Protein AF-A0A315ZN36-F1 (afdb_monomer_lite)

Sequence (457 aa):
MVDRVHSVFVSSTFTDLRAERLAVTDVLLRSKCLPAGMELFASGSRAPWQTITRSLDLADYMVLILAGRYGSLRKGTDLGYTHSEYRYALERGIPVLPFLIKDIDDLPGHKVELQTRFKKKLADFRQEVLDGDQTCLFWSTEAQLREQVAFSIAAAKDDFPRPGWVRGDAPASGGHLSEDPADSLPIRVEIDDRIPLAPLTDCVEDFRRFVEAQQQGLLDAIPEPKPPTPAPPAGAVLSVGAFAGLAEQLRQSGSTFGLKPEDRSQEQYRAEVSAYGTTLAKALPTIREQMAARVLAPLIVNVTNPERKNLAGVELVLHIEGDVRAVPVEDIEDGWDPKDDMPTAPRKWGPRSTWASTDFLASISGADFPLGSLARQVQIEHDGSVTLRYPPFDLRPKGGQELSSVVLLVPDGAARTRRATWIVTATNRDGLAEGELTLDFSAAPRNVWRDWWRRQA

pLDDT: mean 76.23, std 20.03, range [25.92, 98.0]

Foldseek 3Di:
DFDFAFEEEEFDADPLCVVLVVLLCVLSVVLRYHYDYLVLDFDDPDQSLVSLLVSLLRGQAYEQEEAQWLADCRPPDPHHSSLVSVVSNVVNVHHYAAEYEPDNPPDDPVNHDDDPSGNVVSVVSVVVVVPDPDDYHYDHDSVVSSVSSNVVVVVCCVVPPGPGDGDPDDDPDDDDDDPDPPQAQPKDKDWPPVDAWAAAAADLVVQVVVLVVLLVVLLVLDDDPDPDDPDDDPDDDDDPDPCPVVVVVVVVVPDDQAWAWFPDDSVRSNVLSVVLSVQQSVQVVVLVLLLCLVPTDFTKMKMWAQAQDKFFQKKKKKKWAAQKDKDWNDCDDDPDDSVVSRDDRDDRDTIDGPDDDPDPPDPDPPDDDDDDDPDAAFDWDDDRIIMTIHGTDMAHHRGMDMDTTIRMHHHPPDDQKIKMKMWIDTPPGGHIHIDIDIRGNPDYHDHSPVVSVVVVD

Secondary structure (DSSP, 8-state):
---EEEEEEEES-SSS-HHHHHHHHHHHHHTTEEEE-GGGPPP-SS-HHHHHHHHHHT-SEEEEEE-S---PBPTTSSSBHHHHHHHHHHHTT--EEEEEES-GGGS-GGGS---HHHHHHHHHHHHHHHTSSS--EEESSHHHHHHHHHHHHHHHHHHS----EE---S--S-------S--B---EEEE--SS----B---HHHHHHHHHHHHHHHHTTSPP-PPPPPPPPS-----SSSSHHHHHHHHHT-----EE---S-HHHHHHHHHHHHHHHHHHHHHHHHHHHHHHSPPEEEEEE--SSS-EEEEEEEEEE-SS-EEEE-----TT--TTTTSPPPPPPSSPEE---------S-----------SSSPEEEESSSEEEEPPPEEE-TT-EEEEEEEEEE-BTT--SEEEEEEEEEETTEEEEEEEEEEEE--SPPB-HHHHHHHHH-

Organism: NCBI:txid317664

Structure (mmCIF, N/CA/C/O backbone):
data_AF-A0A315ZN36-F1
#
_entry.id   AF-A0A315ZN36-F1
#
loop_
_atom_site.group_PDB
_atom_site.id
_atom_site.type_symbol
_atom_site.label_atom_id
_atom_site.label_alt_id
_atom_site.label_comp_id
_atom_site.label_asym_id
_atom_site.label_entity_id
_atom_site.label_seq_id
_atom_site.pdbx_PDB_ins_code
_atom_site.Cartn_x
_atom_site.Cartn_y
_atom_site.Cartn_z
_atom_site.occupancy
_atom_site.B_iso_or_equiv
_atom_site.auth_seq_id
_atom_site.auth_comp_id
_atom_site.auth_asym_id
_atom_site.auth_atom_id
_atom_site.pdbx_PDB_model_num
ATOM 1 N N . MET A 1 1 ? 11.267 -27.583 -20.479 1.00 53.94 1 MET A N 1
ATOM 2 C CA . MET A 1 1 ? 10.127 -26.656 -20.324 1.00 53.94 1 MET A CA 1
ATOM 3 C C . MET A 1 1 ? 10.562 -25.624 -19.297 1.00 53.94 1 MET A C 1
ATOM 5 O O . MET A 1 1 ? 11.087 -26.033 -18.271 1.00 53.94 1 MET A O 1
ATOM 9 N N . VAL A 1 2 ? 10.505 -24.332 -19.620 1.00 70.06 2 VAL A N 1
ATOM 10 C CA . VAL A 1 2 ? 10.966 -23.263 -18.714 1.00 70.06 2 VAL A CA 1
ATOM 11 C C . VAL A 1 2 ? 9.954 -23.120 -17.575 1.00 70.06 2 VAL A C 1
ATOM 13 O O . VAL A 1 2 ? 8.758 -23.054 -17.858 1.00 70.06 2 VAL A O 1
ATOM 16 N N . ASP A 1 3 ? 10.410 -23.106 -16.320 1.00 79.00 3 ASP A N 1
ATOM 17 C CA . ASP A 1 3 ? 9.526 -22.952 -15.156 1.00 79.00 3 ASP A CA 1
ATOM 18 C C . ASP A 1 3 ? 8.992 -21.510 -15.108 1.00 79.00 3 ASP A C 1
ATOM 20 O O . ASP A 1 3 ? 9.771 -20.554 -15.122 1.00 79.00 3 ASP A O 1
ATOM 24 N N . ARG A 1 4 ? 7.662 -21.354 -15.113 1.00 88.25 4 ARG A N 1
ATOM 25 C CA . ARG A 1 4 ? 6.973 -20.053 -15.153 1.00 88.25 4 ARG A CA 1
ATOM 26 C C . ARG A 1 4 ? 6.147 -19.845 -13.893 1.00 88.25 4 ARG A C 1
ATOM 28 O O . ARG A 1 4 ? 5.351 -20.703 -13.508 1.00 88.25 4 ARG A O 1
ATOM 35 N N . VAL A 1 5 ? 6.278 -18.665 -13.306 1.00 92.12 5 VAL A N 1
ATOM 36 C CA . VAL A 1 5 ? 5.466 -18.199 -12.183 1.00 92.12 5 VAL A CA 1
ATOM 37 C C . VAL A 1 5 ? 4.442 -17.202 -12.711 1.00 92.12 5 VAL A C 1
ATOM 39 O O . VAL A 1 5 ? 4.819 -16.233 -13.348 1.00 92.12 5 VAL A O 1
ATOM 42 N N . HIS A 1 6 ? 3.153 -17.407 -12.467 1.00 94.88 6 HIS A N 1
ATOM 43 C CA . HIS A 1 6 ? 2.113 -16.548 -13.054 1.00 94.88 6 HIS A CA 1
ATOM 44 C C . HIS A 1 6 ? 1.592 -15.522 -12.049 1.00 94.88 6 HIS A C 1
ATOM 46 O O . HIS A 1 6 ? 1.356 -15.876 -10.897 1.00 94.88 6 HIS A O 1
ATOM 52 N N . SER A 1 7 ? 1.380 -14.273 -12.449 1.00 95.12 7 SER A N 1
ATOM 53 C CA . SER A 1 7 ? 0.719 -13.274 -11.603 1.00 95.12 7 SER A CA 1
ATOM 54 C C . SER A 1 7 ? -0.800 -13.468 -11.634 1.00 95.12 7 SER A C 1
ATOM 56 O O . SER A 1 7 ? -1.405 -13.638 -12.691 1.00 95.12 7 SER A O 1
ATOM 58 N N . VAL A 1 8 ? -1.442 -13.455 -10.467 1.00 96.69 8 VAL A N 1
ATOM 59 C CA . VAL A 1 8 ? -2.889 -13.682 -10.352 1.00 96.69 8 VAL A CA 1
ATOM 60 C C . VAL A 1 8 ? -3.523 -12.577 -9.527 1.00 96.69 8 VAL A C 1
ATOM 62 O O . VAL A 1 8 ? -3.230 -12.444 -8.343 1.00 96.69 8 VAL A O 1
ATOM 65 N N . PHE A 1 9 ? -4.412 -11.795 -10.133 1.00 96.00 9 PHE A N 1
ATOM 66 C CA . PHE A 1 9 ? -5.137 -10.740 -9.433 1.00 96.00 9 PHE A CA 1
ATOM 67 C C . PHE A 1 9 ? -6.339 -11.315 -8.675 1.00 96.00 9 PHE A C 1
ATOM 69 O O . PHE A 1 9 ? -7.216 -11.918 -9.285 1.00 96.00 9 PHE A O 1
ATOM 76 N N . VAL A 1 10 ? -6.417 -11.112 -7.360 1.00 96.31 10 VAL A N 1
ATOM 77 C CA . VAL A 1 10 ? -7.528 -11.568 -6.513 1.00 96.31 10 VAL A CA 1
ATOM 78 C C . VAL A 1 10 ? -8.509 -10.415 -6.293 1.00 96.31 10 VAL A C 1
ATOM 80 O O . VAL A 1 10 ? -8.274 -9.520 -5.476 1.00 96.31 10 VAL A O 1
ATOM 83 N N . SER A 1 11 ? -9.638 -10.446 -6.998 1.00 95.12 11 SER A N 1
ATOM 84 C CA . SER A 1 11 ? -10.714 -9.453 -6.921 1.00 95.12 11 SER A CA 1
ATOM 85 C C . SER A 1 11 ? -11.843 -9.942 -6.009 1.00 95.12 11 SER A C 1
ATOM 87 O O . SER A 1 11 ? -12.417 -11.007 -6.231 1.00 95.12 11 SER A O 1
ATOM 89 N N . SER A 1 12 ? -12.155 -9.185 -4.953 1.00 93.44 12 SER A N 1
ATOM 90 C CA . SER A 1 12 ? -13.294 -9.444 -4.058 1.00 93.44 12 SER A CA 1
ATOM 91 C C . SER A 1 12 ? -13.608 -8.214 -3.203 1.00 93.44 12 SER A C 1
ATOM 93 O O . SER A 1 12 ? -12.827 -7.261 -3.157 1.00 93.44 12 SER A O 1
ATOM 95 N N . THR A 1 13 ? -14.705 -8.251 -2.446 1.00 90.19 13 THR A N 1
ATOM 96 C CA . THR A 1 13 ? -14.857 -7.369 -1.281 1.00 90.19 13 THR A CA 1
ATOM 97 C C . THR A 1 13 ? -13.833 -7.732 -0.200 1.00 90.19 13 THR A C 1
ATOM 99 O O . THR A 1 13 ? -13.362 -8.868 -0.133 1.00 90.19 13 THR A O 1
ATOM 102 N N . PHE A 1 14 ? -13.421 -6.757 0.620 1.00 83.44 14 PHE A N 1
ATOM 103 C CA . PHE A 1 14 ? -12.298 -6.954 1.546 1.00 83.44 14 PHE A CA 1
ATOM 104 C C . PHE A 1 14 ? -12.722 -7.268 2.983 1.00 83.44 14 PHE A C 1
ATOM 106 O O . PHE A 1 14 ? -12.267 -8.248 3.563 1.00 83.44 14 PHE A O 1
ATOM 113 N N . THR A 1 15 ? -13.564 -6.428 3.593 1.00 82.31 15 THR A N 1
ATOM 114 C CA . THR A 1 15 ? -13.826 -6.483 5.046 1.00 82.31 15 THR A CA 1
ATOM 115 C C . THR A 1 15 ? -14.514 -7.773 5.494 1.00 82.31 15 THR A C 1
ATOM 117 O O . THR A 1 15 ? -14.243 -8.251 6.590 1.00 82.31 15 THR A O 1
ATOM 120 N N . ASP A 1 16 ? -15.356 -8.350 4.644 1.00 86.38 16 ASP A N 1
ATOM 121 C CA . ASP A 1 16 ? -16.139 -9.564 4.878 1.00 86.38 16 ASP A CA 1
ATOM 122 C C . ASP A 1 16 ? -15.435 -10.865 4.459 1.00 86.38 16 ASP A C 1
ATOM 124 O O . ASP A 1 16 ? -15.785 -11.928 4.975 1.00 86.38 16 ASP A O 1
ATOM 128 N N . LEU A 1 17 ? -14.431 -10.791 3.576 1.00 90.25 17 LEU A N 1
ATOM 129 C CA . LEU A 1 17 ? -13.782 -11.961 2.962 1.00 90.25 17 LEU A CA 1
ATOM 130 C C . LEU A 1 17 ? -12.296 -12.112 3.306 1.00 90.25 17 LEU A C 1
ATOM 132 O O . LEU A 1 17 ? -11.542 -12.733 2.562 1.00 90.25 17 LEU A O 1
ATOM 136 N N . ARG A 1 18 ? -11.828 -11.539 4.422 1.00 89.44 18 ARG A N 1
ATOM 137 C CA . ARG A 1 18 ? -10.400 -11.594 4.794 1.00 89.44 18 ARG A CA 1
ATOM 138 C C . ARG A 1 18 ? -9.862 -13.025 4.916 1.00 89.44 18 ARG A C 1
ATOM 140 O O . ARG A 1 18 ? -8.756 -13.286 4.453 1.00 89.44 18 ARG A O 1
ATOM 147 N N . ALA A 1 19 ? -10.630 -13.929 5.526 1.00 90.44 19 ALA A N 1
ATOM 148 C CA . ALA A 1 19 ? -10.226 -15.324 5.713 1.00 90.44 19 ALA A CA 1
ATOM 149 C C . ALA A 1 19 ? -10.172 -16.067 4.369 1.00 90.44 19 ALA A C 1
ATOM 151 O O . ALA A 1 19 ? -9.171 -16.698 4.035 1.00 90.44 19 ALA A O 1
ATOM 152 N N . GLU A 1 20 ? -11.201 -15.882 3.546 1.00 93.44 20 GLU A N 1
ATOM 153 C CA . GLU A 1 20 ? -11.319 -16.464 2.215 1.00 93.44 20 GLU A CA 1
ATOM 154 C C . GLU A 1 20 ? -10.209 -15.965 1.277 1.00 93.44 20 GLU A C 1
ATOM 156 O O . GLU A 1 20 ? -9.571 -16.763 0.591 1.00 93.44 20 GLU A O 1
ATOM 161 N N . ARG A 1 21 ? -9.897 -14.661 1.297 1.00 93.38 21 ARG A N 1
ATOM 162 C CA . ARG A 1 21 ? -8.771 -14.088 0.543 1.00 93.38 21 ARG A CA 1
ATOM 163 C C . ARG A 1 21 ? -7.430 -14.658 0.993 1.00 93.38 21 ARG A C 1
ATOM 165 O O . ARG A 1 21 ? -6.608 -14.993 0.148 1.00 93.38 21 ARG A O 1
ATOM 172 N N . LEU A 1 22 ? -7.203 -14.793 2.302 1.00 91.94 22 LEU A N 1
ATOM 173 C CA . LEU A 1 22 ? -5.968 -15.377 2.830 1.00 91.94 22 LEU A CA 1
ATOM 174 C C . LEU A 1 22 ? -5.807 -16.837 2.382 1.00 91.94 22 LEU A C 1
ATOM 176 O O . LEU A 1 22 ? -4.727 -17.235 1.946 1.00 91.94 22 LEU A O 1
ATOM 180 N N . ALA A 1 23 ? -6.893 -17.611 2.427 1.00 93.00 23 ALA A N 1
ATOM 181 C CA . ALA A 1 23 ? -6.926 -18.991 1.959 1.00 93.00 23 ALA A CA 1
ATOM 182 C C . ALA A 1 23 ? -6.609 -19.113 0.463 1.00 93.00 23 ALA A C 1
ATOM 184 O O . ALA A 1 23 ? -5.852 -20.000 0.072 1.00 93.00 23 ALA A O 1
ATOM 185 N N . VAL A 1 24 ? -7.168 -18.228 -0.364 1.00 94.94 24 VAL A N 1
ATOM 186 C CA . VAL A 1 24 ? -6.896 -18.179 -1.806 1.00 94.94 24 VAL A CA 1
ATOM 187 C C . VAL A 1 24 ? -5.446 -17.779 -2.083 1.00 94.94 24 VAL A C 1
ATOM 189 O O . VAL A 1 24 ? -4.784 -18.414 -2.900 1.00 94.94 24 VAL A O 1
ATOM 192 N N . THR A 1 25 ? -4.916 -16.792 -1.364 1.00 93.25 25 THR A N 1
ATOM 193 C CA . THR A 1 25 ? -3.516 -16.357 -1.471 1.00 93.25 25 THR A CA 1
ATOM 194 C C . THR A 1 25 ? -2.533 -17.492 -1.159 1.00 93.25 25 THR A C 1
ATOM 196 O O . THR A 1 25 ? -1.613 -17.720 -1.944 1.00 93.25 25 THR A O 1
ATOM 199 N N . ASP A 1 26 ? -2.742 -18.254 -0.076 1.00 93.56 26 ASP A N 1
ATOM 200 C CA . ASP A 1 26 ? -1.902 -19.419 0.266 1.00 93.56 26 ASP A CA 1
ATOM 201 C C . ASP A 1 26 ? -1.918 -20.482 -0.849 1.00 93.56 26 ASP A C 1
ATOM 203 O O . ASP A 1 26 ? -0.870 -20.991 -1.252 1.00 93.56 26 ASP A O 1
ATOM 207 N N . VAL A 1 27 ? -3.091 -20.763 -1.421 1.00 95.12 27 VAL A N 1
ATOM 208 C CA . VAL A 1 27 ? -3.241 -21.715 -2.534 1.00 95.12 27 VAL A CA 1
ATOM 209 C C . VAL A 1 27 ? -2.517 -21.254 -3.791 1.00 95.12 27 VAL A C 1
ATOM 211 O O . VAL A 1 27 ? -1.841 -22.056 -4.441 1.00 95.12 27 VAL A O 1
ATOM 214 N N . LEU A 1 28 ? -2.646 -19.975 -4.144 1.00 95.38 28 LEU A N 1
ATOM 215 C CA . LEU A 1 28 ? -1.986 -19.407 -5.316 1.00 95.38 28 LEU A CA 1
ATOM 216 C C . LEU A 1 28 ? -0.464 -19.505 -5.182 1.00 95.38 28 LEU A C 1
ATOM 218 O O . LEU A 1 28 ? 0.194 -19.972 -6.112 1.00 95.38 28 LEU A O 1
ATOM 222 N N . LEU A 1 29 ? 0.082 -19.185 -4.006 1.00 93.25 29 LEU A N 1
ATOM 223 C CA . LEU A 1 29 ? 1.514 -19.326 -3.726 1.00 93.25 29 LEU A CA 1
ATOM 224 C C . LEU A 1 29 ? 1.984 -20.781 -3.870 1.00 93.25 29 LEU A C 1
ATOM 226 O O . LEU A 1 29 ? 2.976 -21.047 -4.552 1.00 93.25 29 LEU A O 1
ATOM 230 N N . ARG A 1 30 ? 1.237 -21.744 -3.310 1.00 91.88 30 ARG A N 1
ATOM 231 C CA . ARG A 1 30 ? 1.526 -23.186 -3.463 1.00 91.88 30 ARG A CA 1
ATOM 232 C C . ARG A 1 30 ? 1.439 -23.661 -4.914 1.00 91.88 30 ARG A C 1
ATOM 234 O O . ARG A 1 30 ? 2.133 -24.601 -5.292 1.00 91.88 30 ARG A O 1
ATOM 241 N N . SER A 1 31 ? 0.635 -22.988 -5.731 1.00 90.75 31 SER A N 1
ATOM 242 C CA . SER A 1 31 ? 0.418 -23.298 -7.148 1.00 90.75 31 SER A CA 1
ATOM 243 C C . SER A 1 31 ? 1.401 -22.583 -8.087 1.00 90.75 31 SER A C 1
ATOM 245 O O . SER A 1 31 ? 1.147 -22.511 -9.292 1.00 90.75 31 SER A O 1
ATOM 247 N N . LYS A 1 32 ? 2.519 -22.042 -7.571 1.00 89.75 32 LYS A N 1
ATOM 248 C CA . LYS A 1 32 ? 3.492 -21.221 -8.321 1.00 89.75 32 LYS A CA 1
ATOM 249 C C . LYS A 1 32 ? 2.845 -20.011 -9.007 1.00 89.75 32 LYS A C 1
ATOM 251 O O . LYS A 1 32 ? 3.107 -19.720 -10.178 1.00 89.75 32 LYS A O 1
ATOM 256 N N . CYS A 1 33 ? 1.962 -19.329 -8.291 1.00 93.94 33 CYS A N 1
ATOM 257 C CA . CYS A 1 33 ? 1.397 -18.056 -8.707 1.00 93.94 33 CYS A CA 1
ATOM 258 C C . CYS A 1 33 ? 1.780 -16.956 -7.713 1.00 93.94 33 CYS A C 1
ATOM 260 O O . CYS A 1 33 ? 1.866 -17.199 -6.512 1.00 93.94 33 CYS A O 1
ATOM 262 N N . LEU A 1 34 ? 1.985 -15.742 -8.216 1.00 92.88 34 LEU A N 1
ATOM 263 C CA . LEU A 1 34 ? 2.183 -14.532 -7.426 1.00 92.88 34 LEU A CA 1
ATOM 264 C C . LEU A 1 34 ? 0.830 -13.825 -7.284 1.00 92.88 34 LEU A C 1
ATOM 266 O O . LEU A 1 34 ? 0.360 -13.233 -8.258 1.00 92.88 34 LEU A O 1
ATOM 270 N N . PRO A 1 35 ? 0.172 -13.903 -6.117 1.00 92.69 35 PRO A N 1
ATOM 271 C CA . PRO A 1 35 ? -1.081 -13.202 -5.899 1.00 92.69 35 PRO A CA 1
ATOM 272 C C . PRO A 1 35 ? -0.849 -11.686 -5.871 1.00 92.69 35 PRO A C 1
ATOM 274 O O . PRO A 1 35 ? 0.093 -11.196 -5.252 1.00 92.69 35 PRO A O 1
ATOM 277 N N . ALA A 1 36 ? -1.736 -10.947 -6.528 1.00 86.06 36 ALA A N 1
ATOM 278 C CA . ALA A 1 36 ? -1.827 -9.496 -6.494 1.00 86.06 36 ALA A CA 1
ATOM 279 C C . ALA A 1 36 ? -3.227 -9.104 -6.013 1.00 86.06 36 ALA A C 1
ATOM 281 O O . ALA A 1 36 ? -4.218 -9.725 -6.386 1.00 86.06 36 ALA A O 1
ATOM 282 N N . GLY A 1 37 ? -3.332 -8.073 -5.186 1.00 75.69 37 GLY A N 1
ATOM 283 C CA . GLY A 1 37 ? -4.609 -7.632 -4.640 1.00 75.69 37 GLY A CA 1
ATOM 284 C C . GLY A 1 37 ? -4.476 -6.282 -3.954 1.00 75.69 37 GLY A C 1
ATOM 285 O O . GLY A 1 37 ? -3.366 -5.826 -3.679 1.00 75.69 37 GLY A O 1
ATOM 286 N N . MET A 1 38 ? -5.611 -5.635 -3.690 1.00 66.25 38 MET A N 1
ATOM 287 C CA . MET A 1 38 ? -5.652 -4.287 -3.113 1.00 66.25 38 MET A CA 1
ATOM 288 C C . MET A 1 38 ? -4.975 -4.164 -1.742 1.00 66.25 38 MET A C 1
ATOM 290 O O . MET A 1 38 ? -4.537 -3.082 -1.374 1.00 66.25 38 MET A O 1
ATOM 294 N N . GLU A 1 39 ? -4.860 -5.262 -1.004 1.00 64.06 39 GLU A N 1
ATOM 295 C CA . GLU A 1 39 ? -4.156 -5.380 0.273 1.00 64.06 39 GLU A CA 1
ATOM 296 C C . GLU A 1 39 ? -2.629 -5.318 0.144 1.00 64.06 39 GLU A C 1
ATOM 298 O O . GLU A 1 39 ? -1.945 -5.044 1.125 1.00 64.06 39 GLU A O 1
ATOM 303 N N . LEU A 1 40 ? -2.104 -5.558 -1.061 1.00 59.06 40 LEU A N 1
ATOM 304 C CA . LEU A 1 40 ? -0.682 -5.457 -1.395 1.00 59.06 40 LEU A CA 1
ATOM 305 C C . LEU A 1 40 ? -0.355 -4.134 -2.104 1.00 59.06 40 LEU A C 1
ATOM 307 O O . LEU A 1 40 ? 0.797 -3.899 -2.473 1.00 59.06 40 LEU A O 1
ATOM 311 N N . PHE A 1 41 ? -1.349 -3.269 -2.342 1.00 64.69 41 PHE A N 1
ATOM 312 C CA . PHE A 1 41 ? -1.108 -1.973 -2.967 1.00 64.69 41 PHE A CA 1
ATOM 313 C C . PHE A 1 41 ? -0.530 -1.003 -1.945 1.00 64.69 41 PHE A C 1
ATOM 315 O O . PHE A 1 41 ? -1.130 -0.736 -0.908 1.00 64.69 41 PHE A O 1
ATOM 322 N N . ALA A 1 42 ? 0.641 -0.457 -2.267 1.00 53.31 42 ALA A N 1
ATOM 323 C CA . ALA A 1 42 ? 1.265 0.587 -1.473 1.00 53.31 42 ALA A CA 1
ATOM 324 C C . ALA A 1 42 ? 0.366 1.834 -1.404 1.00 53.31 42 ALA A C 1
ATOM 326 O O . ALA A 1 42 ? -0.284 2.194 -2.392 1.00 53.31 42 ALA A O 1
ATOM 327 N N . SER A 1 43 ? 0.379 2.513 -0.254 1.00 41.47 43 SER A N 1
ATOM 328 C CA . SER A 1 43 ? -0.182 3.861 -0.137 1.00 41.47 43 SER A CA 1
ATOM 329 C C . SER A 1 43 ? 0.512 4.797 -1.134 1.00 41.47 43 SER A C 1
ATOM 331 O O . SER A 1 43 ? 1.720 4.695 -1.356 1.00 41.47 43 SER A O 1
ATOM 333 N N . GLY A 1 44 ? -0.239 5.687 -1.778 1.00 56.03 44 GLY A N 1
ATOM 334 C CA . GLY A 1 44 ? 0.321 6.656 -2.715 1.00 56.03 44 GLY A CA 1
ATOM 335 C C . GLY A 1 44 ? -0.728 7.613 -3.268 1.00 56.03 44 GLY A C 1
ATOM 336 O O . GLY A 1 44 ? -1.916 7.301 -3.290 1.00 56.03 44 GLY A O 1
ATOM 337 N N . SER A 1 45 ? -0.284 8.758 -3.788 1.00 39.66 45 SER A N 1
ATOM 338 C CA . SER A 1 45 ? -1.116 9.878 -4.274 1.00 39.66 45 SER A CA 1
ATOM 339 C C . SER A 1 45 ? -1.928 9.556 -5.547 1.00 39.66 45 SER A C 1
ATOM 341 O O . SER A 1 45 ? -2.653 10.389 -6.093 1.00 39.66 45 SER A O 1
ATOM 343 N N . ARG A 1 46 ? -1.822 8.321 -6.049 1.00 65.06 46 ARG A N 1
ATOM 344 C CA . ARG A 1 46 ? -2.550 7.826 -7.214 1.00 65.06 46 ARG A CA 1
ATOM 345 C C . ARG A 1 46 ? -3.957 7.394 -6.817 1.00 65.06 46 ARG A C 1
ATOM 347 O O . ARG A 1 46 ? -4.144 6.663 -5.850 1.00 65.06 46 ARG A O 1
ATOM 354 N N . ALA A 1 47 ? -4.946 7.761 -7.631 1.00 76.94 47 ALA A N 1
ATOM 355 C CA . ALA A 1 47 ? -6.317 7.308 -7.422 1.00 76.94 47 ALA A CA 1
ATOM 356 C C . ALA A 1 47 ? -6.376 5.764 -7.345 1.00 76.94 47 ALA A C 1
ATOM 358 O O . ALA A 1 47 ? -5.821 5.115 -8.238 1.00 76.94 47 ALA A O 1
ATOM 359 N N . PRO A 1 48 ? -7.086 5.165 -6.365 1.00 79.62 48 PRO A N 1
ATOM 360 C CA . PRO A 1 48 ? -7.108 3.712 -6.154 1.00 79.62 48 PRO A CA 1
ATOM 361 C C . PRO A 1 48 ? -7.386 2.909 -7.430 1.00 79.62 48 PRO A C 1
ATOM 363 O O . PRO A 1 48 ? -6.727 1.910 -7.711 1.00 79.62 48 PRO A O 1
ATOM 366 N N . TRP A 1 49 ? -8.296 3.414 -8.269 1.00 87.56 49 TRP A N 1
ATOM 367 C CA . TRP A 1 49 ? -8.632 2.815 -9.559 1.00 87.56 49 TRP A CA 1
ATOM 368 C C . TRP A 1 49 ? -7.440 2.704 -10.523 1.00 87.56 49 TRP A C 1
ATOM 370 O O . TRP A 1 49 ? -7.267 1.674 -11.162 1.00 87.56 49 TRP A O 1
ATOM 380 N N . GLN A 1 50 ? -6.581 3.722 -10.604 1.00 85.62 50 GLN A N 1
ATOM 381 C CA . GLN A 1 50 ? -5.416 3.703 -11.499 1.00 85.62 50 GLN A CA 1
ATOM 382 C C . GLN A 1 50 ? -4.314 2.743 -11.023 1.00 85.62 50 GLN A C 1
ATOM 3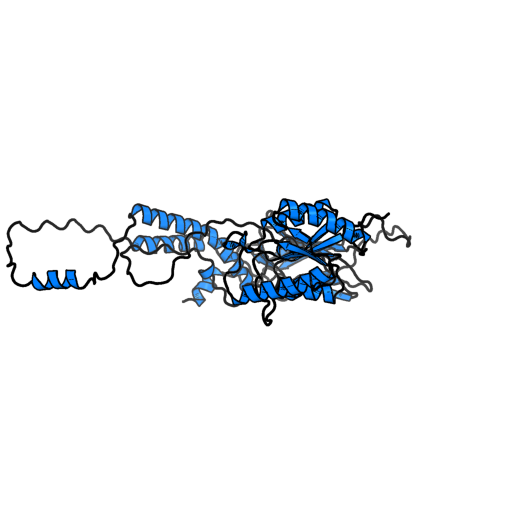84 O O . GLN A 1 50 ? -3.461 2.336 -11.817 1.00 85.62 50 GLN A O 1
ATOM 389 N N . THR A 1 51 ? -4.271 2.431 -9.726 1.00 84.75 51 THR A N 1
ATOM 390 C CA . THR A 1 51 ? -3.366 1.415 -9.170 1.00 84.75 51 THR A CA 1
ATOM 391 C C . THR A 1 51 ? -3.897 0.017 -9.475 1.00 84.75 51 THR A C 1
ATOM 393 O O . THR A 1 51 ? -3.150 -0.817 -9.984 1.00 84.75 51 THR A O 1
ATOM 396 N N . ILE A 1 52 ? -5.203 -0.192 -9.268 1.00 88.31 52 ILE A N 1
ATOM 397 C CA . ILE A 1 52 ? -5.917 -1.427 -9.612 1.00 88.31 52 ILE A CA 1
ATOM 398 C C . ILE A 1 52 ? -5.702 -1.797 -11.085 1.00 88.31 52 ILE A C 1
ATOM 400 O O . ILE A 1 52 ? -5.245 -2.901 -11.371 1.00 88.31 52 ILE A O 1
ATOM 404 N N . THR A 1 53 ? -5.962 -0.876 -12.021 1.00 91.25 53 THR A N 1
ATOM 405 C CA . THR A 1 53 ? -5.864 -1.178 -13.461 1.00 91.25 53 THR A CA 1
ATOM 406 C C . THR A 1 53 ? -4.447 -1.533 -13.891 1.00 91.25 53 THR A C 1
ATOM 408 O O . THR A 1 53 ? -4.270 -2.454 -14.679 1.00 91.25 53 THR A O 1
ATOM 411 N N . ARG A 1 54 ? -3.423 -0.877 -13.328 1.00 89.44 54 ARG A N 1
ATOM 412 C CA . ARG A 1 54 ? -2.022 -1.247 -13.584 1.00 89.44 54 ARG A CA 1
ATOM 413 C C . ARG A 1 54 ? -1.681 -2.639 -13.069 1.00 89.44 54 ARG A C 1
ATOM 415 O O . ARG A 1 54 ? -0.935 -3.356 -13.723 1.00 89.44 54 ARG A O 1
ATOM 422 N N . SER A 1 55 ? -2.183 -3.001 -11.893 1.00 90.06 55 SER A N 1
ATOM 423 C CA . SER A 1 55 ? -1.956 -4.338 -11.354 1.00 90.06 55 SER A CA 1
ATOM 424 C C . SER A 1 55 ? -2.694 -5.404 -12.167 1.00 90.06 55 SER A C 1
ATOM 426 O O . SER A 1 55 ? -2.153 -6.492 -12.328 1.00 90.06 55 SER A O 1
ATOM 428 N N . LEU A 1 56 ? -3.882 -5.096 -12.700 1.00 92.50 56 LEU A N 1
ATOM 429 C CA . LEU A 1 56 ? -4.598 -5.961 -13.642 1.00 92.50 56 LEU A CA 1
ATOM 430 C C . LEU A 1 56 ? -3.843 -6.092 -14.969 1.00 92.50 56 LEU A C 1
ATOM 432 O O . LEU A 1 56 ? -3.691 -7.200 -15.461 1.00 92.50 56 LEU A O 1
ATOM 436 N N . ASP A 1 57 ? -3.294 -5.005 -15.516 1.00 92.94 57 ASP A N 1
ATOM 437 C CA . ASP A 1 57 ? -2.514 -5.043 -16.765 1.00 92.94 57 ASP A CA 1
ATOM 438 C C . ASP A 1 57 ? -1.280 -5.964 -16.681 1.00 92.94 57 ASP A C 1
ATOM 440 O O . ASP A 1 57 ? -0.810 -6.463 -17.702 1.00 92.94 57 ASP A O 1
ATOM 444 N N . LEU A 1 58 ? -0.749 -6.179 -15.473 1.00 90.62 58 LEU A N 1
ATOM 445 C CA . LEU A 1 58 ? 0.376 -7.078 -15.198 1.00 90.62 58 LEU A CA 1
ATOM 446 C C . LEU A 1 58 ? -0.062 -8.491 -14.789 1.00 90.62 58 LEU A C 1
ATOM 448 O O . LEU A 1 58 ? 0.802 -9.331 -14.533 1.00 90.62 58 LEU A O 1
ATOM 452 N N . ALA A 1 59 ? -1.365 -8.747 -14.668 1.00 94.44 59 ALA A N 1
ATOM 453 C CA . ALA A 1 59 ? -1.907 -10.030 -14.249 1.00 94.44 59 ALA A CA 1
ATOM 454 C C . ALA A 1 59 ? -1.989 -11.010 -15.429 1.00 94.44 59 ALA A C 1
ATOM 456 O O . ALA A 1 59 ? -2.488 -10.687 -16.512 1.00 94.44 59 ALA A O 1
ATOM 457 N N . ASP A 1 60 ? -1.538 -12.242 -15.208 1.00 96.44 60 ASP A N 1
ATOM 458 C CA . ASP A 1 60 ? -1.764 -13.334 -16.146 1.00 96.44 60 ASP A CA 1
ATOM 459 C C . ASP A 1 60 ? -3.219 -13.809 -16.068 1.00 96.44 60 ASP A C 1
ATOM 461 O O . ASP A 1 60 ? -3.847 -13.984 -17.107 1.00 96.44 60 ASP A O 1
ATOM 465 N N . TYR A 1 61 ? -3.764 -13.943 -14.855 1.00 97.00 61 TYR A N 1
ATOM 466 C CA . TYR A 1 61 ? -5.144 -14.371 -14.595 1.00 97.00 61 TYR A CA 1
ATOM 467 C C . TYR A 1 61 ? -5.801 -13.491 -13.528 1.00 97.00 61 TYR A C 1
ATOM 469 O O . TYR A 1 61 ? -5.119 -12.887 -12.698 1.00 97.00 61 TYR A O 1
ATOM 477 N N . MET A 1 62 ? -7.131 -13.471 -13.491 1.00 97.50 62 MET A N 1
ATOM 478 C CA . MET A 1 62 ? -7.901 -12.877 -12.399 1.00 97.50 62 MET A CA 1
ATOM 479 C C . MET A 1 62 ? -8.746 -13.946 -11.705 1.00 97.50 62 MET A C 1
ATOM 481 O O . MET A 1 62 ? -9.509 -14.650 -12.352 1.00 97.50 62 MET A O 1
ATOM 485 N N . VAL A 1 63 ? -8.662 -14.032 -10.382 1.00 98.00 63 VAL A N 1
ATOM 486 C CA . VAL A 1 63 ? -9.607 -14.776 -9.544 1.00 98.00 63 VAL A CA 1
ATOM 487 C C . VAL A 1 63 ? -10.637 -13.785 -9.017 1.00 98.00 63 VAL A C 1
ATOM 489 O O . VAL A 1 63 ? -10.278 -12.838 -8.318 1.00 98.00 63 VAL A O 1
ATOM 492 N N . LEU A 1 64 ? -11.910 -13.992 -9.349 1.00 97.88 64 LEU A N 1
ATOM 493 C CA . LEU A 1 64 ? -13.024 -13.187 -8.848 1.00 97.88 64 LEU A CA 1
ATOM 494 C C . LEU A 1 64 ? -13.772 -13.969 -7.770 1.00 97.88 64 LEU A C 1
ATOM 496 O O . LEU A 1 64 ? -14.259 -15.061 -8.040 1.00 97.88 64 LEU A O 1
ATOM 500 N N . ILE A 1 65 ? -13.917 -13.400 -6.576 1.00 97.50 65 ILE A N 1
ATOM 501 C CA . ILE A 1 65 ? -14.673 -14.004 -5.473 1.00 97.50 65 ILE A CA 1
ATOM 502 C C . ILE A 1 65 ? -15.857 -13.100 -5.140 1.00 97.50 65 ILE A C 1
ATOM 504 O O . ILE A 1 65 ? -15.673 -11.961 -4.704 1.00 97.50 65 ILE A O 1
ATOM 508 N N . LEU A 1 66 ? -17.076 -13.616 -5.312 1.00 96.38 66 LEU A N 1
ATOM 509 C CA . LEU A 1 66 ? -18.311 -12.907 -4.967 1.00 96.38 66 LEU A CA 1
ATOM 510 C C . LEU A 1 66 ? -19.022 -13.578 -3.796 1.00 96.38 66 LEU A C 1
ATOM 512 O O . LEU A 1 66 ? -19.316 -14.772 -3.843 1.00 96.38 66 LEU A O 1
ATOM 516 N N . ALA A 1 67 ? -19.364 -12.786 -2.780 1.00 94.56 67 ALA A N 1
ATOM 517 C CA . ALA A 1 67 ? -20.116 -13.233 -1.612 1.00 94.56 67 ALA A CA 1
ATOM 518 C C . ALA A 1 67 ? -21.367 -12.367 -1.374 1.00 94.56 67 ALA A C 1
ATOM 520 O O . ALA A 1 67 ? -22.066 -12.017 -2.324 1.00 94.56 67 ALA A O 1
ATOM 521 N N . GLY A 1 68 ? -21.672 -12.046 -0.113 1.00 92.38 68 GLY A N 1
ATOM 522 C CA . GLY A 1 68 ? -22.893 -11.350 0.293 1.00 92.38 68 GLY A CA 1
ATOM 523 C C . GLY A 1 68 ? -22.854 -9.822 0.203 1.00 92.38 68 GLY A C 1
ATOM 524 O O . GLY A 1 68 ? -23.865 -9.188 0.506 1.00 92.38 68 GLY A O 1
ATOM 525 N N . ARG A 1 69 ? -21.732 -9.206 -0.202 1.00 92.81 69 ARG A N 1
ATOM 526 C CA . ARG A 1 69 ? -21.579 -7.740 -0.292 1.00 92.81 69 ARG A CA 1
ATOM 527 C C . ARG A 1 69 ? -21.197 -7.275 -1.691 1.00 92.81 69 ARG A C 1
ATOM 529 O O . ARG A 1 69 ? -20.398 -7.910 -2.367 1.00 92.81 69 ARG A O 1
ATOM 536 N N . TYR A 1 70 ? -21.733 -6.119 -2.095 1.00 92.00 70 TYR A N 1
ATOM 537 C CA . TYR A 1 70 ? -21.350 -5.460 -3.353 1.00 92.00 70 TYR A CA 1
ATOM 538 C C . TYR A 1 70 ? -20.026 -4.688 -3.238 1.00 92.00 70 TYR A C 1
ATOM 540 O O . TYR A 1 70 ? -19.291 -4.545 -4.212 1.00 92.00 70 TYR A O 1
ATOM 548 N N . GLY A 1 71 ? -19.723 -4.184 -2.038 1.00 88.50 71 GLY A N 1
ATOM 549 C CA . GLY A 1 71 ? -18.537 -3.374 -1.771 1.00 88.50 71 GLY A CA 1
ATOM 550 C C . GLY A 1 71 ? -18.737 -1.877 -2.024 1.00 88.50 71 GLY A C 1
ATOM 551 O O . GLY A 1 71 ? -19.846 -1.391 -2.247 1.00 88.50 71 GLY A O 1
ATOM 552 N N . SER A 1 72 ? -17.636 -1.131 -1.939 1.00 87.12 72 SER A N 1
ATOM 553 C CA . SER A 1 72 ? -17.637 0.328 -2.073 1.00 87.12 72 SER A CA 1
ATOM 554 C C . SER A 1 72 ? -17.713 0.764 -3.536 1.00 87.12 72 SER A C 1
ATOM 556 O O . SER A 1 72 ? -17.064 0.181 -4.408 1.00 87.12 72 SER A O 1
ATOM 558 N N . LEU A 1 73 ? -18.468 1.834 -3.797 1.00 88.88 73 LEU A N 1
ATOM 559 C CA . LEU A 1 73 ? -18.511 2.476 -5.111 1.00 88.88 73 LEU A CA 1
ATOM 560 C C . LEU A 1 73 ? -17.195 3.184 -5.421 1.00 88.88 73 LEU A C 1
ATOM 562 O O . LEU A 1 73 ? -16.576 3.801 -4.549 1.00 88.88 73 LEU A O 1
ATOM 566 N N . ARG A 1 74 ? -16.799 3.146 -6.690 1.00 86.75 74 ARG A N 1
ATOM 567 C CA . ARG A 1 74 ? -15.676 3.937 -7.183 1.00 86.75 74 ARG A CA 1
ATOM 568 C C . ARG A 1 74 ? -16.102 5.399 -7.327 1.00 86.75 74 ARG A C 1
ATOM 570 O O . ARG A 1 74 ? -17.155 5.697 -7.892 1.00 86.75 74 ARG A O 1
ATOM 577 N N . LYS A 1 75 ? -15.255 6.315 -6.844 1.00 79.88 75 LYS A N 1
ATOM 578 C CA . LYS A 1 75 ? -15.501 7.767 -6.873 1.00 79.88 75 LYS A CA 1
ATOM 579 C C . LYS A 1 75 ? -15.856 8.222 -8.295 1.00 79.88 75 LYS A C 1
ATOM 581 O O . LYS A 1 75 ? -15.121 7.939 -9.236 1.00 79.88 75 LYS A O 1
ATOM 586 N N . GLY A 1 76 ? -16.984 8.917 -8.436 1.00 80.56 76 GLY A N 1
ATOM 587 C CA . GLY A 1 76 ? -17.461 9.443 -9.719 1.00 80.56 76 GLY A CA 1
ATOM 588 C C . GLY A 1 76 ? -18.181 8.435 -10.624 1.00 80.56 76 GLY A C 1
ATOM 589 O O . GLY A 1 76 ? -18.510 8.794 -11.749 1.00 80.56 76 GLY A O 1
ATOM 590 N N . THR A 1 77 ? -18.444 7.200 -10.173 1.00 85.94 77 THR A N 1
ATOM 591 C CA . THR A 1 77 ? -19.168 6.190 -10.969 1.00 85.94 77 THR A CA 1
ATOM 592 C C . THR A 1 77 ? -20.194 5.424 -10.136 1.00 85.94 77 THR A C 1
ATOM 594 O O . THR A 1 77 ? -20.057 5.322 -8.921 1.00 85.94 77 THR A O 1
ATOM 597 N N . ASP A 1 78 ? -21.193 4.830 -10.791 1.00 89.19 78 ASP A N 1
ATOM 598 C CA . ASP A 1 78 ? -22.223 4.007 -10.134 1.00 89.19 78 ASP A CA 1
ATOM 599 C C . ASP A 1 78 ? -21.827 2.511 -10.015 1.00 89.19 78 ASP A C 1
ATOM 601 O O . ASP A 1 78 ? -22.628 1.648 -9.645 1.00 89.19 78 ASP A O 1
ATOM 605 N N . LEU A 1 79 ? -20.566 2.183 -10.321 1.00 90.06 79 LEU A N 1
ATOM 606 C CA . LEU A 1 79 ? -20.012 0.831 -10.235 1.00 90.06 79 LEU A CA 1
ATOM 607 C C . LEU A 1 79 ? -19.128 0.665 -8.993 1.00 90.06 79 LEU A C 1
ATOM 609 O O . LEU A 1 79 ? -18.411 1.582 -8.583 1.00 90.06 79 LEU A O 1
ATOM 613 N N . GLY A 1 80 ? -19.188 -0.528 -8.395 1.00 90.69 80 GLY A N 1
ATOM 614 C CA . GLY A 1 80 ? -18.282 -0.937 -7.322 1.00 90.69 80 GLY A CA 1
ATOM 615 C C . GLY A 1 80 ? -16.861 -1.144 -7.842 1.00 90.69 80 GLY A C 1
ATOM 616 O O . GLY A 1 80 ? -16.671 -1.326 -9.047 1.00 90.69 80 GLY A O 1
ATOM 617 N N . TYR A 1 81 ? -15.868 -1.144 -6.952 1.00 90.88 81 TYR A N 1
ATOM 618 C CA . TYR A 1 81 ? -14.483 -1.460 -7.331 1.00 90.88 81 TYR A CA 1
ATOM 619 C C . TYR A 1 81 ? -14.364 -2.862 -7.943 1.00 90.88 81 TYR A C 1
ATOM 621 O O . TYR A 1 81 ? -13.968 -2.969 -9.096 1.00 90.88 81 TYR A O 1
ATOM 629 N N . THR A 1 82 ? -14.838 -3.900 -7.249 1.00 94.12 82 THR A N 1
ATOM 630 C CA . THR A 1 82 ? -14.825 -5.300 -7.720 1.00 94.12 82 THR A CA 1
ATOM 631 C C . THR A 1 82 ? -15.578 -5.487 -9.042 1.00 94.12 82 THR A C 1
ATOM 633 O O . THR A 1 82 ? -15.105 -6.158 -9.953 1.00 94.12 82 THR A O 1
ATOM 636 N N . HIS A 1 83 ? -16.736 -4.838 -9.195 1.00 96.38 83 HIS A N 1
ATOM 637 C CA . HIS A 1 83 ? -17.491 -4.882 -10.451 1.00 96.38 83 HIS A CA 1
ATOM 638 C C . HIS A 1 83 ? -16.723 -4.189 -11.590 1.00 96.38 83 HIS A C 1
ATOM 640 O O . HIS A 1 83 ? -16.661 -4.676 -12.716 1.00 96.38 83 HIS A O 1
ATOM 646 N N . SER A 1 84 ? -16.071 -3.065 -11.292 1.00 95.38 84 SER A N 1
ATOM 647 C CA . SER A 1 84 ? -15.235 -2.375 -12.271 1.00 95.38 84 SER A CA 1
ATOM 648 C C . SER A 1 84 ? -14.002 -3.196 -12.660 1.00 95.38 84 SER A C 1
ATOM 650 O O . SER A 1 84 ? -13.653 -3.220 -13.835 1.00 95.38 84 SER A O 1
ATOM 652 N N . GLU A 1 85 ? -13.353 -3.858 -11.697 1.00 95.38 85 GLU A N 1
ATOM 653 C CA . GLU A 1 85 ? -12.221 -4.774 -11.908 1.00 95.38 85 GLU A CA 1
ATOM 654 C C . GLU A 1 85 ? -12.594 -5.903 -12.862 1.00 95.38 85 GLU A C 1
ATOM 656 O O . GLU A 1 85 ? -11.876 -6.138 -13.830 1.00 95.38 85 GLU A O 1
ATOM 661 N N . TYR A 1 86 ? -13.750 -6.535 -12.632 1.00 97.06 86 TYR A N 1
ATOM 662 C CA . TYR A 1 86 ? -14.280 -7.582 -13.498 1.00 97.06 86 TYR A CA 1
ATOM 663 C C . TYR A 1 86 ? -14.412 -7.119 -14.949 1.00 97.06 86 TYR A C 1
ATOM 665 O O . TYR A 1 86 ? -13.814 -7.717 -15.840 1.00 97.06 86 TYR A O 1
ATOM 673 N N . ARG A 1 87 ? -15.129 -6.015 -15.189 1.00 96.56 87 ARG A N 1
ATOM 674 C CA . ARG A 1 87 ? -15.315 -5.489 -16.550 1.00 96.56 87 ARG A CA 1
ATOM 675 C C . ARG A 1 87 ? -13.992 -5.102 -17.204 1.00 96.56 87 ARG A C 1
ATOM 677 O O . ARG A 1 87 ? -13.767 -5.438 -18.360 1.00 96.56 87 ARG A O 1
ATOM 684 N N . TYR A 1 88 ? -13.094 -4.463 -16.453 1.00 96.44 88 TYR A N 1
ATOM 685 C CA . TYR A 1 88 ? -11.772 -4.095 -16.957 1.00 96.44 88 TYR A CA 1
ATOM 686 C C . TYR A 1 88 ? -10.948 -5.328 -17.355 1.00 96.44 88 TYR A C 1
ATOM 688 O O . TYR A 1 88 ? -10.297 -5.319 -18.395 1.00 96.44 88 TYR A O 1
ATOM 696 N N . ALA A 1 89 ? -10.991 -6.407 -16.567 1.00 96.19 89 ALA A N 1
ATOM 697 C CA . ALA A 1 89 ? -10.291 -7.645 -16.899 1.00 96.19 89 ALA A CA 1
ATOM 698 C C . ALA A 1 89 ? -10.782 -8.245 -18.225 1.00 96.19 89 ALA A C 1
ATOM 700 O O . ALA A 1 89 ? -9.961 -8.628 -19.061 1.00 96.19 89 ALA A O 1
ATOM 701 N N . LEU A 1 90 ? -12.099 -8.236 -18.459 1.00 96.12 90 LEU A N 1
ATOM 702 C CA . LEU A 1 90 ? -12.686 -8.680 -19.726 1.00 96.12 90 LEU A CA 1
ATOM 703 C C . LEU A 1 90 ? -12.281 -7.790 -20.898 1.00 96.12 90 LEU A C 1
ATOM 705 O O . LEU A 1 90 ? -11.830 -8.299 -21.922 1.00 96.12 90 LEU A O 1
ATOM 709 N N . GLU A 1 91 ? -12.359 -6.467 -20.732 1.00 96.69 91 GLU A N 1
ATOM 710 C CA . GLU A 1 91 ? -11.944 -5.497 -21.754 1.00 96.69 91 GLU A CA 1
ATOM 711 C C . GLU A 1 91 ? -10.472 -5.671 -22.168 1.00 96.69 91 GLU A C 1
ATOM 713 O O . GLU A 1 91 ? -10.106 -5.397 -23.312 1.00 96.69 91 GLU A O 1
ATOM 718 N N . ARG A 1 92 ? -9.614 -6.139 -21.253 1.00 95.06 92 ARG A N 1
ATOM 719 C CA . ARG A 1 92 ? -8.176 -6.356 -21.487 1.00 95.06 92 ARG A CA 1
ATOM 720 C C . ARG A 1 92 ? -7.827 -7.788 -21.897 1.00 95.06 92 ARG A C 1
ATOM 722 O O . ARG A 1 92 ? -6.649 -8.074 -22.112 1.00 95.06 92 ARG A O 1
ATOM 729 N N . GLY A 1 93 ? -8.813 -8.678 -22.017 1.00 94.75 93 GLY A N 1
ATOM 730 C CA . GLY A 1 93 ? -8.592 -10.085 -22.359 1.00 94.75 93 GLY A CA 1
ATOM 731 C C . GLY A 1 93 ? -7.768 -10.836 -21.308 1.00 94.75 93 GLY A C 1
ATOM 732 O O . GLY A 1 93 ? -6.952 -11.695 -21.650 1.00 94.75 93 GLY A O 1
ATOM 733 N N . ILE A 1 94 ? -7.923 -10.470 -20.034 1.00 96.38 94 ILE A N 1
ATOM 734 C CA . ILE A 1 94 ? -7.339 -11.196 -18.903 1.00 96.38 94 ILE A CA 1
ATOM 735 C C . ILE A 1 94 ? -8.311 -12.330 -18.554 1.00 96.38 94 ILE A C 1
ATOM 737 O O . ILE A 1 94 ? -9.465 -12.038 -18.237 1.00 96.38 94 ILE A O 1
ATOM 741 N N . PRO A 1 95 ? -7.895 -13.610 -18.599 1.00 96.88 95 PRO A N 1
ATOM 742 C CA . PRO A 1 95 ? -8.771 -14.715 -18.229 1.00 96.88 95 PRO A CA 1
ATOM 743 C C . PRO A 1 95 ? -9.256 -14.580 -16.780 1.00 96.88 95 PRO A C 1
ATOM 745 O O . PRO A 1 95 ? -8.456 -14.410 -15.855 1.00 96.88 95 PRO A O 1
ATOM 748 N N . VAL A 1 96 ? -10.574 -14.656 -16.592 1.00 97.81 96 VAL A N 1
ATOM 749 C CA . VAL A 1 96 ? -11.237 -14.516 -15.291 1.00 97.81 96 VAL A CA 1
ATOM 750 C C . VAL A 1 96 ? -11.739 -15.874 -14.815 1.00 97.81 96 VAL A C 1
ATOM 752 O O . VAL A 1 96 ? -12.423 -16.572 -15.556 1.00 97.81 96 VAL A O 1
ATOM 755 N N . LEU A 1 97 ? -11.445 -16.210 -13.559 1.00 97.75 97 LEU A N 1
ATOM 756 C CA . LEU A 1 97 ? -11.898 -17.404 -12.849 1.00 97.75 97 LEU A CA 1
ATOM 757 C C . LEU A 1 97 ? -12.906 -16.983 -11.760 1.00 97.75 97 LEU A C 1
ATOM 759 O O . LEU A 1 97 ? -12.482 -16.530 -10.690 1.00 97.75 97 LEU A O 1
ATOM 763 N N . PRO A 1 98 ? -14.223 -17.042 -12.033 1.00 97.75 98 PRO A N 1
ATOM 764 C CA . PRO A 1 98 ? -15.252 -16.597 -11.098 1.00 97.75 98 PRO A CA 1
ATOM 765 C C . PRO A 1 98 ? -15.696 -17.682 -10.101 1.00 97.75 98 PRO A C 1
ATOM 767 O O . PRO A 1 98 ? -16.112 -18.779 -10.477 1.00 97.75 98 PRO A O 1
ATOM 770 N N . PHE A 1 99 ? -15.677 -17.325 -8.813 1.00 97.94 99 PHE A N 1
ATOM 771 C CA . PHE A 1 99 ? -16.114 -18.139 -7.677 1.00 97.94 99 PHE A CA 1
ATOM 772 C C . PHE A 1 99 ? -17.214 -17.418 -6.893 1.00 97.94 99 PHE A C 1
ATOM 774 O O . PHE A 1 99 ? -16.976 -16.410 -6.220 1.00 97.94 99 PHE A O 1
ATOM 781 N N . LEU A 1 100 ? -18.438 -17.933 -6.955 1.00 96.75 100 LEU A N 1
ATOM 782 C CA . LEU A 1 100 ? -19.612 -17.304 -6.352 1.00 96.75 100 LEU A CA 1
ATOM 783 C C . LEU A 1 100 ? -20.056 -18.085 -5.112 1.00 96.75 100 LEU A C 1
ATOM 785 O O . LEU A 1 100 ? -20.206 -19.303 -5.168 1.00 96.75 100 LEU A O 1
ATOM 789 N N . ILE A 1 101 ? -20.334 -17.398 -3.998 1.00 95.19 101 ILE A N 1
ATOM 790 C CA . ILE A 1 101 ? -20.997 -18.050 -2.860 1.00 95.19 101 ILE A CA 1
ATOM 791 C C . ILE A 1 101 ? -22.336 -18.608 -3.347 1.00 95.19 101 ILE A C 1
ATOM 793 O O . ILE A 1 101 ? -23.067 -17.912 -4.066 1.00 95.19 101 ILE A O 1
ATOM 797 N N . LYS A 1 102 ? -22.636 -19.855 -2.993 1.00 90.69 102 LYS A N 1
ATOM 798 C CA . LYS A 1 102 ? -23.858 -20.538 -3.414 1.00 90.69 102 LYS A CA 1
ATOM 799 C C . LYS A 1 102 ? -25.098 -19.883 -2.802 1.00 90.69 102 LYS A C 1
ATOM 801 O O . LYS A 1 102 ? -25.942 -19.377 -3.536 1.00 90.69 102 LYS A O 1
ATOM 806 N N . ASP A 1 103 ? -25.133 -19.813 -1.474 1.00 88.50 103 ASP A N 1
ATOM 807 C CA . ASP A 1 103 ? -26.287 -19.368 -0.698 1.00 88.50 103 ASP A CA 1
ATOM 808 C C . ASP A 1 103 ? -25.898 -18.125 0.122 1.00 88.50 103 ASP A C 1
ATOM 810 O O . ASP A 1 103 ? -25.202 -18.213 1.132 1.00 88.50 103 ASP A O 1
ATOM 814 N N . ILE A 1 104 ? -26.293 -16.932 -0.347 1.00 87.88 104 ILE A N 1
ATOM 815 C CA . ILE A 1 104 ? -25.984 -15.660 0.342 1.00 87.88 104 ILE A CA 1
ATOM 816 C C . ILE A 1 104 ? -26.704 -15.579 1.693 1.00 87.88 104 ILE A C 1
ATOM 818 O O . ILE A 1 104 ? -26.167 -14.996 2.633 1.00 87.88 104 ILE A O 1
ATO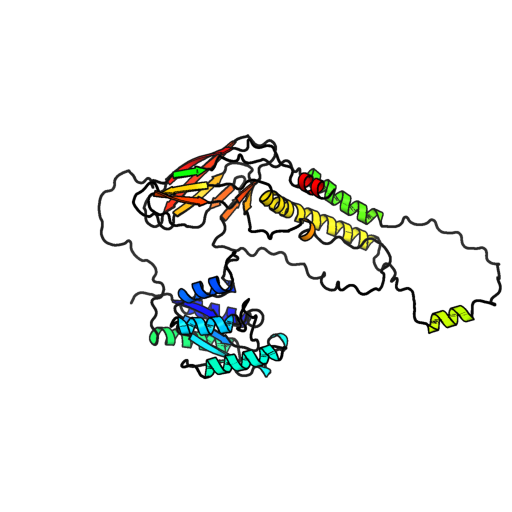M 822 N N . ASP A 1 105 ? -27.897 -16.165 1.789 1.00 82.62 105 ASP A N 1
ATOM 823 C CA . ASP A 1 105 ? -28.740 -16.107 2.987 1.00 82.62 105 ASP A CA 1
ATOM 824 C C . ASP A 1 105 ? -28.157 -16.901 4.170 1.00 82.62 105 ASP A C 1
ATOM 826 O O . ASP A 1 105 ? -28.468 -16.594 5.320 1.00 82.62 105 ASP A O 1
ATOM 830 N N . ASP A 1 106 ? -27.253 -17.851 3.903 1.00 84.94 106 ASP A N 1
ATOM 831 C CA . ASP A 1 106 ? -26.551 -18.635 4.928 1.00 84.94 106 ASP A CA 1
ATOM 832 C C . ASP A 1 106 ? -25.346 -17.887 5.534 1.00 84.94 106 ASP A C 1
ATOM 834 O O . ASP A 1 106 ? -24.737 -18.341 6.509 1.00 84.94 106 ASP A O 1
ATOM 838 N N . LEU A 1 107 ? -24.973 -16.727 4.979 1.00 85.81 107 LEU A N 1
ATOM 839 C CA . LEU A 1 107 ? -23.855 -15.940 5.488 1.00 85.81 107 LEU A CA 1
ATOM 840 C C . LEU A 1 107 ? -24.228 -15.199 6.787 1.00 85.81 107 LEU A C 1
ATOM 842 O O . LEU A 1 107 ? -25.332 -14.667 6.920 1.00 85.81 107 LEU A O 1
ATOM 846 N N . PRO A 1 108 ? -23.284 -15.051 7.740 1.00 82.81 108 PRO A N 1
ATOM 847 C CA . PRO A 1 108 ? -23.488 -14.213 8.918 1.00 82.81 108 PRO A CA 1
ATOM 848 C C . PRO A 1 108 ? -23.894 -12.787 8.531 1.00 82.81 108 PRO A C 1
ATOM 850 O O . PRO A 1 108 ? -23.318 -12.212 7.611 1.00 82.81 108 PRO A O 1
ATOM 853 N N . GLY A 1 109 ? -24.804 -12.161 9.284 1.00 81.12 109 GLY A N 1
ATOM 854 C CA . GLY A 1 109 ? -25.372 -10.853 8.917 1.00 81.12 109 GLY A CA 1
ATOM 855 C C . GLY A 1 109 ? -24.353 -9.725 8.671 1.00 81.12 109 GLY A C 1
ATOM 856 O O . GLY A 1 109 ? -24.620 -8.828 7.881 1.00 81.12 109 GLY A O 1
ATOM 857 N N . HIS A 1 110 ? -23.158 -9.777 9.274 1.00 82.19 110 HIS A N 1
ATOM 858 C CA . HIS A 1 110 ? -22.082 -8.803 9.022 1.00 82.19 110 HIS A CA 1
ATOM 859 C C . HIS A 1 110 ? -21.356 -8.999 7.670 1.00 82.19 110 HIS A C 1
ATOM 861 O O . HIS A 1 110 ? -20.655 -8.093 7.208 1.00 82.19 110 HIS A O 1
ATOM 867 N N . LYS A 1 111 ? -21.522 -10.165 7.031 1.00 83.06 111 LYS A N 1
ATOM 868 C CA . LYS A 1 111 ? -21.034 -10.506 5.684 1.00 83.06 111 LYS A CA 1
ATOM 869 C C . LYS A 1 111 ? -22.098 -10.315 4.594 1.00 83.06 111 LYS A C 1
ATOM 871 O O . LYS A 1 111 ? -21.837 -10.618 3.433 1.00 83.06 111 LYS A O 1
ATOM 876 N N . VAL A 1 112 ? -23.281 -9.809 4.942 1.00 88.19 112 VAL A N 1
ATOM 877 C CA . VAL A 1 112 ? -24.384 -9.578 4.002 1.00 88.19 112 VAL A CA 1
ATOM 878 C C . VAL A 1 112 ? -24.642 -8.082 3.864 1.00 88.19 112 VAL A C 1
ATOM 880 O O . VAL A 1 112 ? -24.594 -7.323 4.831 1.00 88.19 112 VAL A O 1
ATOM 883 N N . GLU A 1 113 ? -24.904 -7.637 2.641 1.00 86.19 113 GLU A N 1
ATOM 884 C CA . GLU A 1 113 ? -25.273 -6.257 2.366 1.00 86.19 113 GLU A CA 1
ATOM 885 C C . GLU A 1 113 ? -26.624 -5.914 3.000 1.00 86.19 113 GLU A C 1
ATOM 887 O O . GLU A 1 113 ? -27.611 -6.620 2.804 1.00 86.19 113 GLU A O 1
ATOM 892 N N . LEU A 1 114 ? -26.699 -4.804 3.732 1.00 84.25 114 LEU A N 1
ATOM 893 C CA . LEU A 1 114 ? -27.929 -4.389 4.411 1.00 84.25 114 LEU A CA 1
ATOM 894 C C . LEU A 1 114 ? -28.744 -3.414 3.560 1.00 84.25 114 LEU A C 1
ATOM 896 O O . LEU A 1 114 ? -29.971 -3.385 3.650 1.00 84.25 114 LEU A O 1
ATOM 900 N N . GLN A 1 115 ? -28.087 -2.624 2.708 1.00 83.38 115 GLN A N 1
ATOM 901 C CA . GLN A 1 115 ? -28.759 -1.582 1.939 1.00 83.38 115 GLN A CA 1
ATOM 902 C C . GLN A 1 115 ? -29.415 -2.156 0.678 1.00 83.38 115 GLN A C 1
ATOM 904 O O . GLN A 1 115 ? -28.737 -2.685 -0.203 1.00 83.38 115 GLN A O 1
ATOM 909 N N . THR A 1 116 ? -30.728 -1.954 0.523 1.00 87.00 116 THR A N 1
ATOM 910 C CA . THR A 1 116 ? -31.517 -2.442 -0.627 1.00 87.00 116 THR A CA 1
ATOM 911 C C . THR A 1 116 ? -30.908 -2.065 -1.981 1.00 87.00 116 THR A C 1
ATOM 913 O O . THR A 1 116 ? -30.875 -2.888 -2.894 1.00 87.00 116 THR A O 1
ATOM 916 N N . ARG A 1 117 ? -30.355 -0.847 -2.106 1.00 88.81 117 ARG A N 1
ATOM 917 C CA . ARG A 1 117 ? -29.682 -0.389 -3.336 1.00 88.81 117 ARG A CA 1
ATOM 918 C C . ARG A 1 117 ? -28.491 -1.269 -3.729 1.00 88.81 117 ARG A C 1
ATOM 920 O O . ARG A 1 117 ? -28.304 -1.554 -4.906 1.00 88.81 117 ARG A O 1
ATOM 927 N N . PHE A 1 118 ? -27.694 -1.698 -2.752 1.00 89.12 118 PHE A N 1
ATOM 928 C CA . PHE A 1 118 ? -26.484 -2.481 -2.983 1.00 89.12 118 PHE A CA 1
ATOM 929 C C . PHE A 1 118 ? -26.799 -3.971 -3.106 1.00 89.12 118 PHE A C 1
ATOM 931 O O . PHE A 1 118 ? -26.139 -4.644 -3.887 1.00 89.12 118 PHE A O 1
ATOM 938 N N . LYS A 1 119 ? -27.865 -4.463 -2.455 1.00 90.12 119 LYS A N 1
ATOM 939 C CA . LYS A 1 119 ? -28.412 -5.805 -2.720 1.00 90.12 119 LYS A CA 1
ATOM 940 C C . LYS A 1 119 ? -28.797 -5.978 -4.188 1.00 90.12 119 LYS A C 1
ATOM 942 O O . LYS A 1 119 ? -28.413 -6.966 -4.802 1.00 90.12 119 LYS A O 1
ATOM 947 N N . LYS A 1 120 ? -29.504 -4.994 -4.760 1.00 91.75 120 LYS A N 1
ATOM 948 C CA . LYS A 1 120 ? -29.864 -5.021 -6.183 1.00 91.75 120 LYS A CA 1
ATOM 949 C C . LYS A 1 120 ? -28.618 -5.018 -7.075 1.00 91.75 120 LYS A C 1
ATOM 951 O O . LYS A 1 120 ? -28.485 -5.891 -7.915 1.00 91.75 120 LYS A O 1
ATOM 956 N N . LYS A 1 121 ? -27.667 -4.110 -6.827 1.00 94.12 121 LYS A N 1
ATOM 957 C CA . LYS A 1 121 ? -26.402 -4.060 -7.583 1.00 94.12 121 LYS A CA 1
ATOM 958 C C . LYS A 1 121 ? -25.589 -5.355 -7.496 1.00 94.12 121 LYS A C 1
ATOM 960 O O . LYS A 1 121 ? -24.979 -5.746 -8.483 1.00 94.12 121 LYS A O 1
ATOM 965 N N . LEU A 1 122 ? -25.579 -6.016 -6.336 1.00 94.69 122 LEU A N 1
ATOM 966 C CA . LEU A 1 122 ? -24.951 -7.325 -6.165 1.00 94.69 122 LEU A CA 1
ATOM 967 C C . LEU A 1 122 ? -25.663 -8.404 -6.979 1.00 94.69 122 LEU A C 1
ATOM 969 O O . LEU A 1 122 ? -24.987 -9.199 -7.620 1.00 94.69 122 LEU A O 1
ATOM 973 N N . ALA A 1 123 ? -26.997 -8.430 -6.965 1.00 93.19 123 ALA A N 1
ATOM 974 C CA . ALA A 1 123 ? -27.773 -9.369 -7.768 1.00 93.19 123 ALA A CA 1
ATOM 975 C C . ALA A 1 123 ? -27.521 -9.163 -9.270 1.00 93.19 123 ALA A C 1
ATOM 977 O O . ALA A 1 123 ? -27.209 -10.127 -9.962 1.00 93.19 123 ALA A O 1
ATOM 978 N N . ASP A 1 124 ? -27.555 -7.912 -9.736 1.00 95.56 124 ASP A N 1
ATOM 979 C CA . ASP A 1 124 ? -27.281 -7.553 -11.131 1.00 95.56 124 ASP A CA 1
ATOM 980 C C . ASP A 1 124 ? -25.853 -7.970 -11.537 1.00 95.56 124 ASP A C 1
ATOM 982 O O . ASP A 1 124 ? -25.657 -8.581 -12.582 1.00 95.56 124 ASP A O 1
ATOM 986 N N . PHE A 1 125 ? -24.854 -7.710 -10.684 1.00 96.69 125 PHE A N 1
ATOM 987 C CA . PHE A 1 125 ? -23.466 -8.101 -10.950 1.00 96.69 125 PHE A CA 1
ATOM 988 C C . PHE A 1 125 ? -23.272 -9.622 -10.951 1.00 96.69 125 PHE A C 1
ATOM 990 O O . PHE A 1 125 ? -22.583 -10.157 -11.812 1.00 96.69 125 PHE A O 1
ATOM 997 N N . ARG A 1 126 ? -23.900 -10.343 -10.016 1.00 96.25 126 ARG A N 1
ATOM 998 C CA . ARG A 1 126 ? -23.870 -11.812 -10.018 1.00 96.25 126 ARG A CA 1
ATOM 999 C C . ARG A 1 126 ? -24.484 -12.372 -11.293 1.00 96.25 126 ARG A C 1
ATOM 1001 O O . ARG A 1 126 ? -23.916 -13.301 -11.851 1.00 96.25 126 ARG A O 1
ATOM 1008 N N . GLN A 1 127 ? -25.596 -11.802 -11.750 1.00 96.12 127 GLN A N 1
ATOM 1009 C CA . GLN A 1 127 ? -26.226 -12.216 -12.998 1.00 96.12 127 GLN A CA 1
ATOM 1010 C C . GLN A 1 127 ? -25.314 -11.943 -14.200 1.00 96.12 127 GLN A C 1
ATOM 1012 O O . GLN A 1 127 ? -25.112 -12.835 -15.009 1.00 96.12 127 GLN A O 1
ATOM 1017 N N . GLU A 1 128 ? -24.671 -10.774 -14.260 1.00 96.69 128 GLU A N 1
ATOM 1018 C CA . GLU A 1 128 ? -23.702 -10.442 -15.316 1.00 96.69 128 GLU A CA 1
ATOM 1019 C C . GLU A 1 128 ? -22.514 -11.416 -15.373 1.00 96.69 128 GLU A C 1
ATOM 1021 O O . GLU A 1 128 ? -22.038 -11.745 -16.456 1.00 96.69 128 GLU A O 1
ATOM 1026 N N . VAL A 1 129 ? -22.030 -11.892 -14.222 1.00 96.62 129 VAL A N 1
ATOM 1027 C CA . VAL A 1 129 ? -20.959 -12.902 -14.174 1.00 96.62 129 VAL A CA 1
ATOM 1028 C C . VAL A 1 129 ? -21.462 -14.278 -14.617 1.00 96.62 129 VAL A C 1
ATOM 1030 O O . VAL A 1 129 ? -20.735 -14.989 -15.299 1.00 96.62 129 VAL A O 1
ATOM 1033 N N . LEU A 1 130 ? -22.695 -14.647 -14.259 1.00 94.81 130 LEU A N 1
ATOM 1034 C CA . LEU A 1 130 ? -23.310 -15.923 -14.649 1.00 94.81 130 LEU A CA 1
ATOM 1035 C C . LEU A 1 130 ? -23.672 -15.993 -16.136 1.00 94.81 130 LEU A C 1
ATOM 1037 O O . LEU A 1 130 ? -23.617 -17.072 -16.716 1.00 94.81 130 LEU A O 1
ATOM 1041 N N . ASP A 1 131 ? -24.046 -14.860 -16.728 1.00 94.69 131 ASP A N 1
ATOM 1042 C CA . ASP A 1 131 ? -24.374 -14.740 -18.151 1.00 94.69 131 ASP A CA 1
ATOM 1043 C C . ASP A 1 131 ? -23.118 -14.614 -19.035 1.00 94.69 131 ASP A C 1
ATOM 1045 O O . ASP A 1 131 ? -23.225 -14.611 -20.261 1.00 94.69 131 ASP A O 1
ATOM 1049 N N . GLY A 1 132 ? -21.937 -14.469 -18.424 1.00 91.75 132 GLY A N 1
ATOM 1050 C CA . GLY A 1 132 ? -20.658 -14.394 -19.123 1.00 91.75 132 GLY A CA 1
ATOM 1051 C C . GLY A 1 132 ? -20.215 -15.733 -19.720 1.00 91.75 132 GLY A C 1
ATOM 1052 O O . GLY A 1 132 ? -20.709 -16.801 -19.364 1.00 91.75 132 GLY A O 1
ATOM 1053 N N . ASP A 1 133 ? -19.221 -15.684 -20.610 1.00 87.62 133 ASP A N 1
ATOM 1054 C CA . ASP A 1 133 ? -18.674 -16.872 -21.283 1.00 87.62 133 ASP A CA 1
ATOM 1055 C C . ASP A 1 133 ? -17.792 -17.747 -20.362 1.00 87.62 133 ASP A C 1
ATOM 1057 O O . ASP A 1 133 ? -17.314 -18.808 -20.769 1.00 87.62 133 ASP A O 1
ATOM 1061 N N . GLN A 1 134 ? -17.525 -17.308 -19.127 1.00 90.94 134 GLN A N 1
ATOM 1062 C CA . GLN A 1 134 ? -16.660 -18.017 -18.185 1.00 90.94 134 GLN A CA 1
ATOM 1063 C C . GLN A 1 134 ? -17.423 -19.061 -17.364 1.00 90.94 134 GLN A C 1
ATOM 1065 O O . GLN A 1 134 ? -18.495 -18.806 -16.815 1.00 90.94 134 GLN A O 1
ATOM 1070 N N . THR A 1 135 ? -16.799 -20.220 -17.154 1.00 90.19 135 THR A N 1
ATOM 1071 C CA . THR A 1 135 ? -17.316 -21.233 -16.228 1.00 90.19 135 THR A CA 1
ATOM 1072 C C . THR A 1 135 ? -17.280 -20.718 -14.787 1.00 90.19 135 THR A C 1
ATOM 1074 O O . THR A 1 135 ? -16.209 -20.513 -14.215 1.00 90.19 135 THR A O 1
ATOM 1077 N N . CYS A 1 136 ? -18.457 -20.557 -14.181 1.00 93.56 136 CYS A N 1
ATOM 1078 C CA . CYS A 1 136 ? -18.604 -20.180 -12.777 1.00 93.56 136 CYS A CA 1
ATOM 1079 C C . CYS A 1 136 ? -18.583 -21.403 -11.857 1.00 93.56 136 CYS A C 1
ATOM 1081 O O . CYS A 1 136 ? -19.334 -22.359 -12.064 1.00 93.56 136 CYS A O 1
ATOM 1083 N N . LEU A 1 137 ? -17.779 -21.344 -10.792 1.00 94.94 137 LEU A N 1
ATOM 1084 C CA . LEU A 1 137 ? -17.820 -22.323 -9.707 1.00 94.94 137 LEU A CA 1
ATOM 1085 C C . LEU A 1 137 ? -18.499 -21.736 -8.472 1.00 94.94 137 LEU A C 1
ATOM 1087 O O . LEU A 1 137 ? -18.352 -20.556 -8.153 1.00 94.94 137 LEU A O 1
ATOM 1091 N N . PHE A 1 138 ? -19.242 -22.585 -7.763 1.00 95.69 138 PHE A N 1
ATOM 1092 C CA . PHE A 1 138 ? -19.951 -22.198 -6.550 1.00 95.69 138 PHE A CA 1
ATOM 1093 C C . PHE A 1 138 ? -19.302 -22.805 -5.315 1.00 95.69 138 PHE A C 1
ATOM 1095 O O . PHE A 1 138 ? -18.981 -23.998 -5.300 1.00 95.69 138 PHE A O 1
ATOM 1102 N N . TRP A 1 139 ? -19.169 -22.000 -4.265 1.00 95.62 139 TRP A N 1
ATOM 1103 C CA . TRP A 1 139 ? -18.595 -22.419 -2.991 1.00 95.62 139 TRP A CA 1
ATOM 1104 C C . TRP A 1 139 ? -19.545 -22.129 -1.825 1.00 95.62 139 TRP A C 1
ATOM 1106 O O . TRP A 1 139 ? -20.363 -21.212 -1.877 1.00 95.62 139 TRP A O 1
ATOM 1116 N N . SER A 1 140 ? -19.430 -22.928 -0.769 1.00 90.75 140 SER A N 1
ATOM 1117 C CA . SER A 1 140 ? -20.162 -22.759 0.495 1.00 90.75 140 SER A CA 1
ATOM 1118 C C . SER A 1 140 ? -19.223 -22.690 1.703 1.00 90.75 140 SER A C 1
ATOM 1120 O O . SER A 1 140 ? -19.627 -22.256 2.775 1.00 90.75 140 SER A O 1
ATOM 1122 N N . THR A 1 141 ? -17.963 -23.117 1.551 1.00 91.25 141 THR A N 1
ATOM 1123 C CA . THR A 1 141 ? -16.954 -23.106 2.620 1.00 91.25 141 THR A CA 1
ATOM 1124 C C . THR A 1 141 ? -15.599 -22.629 2.100 1.00 91.25 141 THR A C 1
ATOM 1126 O O . THR A 1 141 ? -15.295 -22.777 0.915 1.00 91.25 141 THR A O 1
ATOM 1129 N N . GLU A 1 142 ? -14.757 -22.102 2.993 1.00 92.06 142 GLU A N 1
ATOM 1130 C CA . GLU A 1 142 ? -13.385 -21.683 2.666 1.00 92.06 142 GLU A CA 1
ATOM 1131 C C . GLU A 1 142 ? -12.548 -22.835 2.082 1.00 92.06 142 GLU A C 1
ATOM 1133 O O . GLU A 1 142 ? -11.814 -22.645 1.113 1.00 92.06 142 GLU A O 1
ATOM 1138 N N . ALA A 1 143 ? -12.676 -24.044 2.640 1.00 91.69 143 ALA A N 1
ATOM 1139 C CA . ALA A 1 143 ? -11.930 -25.217 2.184 1.00 91.69 143 ALA A CA 1
ATOM 1140 C C . ALA A 1 143 ? -12.278 -25.586 0.734 1.00 91.69 143 ALA A C 1
ATOM 1142 O O . ALA A 1 143 ? -11.380 -25.815 -0.076 1.00 91.69 143 ALA A O 1
ATOM 1143 N N . GLN A 1 144 ? -13.573 -25.567 0.402 1.00 94.19 144 GLN A N 1
ATOM 1144 C CA . GLN A 1 144 ? -14.053 -25.812 -0.954 1.00 94.19 144 GLN A CA 1
ATOM 1145 C C . GLN A 1 144 ? -13.549 -24.742 -1.929 1.00 94.19 144 GLN A C 1
ATOM 1147 O O . GLN A 1 144 ? -13.088 -25.081 -3.015 1.00 94.19 144 GLN A O 1
ATOM 1152 N N . LEU A 1 145 ? -13.588 -23.462 -1.536 1.00 96.31 145 LEU A N 1
ATOM 1153 C CA . LEU A 1 145 ? -13.055 -22.371 -2.354 1.00 96.31 145 LEU A CA 1
ATOM 1154 C C . LEU A 1 145 ? -11.564 -22.586 -2.656 1.00 96.31 145 LEU A C 1
ATOM 1156 O O . LEU A 1 145 ? -11.138 -22.454 -3.800 1.00 96.31 145 LEU A O 1
ATOM 1160 N N . ARG A 1 146 ? -10.773 -22.973 -1.649 1.00 95.56 146 ARG A N 1
ATOM 1161 C CA . ARG A 1 146 ? -9.339 -23.260 -1.804 1.00 95.56 146 ARG A CA 1
ATOM 1162 C C . ARG A 1 146 ? -9.077 -24.405 -2.789 1.00 95.56 146 ARG A C 1
ATOM 1164 O O . ARG A 1 146 ? -8.213 -24.266 -3.651 1.00 95.56 146 ARG A O 1
ATOM 1171 N N . GLU A 1 147 ? -9.821 -25.503 -2.693 1.00 94.12 147 GLU A N 1
ATOM 1172 C CA . GLU A 1 147 ? -9.704 -26.637 -3.620 1.00 94.12 147 GLU A CA 1
ATOM 1173 C C . GLU A 1 147 ? -10.075 -26.239 -5.055 1.00 94.12 147 GLU A C 1
ATOM 1175 O O . GLU A 1 147 ? -9.318 -26.489 -5.996 1.00 94.12 147 GLU A O 1
ATOM 1180 N N . GLN A 1 148 ? -11.209 -25.556 -5.217 1.00 96.81 148 GLN A N 1
ATOM 1181 C CA . GLN A 1 148 ? -11.694 -25.111 -6.520 1.00 96.81 148 GLN A CA 1
ATOM 1182 C C . GLN A 1 148 ? -10.723 -24.132 -7.186 1.00 96.81 148 GLN A C 1
ATOM 1184 O O . GLN A 1 148 ? -10.481 -24.246 -8.387 1.00 96.81 148 GLN A O 1
ATOM 1189 N N . VAL A 1 149 ? -10.126 -23.205 -6.429 1.00 97.56 149 VAL A N 1
ATOM 1190 C CA . VAL A 1 149 ? -9.106 -22.283 -6.951 1.00 97.56 149 VAL A CA 1
ATOM 1191 C C . VAL A 1 149 ? -7.857 -23.038 -7.399 1.00 97.56 149 VAL A C 1
ATOM 1193 O O . VAL A 1 149 ? -7.360 -22.766 -8.490 1.00 97.56 149 VAL A O 1
ATOM 1196 N N . ALA A 1 150 ? -7.369 -23.999 -6.605 1.00 95.12 150 ALA A N 1
ATOM 1197 C CA . ALA A 1 150 ? -6.191 -24.798 -6.951 1.00 95.12 150 ALA A CA 1
ATOM 1198 C C . ALA A 1 150 ? -6.387 -25.570 -8.265 1.00 95.12 150 ALA A C 1
ATOM 1200 O O . ALA A 1 150 ? -5.510 -25.574 -9.129 1.00 95.12 150 ALA A O 1
ATOM 1201 N N . PHE A 1 151 ? -7.557 -26.191 -8.435 1.00 94.69 151 PHE A N 1
ATOM 1202 C CA . PHE A 1 151 ? -7.899 -26.904 -9.662 1.00 94.69 151 PHE A CA 1
ATOM 1203 C C . PHE A 1 151 ? -8.060 -25.947 -10.851 1.00 94.69 151 PHE A C 1
ATOM 1205 O O . PHE A 1 151 ? -7.464 -26.156 -11.906 1.00 94.69 151 PHE A O 1
ATOM 1212 N N . SER A 1 152 ? -8.817 -24.863 -10.667 1.00 96.50 152 SER A N 1
ATOM 1213 C CA . SER A 1 152 ? -9.132 -23.922 -11.749 1.00 96.50 152 SER A CA 1
ATOM 1214 C C . SER A 1 152 ? -7.896 -23.194 -12.258 1.00 96.50 152 SER A C 1
ATOM 1216 O O . SER A 1 152 ? -7.786 -22.968 -13.456 1.00 96.50 152 SER A O 1
ATOM 1218 N N . ILE A 1 153 ? -6.946 -22.842 -11.383 1.00 95.81 153 ILE A N 1
ATOM 1219 C CA . ILE A 1 153 ? -5.715 -22.174 -11.820 1.00 95.81 153 ILE A CA 1
ATOM 1220 C C . ILE A 1 153 ? -4.780 -23.126 -12.570 1.00 95.81 153 ILE A C 1
ATOM 1222 O O . ILE A 1 153 ? -4.064 -22.687 -13.465 1.00 95.81 153 ILE A O 1
ATOM 1226 N N . ALA A 1 154 ? -4.779 -24.417 -12.222 1.00 93.38 154 ALA A N 1
ATOM 1227 C CA . ALA A 1 154 ? -4.027 -25.424 -12.962 1.00 93.38 154 ALA A CA 1
ATOM 1228 C C . ALA A 1 154 ? -4.611 -25.602 -14.371 1.00 93.38 154 ALA A C 1
ATOM 1230 O O . ALA A 1 154 ? -3.873 -25.463 -15.339 1.00 93.38 154 ALA A O 1
ATOM 1231 N N . ALA A 1 155 ? -5.932 -25.784 -14.481 1.00 92.88 155 ALA A N 1
ATOM 1232 C CA . ALA A 1 155 ? -6.620 -25.881 -15.769 1.00 92.88 155 ALA A CA 1
ATOM 1233 C C . ALA A 1 155 ? -6.452 -24.606 -16.615 1.00 92.88 155 ALA A C 1
ATOM 1235 O O . ALA A 1 155 ? -6.118 -24.678 -17.792 1.00 92.88 155 ALA A O 1
ATOM 1236 N N . ALA A 1 156 ? -6.580 -23.424 -16.004 1.00 93.62 156 ALA A N 1
ATOM 1237 C CA . ALA A 1 156 ? -6.437 -22.152 -16.708 1.00 93.62 156 ALA A CA 1
ATOM 1238 C C . ALA A 1 156 ? -5.048 -21.957 -17.332 1.00 93.62 156 ALA A C 1
ATOM 1240 O O . ALA A 1 156 ? -4.947 -21.333 -18.385 1.00 93.62 156 ALA A O 1
ATOM 1241 N N . LYS A 1 157 ? -3.989 -22.495 -16.712 1.00 92.94 157 LYS A N 1
ATOM 1242 C CA . LYS A 1 157 ? -2.628 -22.447 -17.270 1.00 92.94 157 LYS A CA 1
ATOM 1243 C C . LYS A 1 157 ? -2.476 -23.269 -18.546 1.00 92.94 157 LYS A C 1
ATOM 1245 O O . LYS A 1 157 ? -1.654 -22.902 -19.387 1.00 92.94 157 LYS A O 1
ATOM 1250 N N . ASP A 1 158 ? -3.261 -24.332 -18.680 1.00 91.06 158 ASP A N 1
ATOM 1251 C CA . ASP A 1 158 ? -3.261 -25.203 -19.851 1.00 91.06 158 ASP A CA 1
ATOM 1252 C C . ASP A 1 158 ? -4.198 -24.659 -20.943 1.00 91.06 158 ASP A C 1
ATOM 1254 O O . ASP A 1 158 ? -3.796 -24.553 -22.103 1.00 91.06 158 ASP A O 1
ATOM 1258 N N . ASP A 1 159 ? -5.413 -24.247 -20.565 1.00 90.50 159 ASP A N 1
ATOM 1259 C CA . ASP A 1 159 ? -6.458 -23.785 -21.490 1.00 90.50 159 ASP A CA 1
ATOM 1260 C C . ASP A 1 159 ? -6.206 -22.367 -22.021 1.00 90.50 159 ASP A C 1
ATOM 1262 O O . ASP A 1 159 ? -6.499 -22.057 -23.179 1.00 90.50 159 ASP A O 1
ATOM 1266 N N . PHE A 1 160 ? -5.630 -21.496 -21.187 1.00 92.31 160 PHE A N 1
ATOM 1267 C CA . PHE A 1 160 ? -5.347 -20.101 -21.517 1.00 92.31 160 PHE A CA 1
ATOM 1268 C C . PHE A 1 160 ? -3.885 -19.752 -21.221 1.00 92.31 160 PHE A C 1
ATOM 1270 O O . PHE A 1 160 ? -3.628 -18.978 -20.302 1.00 92.31 160 PHE A O 1
ATOM 1277 N N . PRO A 1 161 ? -2.904 -20.265 -21.987 1.00 91.44 161 PRO A N 1
ATOM 1278 C CA . PRO A 1 161 ? -1.494 -20.019 -21.707 1.00 91.44 161 PRO A CA 1
ATOM 1279 C C . PRO A 1 161 ? -1.158 -18.523 -21.687 1.00 91.44 161 PRO A C 1
ATOM 1281 O O . PRO A 1 161 ? -1.448 -17.784 -22.633 1.00 91.44 161 PRO A O 1
ATOM 1284 N N . ARG A 1 162 ? -0.500 -18.074 -20.615 1.00 93.19 162 ARG A N 1
ATOM 1285 C CA . ARG A 1 162 ? -0.072 -16.681 -20.422 1.00 93.19 162 ARG A CA 1
ATOM 1286 C C . ARG A 1 162 ? 1.452 -16.566 -20.349 1.00 93.19 162 ARG A C 1
ATOM 1288 O O . ARG A 1 162 ? 2.128 -17.566 -20.102 1.00 93.19 162 ARG A O 1
ATOM 1295 N N . PRO A 1 163 ? 2.022 -15.369 -20.589 1.00 89.06 163 PRO A N 1
ATOM 1296 C CA . PRO A 1 163 ? 3.467 -15.184 -20.585 1.00 89.06 163 PRO A CA 1
ATOM 1297 C C . PRO A 1 163 ? 4.120 -15.606 -19.267 1.00 89.06 163 PRO A C 1
ATOM 1299 O O . PRO A 1 163 ? 5.131 -16.307 -19.309 1.00 89.06 163 PRO A O 1
ATOM 1302 N N . GLY A 1 164 ? 3.556 -15.231 -18.115 1.00 88.25 164 GLY A N 1
ATOM 1303 C CA . GLY A 1 164 ? 4.167 -15.507 -16.819 1.00 88.25 164 GLY A CA 1
ATOM 1304 C C . GLY A 1 164 ? 5.568 -14.906 -16.641 1.00 88.25 164 GLY A C 1
ATOM 1305 O O . GLY A 1 164 ? 6.189 -14.344 -17.545 1.00 88.25 164 GLY A O 1
ATOM 1306 N N . TRP A 1 165 ? 6.095 -15.065 -15.437 1.00 87.50 165 TRP A N 1
ATOM 1307 C CA . TRP A 1 165 ? 7.433 -14.671 -15.026 1.00 87.50 165 TRP A CA 1
ATOM 1308 C C . TRP A 1 165 ? 8.373 -15.864 -15.122 1.00 87.50 165 TRP A C 1
ATOM 1310 O O . TRP A 1 165 ? 8.108 -16.931 -14.570 1.00 87.50 165 TRP A O 1
ATOM 1320 N N . VAL A 1 166 ? 9.494 -15.676 -15.803 1.00 84.94 166 VAL A N 1
ATOM 1321 C CA . VAL A 1 166 ? 10.587 -16.648 -15.847 1.00 84.94 166 VAL A CA 1
ATOM 1322 C C . VAL A 1 166 ? 11.716 -16.105 -14.988 1.00 84.94 166 VAL A C 1
ATOM 1324 O O . VAL A 1 166 ? 12.074 -14.933 -15.108 1.00 84.94 166 VAL A O 1
ATOM 1327 N N . ARG A 1 167 ? 12.281 -16.949 -14.120 1.00 75.75 167 ARG A N 1
ATOM 1328 C CA . ARG A 1 167 ? 13.495 -16.590 -13.385 1.00 75.75 167 ARG A CA 1
ATOM 1329 C C . ARG A 1 167 ? 14.628 -16.393 -14.393 1.00 75.75 167 ARG A C 1
ATOM 1331 O O . ARG A 1 167 ? 14.867 -17.261 -15.228 1.00 75.75 167 ARG A O 1
ATOM 1338 N N . GLY A 1 168 ? 15.287 -15.240 -14.354 1.00 78.88 168 GLY A N 1
ATOM 1339 C CA . GLY A 1 168 ? 16.417 -14.966 -15.237 1.00 78.88 168 GLY A CA 1
ATOM 1340 C C . GLY A 1 168 ? 17.618 -15.834 -14.867 1.00 78.88 168 GLY A C 1
ATOM 1341 O O . GLY A 1 168 ? 18.384 -15.455 -13.991 1.00 78.88 168 GLY A O 1
ATOM 1342 N N . ASP A 1 169 ? 17.785 -16.973 -15.538 1.00 60.56 169 ASP A N 1
ATOM 1343 C CA . ASP A 1 169 ? 18.904 -17.901 -15.337 1.00 60.56 169 ASP A CA 1
ATOM 1344 C C . ASP A 1 169 ? 19.881 -17.842 -16.538 1.00 60.56 169 ASP A C 1
ATOM 1346 O O . ASP A 1 169 ? 19.995 -18.815 -17.276 1.00 60.56 169 ASP A O 1
ATOM 1350 N N . ALA A 1 170 ? 20.512 -16.682 -16.795 1.00 44.28 170 ALA A N 1
ATOM 1351 C CA . ALA A 1 170 ? 21.790 -16.484 -17.526 1.00 44.28 170 ALA A CA 1
ATOM 1352 C C . ALA A 1 170 ? 21.962 -15.020 -17.998 1.00 44.28 170 ALA A C 1
ATOM 1354 O O . ALA A 1 170 ? 20.970 -14.374 -18.351 1.00 44.28 170 ALA A O 1
ATOM 1355 N N . PRO A 1 171 ? 23.210 -14.503 -18.075 1.00 41.31 171 PRO A N 1
ATOM 1356 C CA . PRO A 1 171 ? 23.494 -13.208 -18.684 1.00 41.31 171 PRO A CA 1
ATOM 1357 C C . PRO A 1 171 ? 23.168 -13.269 -20.178 1.00 41.31 171 PRO A C 1
ATOM 1359 O O . PRO A 1 171 ? 23.338 -14.307 -20.821 1.00 41.31 171 PRO A O 1
ATOM 1362 N N . ALA A 1 172 ? 22.703 -12.156 -20.741 1.00 35.72 172 ALA A N 1
ATOM 1363 C CA . ALA A 1 172 ? 22.464 -12.038 -22.171 1.00 35.72 172 ALA A CA 1
ATOM 1364 C C . ALA A 1 172 ? 23.709 -12.496 -22.954 1.00 35.72 172 ALA A C 1
ATOM 1366 O O . ALA A 1 172 ? 24.788 -11.914 -22.857 1.00 35.72 172 ALA A O 1
ATOM 1367 N N . SER A 1 173 ? 23.566 -13.575 -23.719 1.00 35.00 173 SER A N 1
ATOM 1368 C CA . SER A 1 173 ? 24.620 -14.104 -24.572 1.00 35.00 173 SER A CA 1
ATOM 1369 C C . SER A 1 173 ? 24.953 -13.111 -25.687 1.00 35.00 173 SER A C 1
ATOM 1371 O O . SER A 1 173 ? 24.112 -12.860 -26.551 1.00 35.00 173 SER A O 1
ATOM 1373 N N . GLY A 1 174 ? 26.202 -12.638 -25.713 1.00 31.30 174 GLY A N 1
ATOM 1374 C CA . GLY A 1 174 ? 26.875 -12.228 -26.949 1.00 31.30 174 GLY A CA 1
ATOM 1375 C C . GLY A 1 174 ? 27.385 -10.792 -26.998 1.00 31.30 174 GLY A C 1
ATOM 1376 O O . GLY A 1 174 ? 26.831 -9.962 -27.711 1.00 31.30 174 GLY A O 1
ATOM 1377 N N . GLY A 1 175 ? 28.506 -10.539 -26.323 1.00 26.75 175 GLY A N 1
ATOM 1378 C CA . GLY A 1 175 ? 29.306 -9.329 -26.493 1.00 26.75 175 GLY A CA 1
ATOM 1379 C C . GLY A 1 175 ? 30.578 -9.362 -25.652 1.00 26.75 175 GLY A C 1
ATOM 1380 O O . GLY A 1 175 ? 30.757 -8.518 -24.788 1.00 26.75 175 GLY A O 1
ATOM 1381 N N . HIS A 1 176 ? 31.435 -10.362 -25.868 1.00 32.34 176 HIS A N 1
ATOM 1382 C CA . HIS A 1 176 ? 32.791 -10.384 -25.316 1.00 32.34 176 HIS A CA 1
ATOM 1383 C C . HIS A 1 176 ? 33.538 -9.134 -25.787 1.00 32.34 176 HIS A C 1
ATOM 1385 O O . HIS A 1 176 ? 33.643 -8.973 -26.995 1.00 32.34 176 HIS A O 1
ATOM 1391 N N . LEU A 1 177 ? 34.084 -8.319 -24.879 1.00 29.64 177 LEU A N 1
ATOM 1392 C CA . LEU A 1 177 ? 35.328 -7.559 -25.063 1.00 29.64 177 LEU A CA 1
ATOM 1393 C C . LEU A 1 177 ? 35.851 -7.072 -23.695 1.00 29.64 177 LEU A C 1
ATOM 1395 O O . LEU A 1 177 ? 35.140 -6.376 -22.983 1.00 29.64 177 LEU A O 1
ATOM 1399 N N . SER A 1 178 ? 37.082 -7.516 -23.414 1.00 29.64 178 SER A N 1
ATOM 1400 C CA . SER A 1 178 ? 38.100 -7.038 -22.461 1.00 29.64 178 SER A CA 1
ATOM 1401 C C . SER A 1 178 ? 37.721 -6.703 -21.013 1.00 29.64 178 SER A C 1
ATOM 1403 O O . SER A 1 178 ? 36.990 -5.763 -20.730 1.00 29.64 178 SER A O 1
ATOM 1405 N N . GLU A 1 179 ? 38.392 -7.407 -20.095 1.00 37.94 179 GLU A N 1
ATOM 1406 C CA . GLU A 1 179 ? 38.802 -6.875 -18.793 1.00 37.94 179 GLU A CA 1
ATOM 1407 C C . GLU A 1 179 ? 39.644 -5.604 -19.026 1.00 37.94 179 GLU A C 1
ATOM 1409 O O . GLU A 1 179 ? 40.856 -5.677 -19.224 1.00 37.94 179 GLU A O 1
ATOM 1414 N N . ASP A 1 180 ? 38.996 -4.440 -19.071 1.00 35.81 180 ASP A N 1
ATOM 1415 C CA . ASP A 1 180 ? 39.652 -3.138 -18.937 1.00 35.81 180 ASP A CA 1
ATOM 1416 C C . ASP A 1 180 ? 39.422 -2.626 -17.503 1.00 35.81 180 ASP A C 1
ATOM 1418 O O . ASP A 1 180 ? 38.288 -2.653 -17.024 1.00 35.81 180 ASP A O 1
ATOM 1422 N N . PRO A 1 181 ? 40.448 -2.114 -16.802 1.00 43.50 181 PRO A N 1
ATOM 1423 C CA . PRO A 1 181 ? 40.346 -1.603 -15.432 1.00 43.50 181 PRO A CA 1
ATOM 1424 C C . PRO A 1 181 ? 39.688 -0.208 -15.378 1.00 43.50 181 PRO A C 1
ATOM 1426 O O . PRO A 1 181 ? 40.242 0.739 -14.821 1.00 43.50 181 PRO A O 1
ATOM 1429 N N . ALA A 1 182 ? 38.503 -0.070 -15.979 1.00 44.88 182 ALA A N 1
ATOM 1430 C CA . ALA A 1 182 ? 37.716 1.162 -16.044 1.00 44.88 182 ALA A CA 1
ATOM 1431 C C . ALA A 1 182 ? 36.259 0.966 -15.562 1.00 44.88 182 ALA A C 1
ATOM 1433 O O . ALA A 1 182 ? 35.365 1.695 -15.996 1.00 44.88 182 ALA A O 1
ATOM 1434 N N . ASP A 1 183 ? 36.036 0.016 -14.644 1.00 51.09 183 ASP A N 1
ATOM 1435 C CA . ASP A 1 183 ? 34.768 -0.311 -13.956 1.00 51.09 183 ASP A CA 1
ATOM 1436 C C . ASP A 1 183 ? 34.287 0.792 -12.987 1.00 51.09 183 ASP A C 1
ATOM 1438 O O . ASP A 1 183 ? 33.955 0.551 -11.829 1.00 51.09 183 ASP A O 1
ATOM 1442 N N . SER A 1 184 ? 34.241 2.041 -13.444 1.00 62.34 184 SER A N 1
ATOM 1443 C CA . SER A 1 184 ? 33.496 3.089 -12.743 1.00 62.34 184 SER A CA 1
ATOM 1444 C C . SER A 1 184 ? 32.224 3.376 -13.519 1.00 62.34 184 SER A C 1
ATOM 1446 O O . SER A 1 184 ? 32.261 3.674 -14.712 1.00 62.34 184 SER A O 1
ATOM 1448 N N . LEU A 1 185 ? 31.082 3.265 -12.844 1.00 74.62 185 LEU A N 1
ATOM 1449 C CA . LEU A 1 185 ? 29.801 3.688 -13.388 1.00 74.62 185 LEU A CA 1
ATOM 1450 C C . LEU A 1 185 ? 29.858 5.224 -13.546 1.00 74.62 185 LEU A C 1
ATOM 1452 O O . LEU A 1 185 ? 29.943 5.931 -12.544 1.00 74.62 185 LEU A O 1
ATOM 1456 N N . PRO A 1 186 ? 29.848 5.789 -14.768 1.00 73.19 186 PRO A N 1
ATOM 1457 C CA . PRO A 1 186 ? 29.957 7.232 -14.946 1.00 73.19 186 PRO A CA 1
ATOM 1458 C C . PRO A 1 186 ? 28.612 7.871 -14.594 1.00 73.19 186 PRO A C 1
ATOM 1460 O O . PRO A 1 186 ? 27.754 8.066 -15.452 1.00 73.19 186 PRO A O 1
ATOM 1463 N N . ILE A 1 187 ? 28.415 8.166 -13.313 1.00 83.94 187 ILE A N 1
ATOM 1464 C CA . ILE A 1 187 ? 27.239 8.842 -12.777 1.00 83.94 187 ILE A CA 1
ATOM 1465 C C . ILE A 1 187 ? 27.683 10.025 -11.930 1.00 83.94 187 ILE A C 1
ATOM 1467 O O . ILE A 1 187 ? 28.752 10.006 -11.321 1.00 83.94 187 ILE A O 1
ATOM 1471 N N . ARG A 1 188 ? 26.866 11.074 -11.902 1.00 85.75 188 ARG A N 1
ATOM 1472 C CA . ARG A 1 188 ? 27.110 12.223 -11.042 1.00 85.75 188 ARG A CA 1
ATOM 1473 C C . ARG A 1 188 ? 26.018 12.328 -9.993 1.00 85.75 188 ARG A C 1
ATOM 1475 O O . ARG A 1 188 ? 24.847 12.380 -10.355 1.00 85.75 188 ARG A O 1
ATOM 1482 N N . VAL A 1 189 ? 26.414 12.390 -8.728 1.00 87.44 189 VAL A N 1
ATOM 1483 C CA . VAL A 1 189 ? 25.523 12.665 -7.599 1.00 87.44 189 VAL A CA 1
ATOM 1484 C C . VAL A 1 189 ? 25.919 14.015 -7.014 1.00 87.44 189 VAL A C 1
ATOM 1486 O O . VAL A 1 189 ? 27.078 14.222 -6.668 1.00 87.44 189 VAL A O 1
ATOM 1489 N N . GLU A 1 190 ? 24.969 14.938 -6.942 1.00 88.25 190 GLU A N 1
ATOM 1490 C CA . GLU A 1 190 ? 25.146 16.282 -6.389 1.00 88.25 190 GLU A CA 1
ATOM 1491 C C . GLU A 1 190 ? 24.021 16.560 -5.386 1.00 88.25 190 GLU A C 1
ATOM 1493 O O . GLU A 1 190 ? 22.910 16.047 -5.523 1.00 88.25 190 GLU A O 1
ATOM 1498 N N . ILE A 1 191 ? 24.299 17.377 -4.373 1.00 85.44 191 ILE A N 1
ATOM 1499 C CA . ILE A 1 191 ? 23.281 17.863 -3.435 1.00 85.44 191 ILE A CA 1
ATOM 1500 C C . ILE A 1 191 ? 22.876 19.251 -3.892 1.00 85.44 191 ILE A C 1
ATOM 1502 O O . ILE A 1 191 ? 23.733 20.050 -4.263 1.00 85.44 191 ILE A O 1
ATOM 1506 N N . ASP A 1 192 ? 21.579 19.530 -3.874 1.00 81.38 192 ASP A N 1
ATOM 1507 C CA . ASP A 1 192 ? 21.100 20.884 -4.105 1.00 81.38 192 ASP A CA 1
ATOM 1508 C C . ASP A 1 192 ? 21.459 21.779 -2.910 1.00 81.38 192 ASP A C 1
ATOM 1510 O O . ASP A 1 192 ? 20.885 21.660 -1.828 1.00 81.38 192 ASP A O 1
ATOM 1514 N N . ASP A 1 193 ? 22.427 22.670 -3.103 1.00 71.75 193 ASP A N 1
ATOM 1515 C CA . ASP A 1 193 ? 22.942 23.591 -2.089 1.00 71.75 193 ASP A CA 1
ATOM 1516 C C . ASP A 1 193 ? 22.245 24.962 -2.109 1.00 71.75 193 ASP A C 1
ATOM 1518 O O . ASP A 1 193 ? 22.606 25.864 -1.350 1.00 71.75 193 ASP A O 1
ATOM 1522 N N . ARG A 1 194 ? 21.203 25.133 -2.939 1.00 74.81 194 ARG A N 1
ATOM 1523 C CA . ARG A 1 194 ? 20.476 26.408 -3.071 1.00 74.81 194 ARG A CA 1
ATOM 1524 C C . ARG A 1 194 ? 19.805 26.857 -1.773 1.00 74.81 194 ARG A C 1
ATOM 1526 O O . ARG A 1 194 ? 19.623 28.059 -1.570 1.00 74.81 194 ARG A O 1
ATOM 1533 N N . ILE A 1 195 ? 19.405 25.913 -0.919 1.00 74.25 195 ILE A N 1
ATOM 1534 C CA . ILE A 1 195 ? 18.786 26.182 0.382 1.00 74.25 195 ILE A CA 1
ATOM 1535 C C . ILE A 1 195 ? 19.580 25.422 1.452 1.00 74.25 195 ILE A C 1
ATOM 1537 O O . ILE A 1 195 ? 19.508 24.194 1.484 1.00 74.25 195 ILE A O 1
ATOM 1541 N N . PRO A 1 196 ? 20.314 26.114 2.345 1.00 75.31 196 PRO A N 1
ATOM 1542 C CA . PRO A 1 196 ? 21.036 25.441 3.416 1.00 75.31 196 PRO A CA 1
ATOM 1543 C C . PRO A 1 196 ? 20.056 24.770 4.387 1.00 75.31 196 PRO A C 1
ATOM 1545 O O . PRO A 1 196 ? 18.956 25.276 4.640 1.00 75.31 196 PRO A O 1
ATOM 1548 N N . LEU A 1 197 ? 20.464 23.638 4.961 1.00 84.12 197 LEU A N 1
ATOM 1549 C CA . LEU A 1 197 ? 19.647 22.896 5.919 1.00 84.12 197 LEU A CA 1
ATOM 1550 C C . LEU A 1 197 ? 19.694 23.584 7.291 1.00 84.12 197 LEU A C 1
ATOM 1552 O O . LEU A 1 197 ? 20.713 24.152 7.684 1.00 84.12 197 LEU A O 1
ATOM 1556 N N . ALA A 1 198 ? 18.584 23.554 8.031 1.00 83.94 198 ALA A N 1
ATOM 1557 C CA . ALA A 1 198 ? 18.489 24.198 9.343 1.00 83.94 198 ALA A CA 1
ATOM 1558 C C . ALA A 1 198 ? 18.551 23.166 10.481 1.00 83.94 198 ALA A C 1
ATOM 1560 O O . ALA A 1 198 ? 17.783 22.201 10.452 1.00 83.94 198 ALA A O 1
ATOM 1561 N N . PRO A 1 199 ? 19.401 23.365 11.507 1.00 84.44 199 PRO A N 1
ATOM 1562 C CA . PRO A 1 199 ? 19.396 22.519 12.696 1.00 84.44 199 PRO A CA 1
ATOM 1563 C C . PRO A 1 199 ? 18.160 22.790 13.569 1.00 84.44 199 PRO A C 1
ATOM 1565 O O . PRO A 1 199 ? 17.587 23.887 13.555 1.00 84.44 199 PRO A O 1
ATOM 1568 N N . LEU A 1 200 ? 17.762 21.792 14.361 1.00 83.44 200 LEU A N 1
ATOM 1569 C CA . LEU A 1 200 ? 16.661 21.897 15.315 1.00 83.44 200 LEU A CA 1
ATOM 1570 C C . LEU A 1 200 ? 17.153 22.272 16.711 1.00 83.44 200 LEU A C 1
ATOM 1572 O O . LEU A 1 200 ? 18.013 21.613 17.288 1.00 83.44 200 LEU A O 1
ATOM 1576 N N . THR A 1 201 ? 16.495 23.269 17.295 1.00 81.06 201 THR A N 1
ATOM 1577 C CA . THR A 1 201 ? 16.743 23.769 18.661 1.00 81.06 201 THR A CA 1
ATOM 1578 C C . THR A 1 201 ? 15.672 23.358 19.664 1.00 81.06 201 THR A C 1
ATOM 1580 O O . THR A 1 201 ? 15.689 23.830 20.801 1.00 81.06 201 THR A O 1
ATOM 1583 N N . ASP A 1 202 ? 14.708 22.513 19.277 1.00 76.00 202 ASP A N 1
ATOM 1584 C CA . ASP A 1 202 ? 13.750 21.998 20.258 1.00 76.00 202 ASP A CA 1
ATOM 1585 C C . ASP A 1 202 ? 14.517 21.176 21.295 1.00 76.00 202 ASP A C 1
ATOM 1587 O O . ASP A 1 202 ? 15.245 20.240 20.951 1.00 76.00 202 ASP A O 1
ATOM 1591 N N . CYS A 1 203 ? 14.349 21.517 22.568 1.00 70.00 203 CYS A N 1
ATOM 1592 C CA . CYS A 1 203 ? 14.958 20.774 23.654 1.00 70.00 203 CYS A CA 1
ATOM 1593 C C . CYS A 1 203 ? 13.928 19.839 24.296 1.00 70.00 203 CYS A C 1
ATOM 1595 O O . CYS A 1 203 ? 12.740 20.148 24.386 1.00 70.00 203 CYS A O 1
ATOM 1597 N N . VAL A 1 204 ? 14.395 18.686 24.783 1.00 72.94 204 VAL A N 1
ATOM 1598 C CA . VAL A 1 204 ? 13.558 17.700 25.496 1.00 72.94 204 VAL A CA 1
ATOM 1599 C C . VAL A 1 204 ? 12.847 18.334 26.701 1.00 72.94 204 VAL A C 1
ATOM 1601 O O . VAL A 1 204 ? 11.727 17.961 27.046 1.00 72.94 204 VAL A O 1
ATOM 1604 N N . GLU A 1 205 ? 13.478 19.340 27.302 1.00 77.94 205 GLU A N 1
ATOM 1605 C CA . GLU A 1 205 ? 12.945 20.092 28.433 1.00 77.94 205 GLU A CA 1
ATOM 1606 C C . GLU A 1 205 ? 11.694 20.915 28.071 1.00 77.94 205 GLU A C 1
ATOM 1608 O O . GLU A 1 205 ? 10.770 21.001 28.880 1.00 77.94 205 GLU A O 1
ATOM 1613 N N . ASP A 1 206 ? 11.608 21.464 26.852 1.00 79.50 206 ASP A N 1
ATOM 1614 C CA . ASP A 1 206 ? 10.419 22.197 26.391 1.00 79.50 206 ASP A CA 1
ATOM 1615 C C . ASP A 1 206 ? 9.196 21.252 26.318 1.00 79.50 206 ASP A C 1
ATOM 1617 O O . ASP A 1 206 ? 8.099 21.625 26.744 1.00 79.50 206 ASP A O 1
ATOM 1621 N N . PHE A 1 207 ? 9.378 20.001 25.870 1.00 82.31 207 PHE A N 1
ATOM 1622 C CA . PHE A 1 207 ? 8.306 18.992 25.859 1.00 82.31 207 PHE A CA 1
ATOM 1623 C C . PHE A 1 207 ? 7.912 18.541 27.258 1.00 82.31 207 PHE A C 1
ATOM 1625 O O . PHE A 1 207 ? 6.725 18.420 27.558 1.00 82.31 207 PHE A O 1
ATOM 1632 N N . ARG A 1 208 ? 8.899 18.322 28.129 1.00 83.56 208 ARG A N 1
ATOM 1633 C CA . ARG A 1 208 ? 8.653 17.927 29.515 1.00 83.56 208 ARG A CA 1
ATOM 1634 C C . ARG A 1 208 ? 7.784 18.956 30.237 1.00 83.56 208 ARG A C 1
ATOM 1636 O O . ARG A 1 208 ? 6.752 18.596 30.797 1.00 83.56 208 ARG A O 1
ATOM 1643 N N . ARG A 1 209 ? 8.154 20.237 30.149 1.00 85.69 209 ARG A N 1
ATOM 1644 C CA . ARG A 1 209 ? 7.394 21.345 30.749 1.00 85.69 209 ARG A CA 1
ATOM 1645 C C . ARG A 1 209 ? 5.970 21.430 30.214 1.00 85.69 209 ARG A C 1
ATOM 1647 O O . ARG A 1 209 ? 5.052 21.741 30.966 1.00 85.69 209 ARG A O 1
ATOM 1654 N N . PHE A 1 210 ? 5.775 21.151 28.927 1.00 84.56 210 PHE A N 1
ATOM 1655 C CA . PHE A 1 210 ? 4.444 21.126 28.330 1.00 84.56 210 PHE A CA 1
ATOM 1656 C C . PHE A 1 210 ? 3.567 20.008 28.910 1.00 84.56 210 PHE A C 1
ATOM 1658 O O . PHE A 1 210 ? 2.429 20.271 29.303 1.00 84.56 210 PHE A O 1
ATOM 1665 N N . VAL A 1 211 ? 4.097 18.785 29.011 1.00 85.75 211 VAL A N 1
ATOM 1666 C CA . VAL A 1 211 ? 3.379 17.653 29.620 1.00 85.75 211 VAL A CA 1
ATOM 1667 C C . VAL A 1 211 ? 3.017 17.972 31.071 1.00 85.75 211 VAL A C 1
ATOM 1669 O O . VAL A 1 211 ? 1.858 17.820 31.459 1.00 85.75 211 VAL A O 1
ATOM 1672 N N . GLU A 1 212 ? 3.977 18.485 31.844 1.00 87.50 212 GLU A N 1
ATOM 1673 C CA . GLU A 1 212 ? 3.773 18.875 33.243 1.00 87.50 212 GLU A CA 1
ATOM 1674 C C . GLU A 1 212 ? 2.684 19.957 33.377 1.00 87.50 212 GLU A C 1
ATOM 1676 O O . GLU A 1 212 ? 1.793 19.832 34.217 1.00 87.50 212 GLU A O 1
ATOM 1681 N N . ALA A 1 213 ? 2.674 20.971 32.504 1.00 86.19 213 ALA A N 1
ATOM 1682 C CA . ALA A 1 213 ? 1.655 22.021 32.507 1.00 86.19 213 ALA A CA 1
ATOM 1683 C C . ALA A 1 213 ? 0.241 21.492 32.195 1.00 86.19 213 ALA A C 1
ATOM 1685 O O . ALA A 1 213 ? -0.730 21.911 32.830 1.00 86.19 213 ALA A O 1
ATOM 1686 N N . GLN A 1 214 ? 0.108 20.554 31.248 1.00 84.88 214 GLN A N 1
ATOM 1687 C CA . GLN A 1 214 ? -1.180 19.923 30.931 1.00 84.88 214 GLN A CA 1
ATOM 1688 C C . GLN A 1 214 ? -1.704 19.085 32.102 1.00 84.88 214 GLN A C 1
ATOM 1690 O O . GLN A 1 214 ? -2.889 19.153 32.434 1.00 84.88 214 GLN A O 1
ATOM 1695 N N . GLN A 1 215 ? -0.825 18.323 32.757 1.00 85.94 215 GLN A N 1
ATOM 1696 C CA . GLN A 1 215 ? -1.188 17.550 33.942 1.00 85.94 215 GLN A CA 1
ATOM 1697 C C . GLN A 1 215 ? -1.596 18.465 35.099 1.00 85.94 215 GLN A C 1
ATOM 1699 O O . GLN A 1 215 ? -2.640 18.237 35.708 1.00 85.94 215 GLN A O 1
ATOM 1704 N N . GLN A 1 216 ? -0.831 19.528 35.361 1.00 86.19 216 GLN A N 1
ATOM 1705 C CA . GLN A 1 216 ? -1.131 20.466 36.439 1.00 86.19 216 GLN A CA 1
ATOM 1706 C C . GLN A 1 216 ? -2.488 21.148 36.235 1.00 86.19 216 GLN A C 1
ATOM 1708 O O . GLN A 1 216 ? -3.312 21.133 37.143 1.00 86.19 216 GLN A O 1
ATOM 1713 N N . GLY A 1 217 ? -2.794 21.625 35.022 1.00 84.56 217 GLY A N 1
ATOM 1714 C CA . GLY A 1 217 ? -4.092 22.244 34.729 1.00 84.56 217 GLY A CA 1
ATOM 1715 C C . GLY A 1 217 ? -5.297 21.301 34.892 1.00 84.56 217 GLY A C 1
ATOM 1716 O O . GLY A 1 217 ? -6.416 21.759 35.136 1.00 84.56 217 GLY A O 1
ATOM 1717 N N . LEU A 1 218 ? -5.091 19.984 34.777 1.00 85.69 218 LEU A N 1
ATOM 1718 C CA . LEU A 1 218 ? -6.110 18.971 35.067 1.00 85.69 218 LEU A CA 1
ATOM 1719 C C . LEU A 1 218 ? -6.232 18.688 36.569 1.00 85.69 218 LEU A C 1
ATOM 1721 O O . LEU A 1 218 ? -7.343 18.452 37.049 1.00 85.69 218 LEU A O 1
ATOM 1725 N N . LEU A 1 219 ? -5.120 18.716 37.306 1.00 85.94 219 LEU A N 1
ATOM 1726 C CA . LEU A 1 219 ? -5.089 18.519 38.757 1.00 85.94 219 LEU A CA 1
ATOM 1727 C C . LEU A 1 219 ? -5.653 19.721 39.522 1.00 85.94 219 LEU A C 1
ATOM 1729 O O . LEU A 1 219 ? -6.379 19.517 40.493 1.00 85.94 219 LEU A O 1
ATOM 1733 N N . ASP A 1 220 ? -5.415 20.943 39.043 1.00 84.62 220 ASP A N 1
ATOM 1734 C CA . ASP A 1 220 ? -5.960 22.186 39.609 1.00 84.62 220 ASP A CA 1
ATOM 1735 C C . ASP A 1 220 ? -7.499 22.237 39.550 1.00 84.62 220 ASP A C 1
ATOM 1737 O O . ASP A 1 220 ? -8.138 23.014 40.255 1.00 84.62 220 ASP A O 1
ATOM 1741 N N . ALA A 1 221 ? -8.127 21.389 38.725 1.00 79.00 221 ALA A N 1
ATOM 1742 C CA . ALA A 1 221 ? -9.581 21.259 38.662 1.00 79.00 221 ALA A CA 1
ATOM 1743 C C . ALA A 1 221 ? -10.183 20.482 39.854 1.00 79.00 221 ALA A C 1
ATOM 1745 O O . ALA A 1 221 ? -11.406 20.472 40.013 1.00 79.00 221 ALA A O 1
ATOM 1746 N N . ILE A 1 222 ? -9.365 19.811 40.677 1.00 80.62 222 ILE A N 1
ATOM 1747 C CA . ILE A 1 222 ? -9.832 19.116 41.884 1.00 80.62 222 ILE A CA 1
ATOM 1748 C C . ILE A 1 222 ? -10.130 20.175 42.963 1.00 80.62 222 ILE A C 1
ATOM 1750 O O . ILE A 1 222 ? -9.215 20.882 43.377 1.00 80.62 222 ILE A O 1
ATOM 1754 N N . PRO A 1 223 ? -11.376 20.293 43.462 1.00 70.88 223 PRO A N 1
ATOM 1755 C CA . PRO A 1 223 ? -11.706 21.257 44.503 1.00 70.88 223 PRO A CA 1
ATOM 1756 C C . PRO A 1 223 ? -10.969 20.923 45.803 1.00 70.88 223 PRO A C 1
ATOM 1758 O O . PRO A 1 223 ? -10.902 19.759 46.209 1.00 70.88 223 PRO A O 1
ATOM 1761 N N . GLU A 1 224 ? -10.458 21.953 46.477 1.00 63.72 224 GLU A N 1
ATOM 1762 C CA . GLU A 1 224 ? -9.872 21.809 47.808 1.00 63.72 224 GLU A CA 1
ATOM 1763 C C . GLU A 1 224 ? -10.904 21.224 48.792 1.00 63.72 224 GLU A C 1
ATOM 1765 O O . GLU A 1 224 ? -12.098 21.548 48.715 1.00 63.72 224 GLU A O 1
ATOM 1770 N N . PRO A 1 225 ? -10.486 20.356 49.731 1.00 51.91 225 PRO A N 1
ATOM 1771 C CA . PRO A 1 225 ? -11.388 19.826 50.742 1.00 51.91 225 PRO A CA 1
ATOM 1772 C C . PRO A 1 225 ? -11.957 20.978 51.577 1.00 51.91 225 PRO A C 1
ATOM 1774 O O . PRO A 1 225 ? -11.241 21.653 52.316 1.00 51.91 225 PRO A O 1
ATOM 1777 N N . LYS A 1 226 ? -13.270 21.207 51.468 1.00 41.50 226 LYS A N 1
ATOM 1778 C CA . LYS A 1 226 ? -13.970 22.212 52.272 1.00 41.50 226 LYS A CA 1
ATOM 1779 C C . LYS A 1 226 ? -13.862 21.813 53.753 1.00 41.50 226 LYS A C 1
ATOM 1781 O O . LYS A 1 226 ? -14.174 20.661 54.068 1.00 41.50 226 LYS A O 1
ATOM 1786 N N . PRO A 1 227 ? -13.453 22.711 54.670 1.00 42.38 227 PRO A N 1
ATOM 1787 C CA . PRO A 1 227 ? -13.431 22.388 56.092 1.00 42.38 227 PRO A CA 1
ATOM 1788 C C . PRO A 1 227 ? -14.836 21.957 56.544 1.00 42.38 227 PRO A C 1
ATOM 1790 O O . PRO A 1 227 ? -15.830 22.496 56.033 1.00 42.38 227 PRO A O 1
ATOM 1793 N N . PRO A 1 228 ? -14.947 20.977 57.463 1.00 39.47 228 PRO A N 1
ATOM 1794 C CA . PRO A 1 228 ? -16.235 20.452 57.889 1.00 39.47 228 PRO A CA 1
ATOM 1795 C C . PRO A 1 228 ? -17.100 21.603 58.397 1.00 39.47 228 PRO A C 1
ATOM 1797 O O . PRO A 1 228 ? -16.728 22.332 59.315 1.00 39.47 228 PRO A O 1
ATOM 1800 N N . THR A 1 229 ? -18.247 21.801 57.749 1.00 39.06 229 THR A N 1
ATOM 1801 C CA . THR A 1 229 ? -19.210 22.817 58.172 1.00 39.06 229 THR A CA 1
ATOM 1802 C C . THR A 1 229 ? -19.792 22.358 59.513 1.00 39.06 229 THR A C 1
ATOM 1804 O O . THR A 1 229 ? -20.260 21.219 59.583 1.00 39.06 229 THR A O 1
ATOM 1807 N N . PRO A 1 230 ? -19.740 23.171 60.585 1.00 41.56 230 PRO A N 1
ATOM 1808 C CA . PRO A 1 230 ? -20.289 22.767 61.873 1.00 41.56 230 PRO A CA 1
ATOM 1809 C C . PRO A 1 230 ? -21.787 22.479 61.725 1.00 41.56 230 PRO A C 1
ATOM 1811 O O . PRO A 1 230 ? -22.507 23.222 61.054 1.00 41.56 230 PRO A O 1
ATOM 1814 N N . ALA A 1 231 ? -22.239 21.373 62.321 1.00 37.62 231 ALA A N 1
ATOM 1815 C CA . ALA A 1 231 ? -23.639 20.965 62.294 1.00 37.62 231 ALA A CA 1
ATOM 1816 C C . ALA A 1 231 ? -24.535 22.106 62.819 1.00 37.62 231 ALA A C 1
ATOM 1818 O O . ALA A 1 231 ? -24.181 22.736 63.821 1.00 37.62 231 ALA A O 1
ATOM 1819 N N . PRO A 1 232 ? -25.680 22.395 62.175 1.00 39.91 232 PRO A N 1
ATOM 1820 C CA . PRO A 1 232 ? -26.586 23.413 62.681 1.00 39.91 232 PRO A CA 1
ATOM 1821 C C . PRO A 1 232 ? -27.128 22.978 64.054 1.00 39.91 232 PRO A C 1
ATOM 1823 O O . PRO A 1 232 ? -27.355 21.783 64.270 1.00 39.91 232 PRO A O 1
ATOM 1826 N N . PRO A 1 233 ? -27.334 23.914 64.997 1.00 38.34 233 PRO A N 1
ATOM 1827 C CA . PRO A 1 233 ? -27.852 23.574 66.313 1.00 38.34 233 PRO A CA 1
ATOM 1828 C C . PRO A 1 233 ? -29.254 22.965 66.193 1.00 38.34 233 PRO A C 1
ATOM 1830 O O . PRO A 1 233 ? -30.113 23.459 65.459 1.00 38.34 233 PRO A O 1
ATOM 1833 N N . ALA A 1 234 ? -29.477 21.874 66.926 1.00 41.34 234 ALA A N 1
ATOM 1834 C CA . ALA A 1 234 ? -30.773 21.222 67.022 1.00 41.34 234 ALA A CA 1
ATOM 1835 C C . ALA A 1 234 ? -31.778 22.174 67.686 1.00 41.34 234 ALA A C 1
ATOM 1837 O O . ALA A 1 234 ? -31.721 22.402 68.891 1.00 41.34 234 ALA A O 1
ATOM 1838 N N . GLY A 1 235 ? -32.688 22.737 66.890 1.00 46.22 235 GLY A N 1
ATOM 1839 C CA . GLY A 1 235 ? -33.782 23.564 67.399 1.00 46.22 235 GLY A CA 1
ATOM 1840 C C . GLY A 1 235 ? -34.017 24.841 66.605 1.00 46.22 235 GLY A C 1
ATOM 1841 O O . GLY A 1 235 ? -33.893 25.934 67.141 1.00 46.22 235 GLY A O 1
ATOM 1842 N N . ALA A 1 236 ? -34.409 24.713 65.339 1.00 31.50 236 ALA A N 1
ATOM 1843 C CA . ALA A 1 236 ? -35.109 25.780 64.631 1.00 31.50 236 ALA A CA 1
ATOM 1844 C C . ALA A 1 236 ? -36.186 25.145 63.747 1.00 31.50 236 ALA A C 1
ATOM 1846 O O . ALA A 1 236 ? -35.951 24.761 62.603 1.00 31.50 236 ALA A O 1
ATOM 1847 N N . VAL A 1 237 ? -37.372 24.982 64.331 1.00 39.81 237 VAL A N 1
ATOM 1848 C CA . VAL A 1 237 ? -38.602 24.677 63.602 1.00 39.81 237 VAL A CA 1
ATOM 1849 C C . VAL A 1 237 ? -38.989 25.951 62.853 1.00 39.81 237 VAL A C 1
ATOM 1851 O O . VAL A 1 2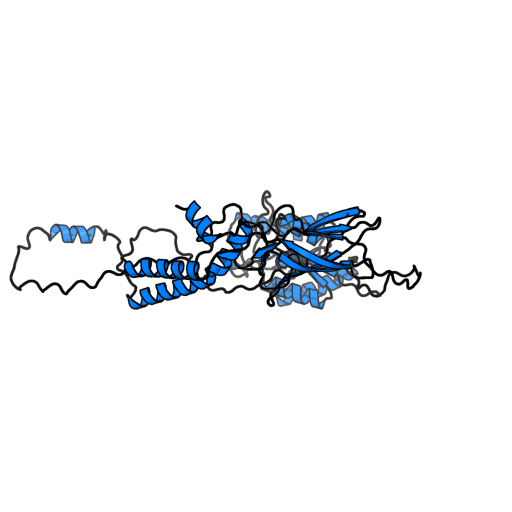37 ? -39.415 26.923 63.471 1.00 39.81 237 VAL A O 1
ATOM 1854 N N . LEU A 1 238 ? -38.827 25.956 61.532 1.00 32.44 238 LEU A N 1
ATOM 1855 C CA . LEU A 1 238 ? -39.486 26.917 60.651 1.00 32.44 238 LEU A CA 1
ATOM 1856 C C . LEU A 1 238 ? -40.551 26.179 59.839 1.00 32.44 238 LEU A C 1
ATOM 1858 O O . LEU A 1 238 ? -40.368 25.047 59.397 1.00 32.44 238 LEU A O 1
ATOM 1862 N N . SER A 1 239 ? -41.708 26.823 59.760 1.00 34.00 239 SER A N 1
ATOM 1863 C CA . SER A 1 239 ? -43.019 26.286 59.421 1.00 34.00 239 SER A CA 1
ATOM 1864 C C . SER A 1 239 ? -43.085 25.532 58.089 1.00 34.00 239 SER A C 1
ATOM 1866 O O . SER A 1 239 ? -42.857 26.065 57.003 1.00 34.00 239 SER A O 1
ATOM 1868 N N . VAL A 1 240 ? -43.523 24.278 58.183 1.00 37.62 240 VAL A N 1
ATOM 1869 C CA . VAL A 1 240 ? -43.979 23.453 57.062 1.00 37.62 240 VAL A CA 1
ATOM 1870 C C . VAL A 1 240 ? -45.339 23.993 56.611 1.00 37.62 240 VAL A C 1
ATOM 1872 O O . VAL A 1 240 ? -46.370 23.608 57.150 1.00 37.62 240 VAL A O 1
ATOM 1875 N N . GLY A 1 241 ? -45.353 24.949 55.679 1.00 36.12 241 GLY A N 1
ATOM 1876 C CA . GLY A 1 241 ? -46.614 25.539 55.205 1.00 36.12 241 GLY A CA 1
ATOM 1877 C C . GLY A 1 241 ? -46.661 26.013 53.752 1.00 36.12 241 GLY A C 1
ATOM 1878 O O . GLY A 1 241 ? -47.753 26.182 53.227 1.00 36.12 241 GLY A O 1
ATOM 1879 N N . ALA A 1 242 ? -45.525 26.188 53.067 1.00 33.91 242 ALA A N 1
ATOM 1880 C CA . ALA A 1 242 ? -45.519 26.778 51.718 1.00 33.91 242 ALA A CA 1
ATOM 1881 C C . ALA A 1 242 ? -44.629 26.056 50.684 1.00 33.91 242 ALA A C 1
ATOM 1883 O O . ALA A 1 242 ? -44.452 26.558 49.581 1.00 33.91 242 ALA A O 1
ATOM 1884 N N . PHE A 1 243 ? -44.095 24.871 51.006 1.00 33.53 243 PHE A N 1
ATOM 1885 C CA . PHE A 1 243 ? -43.221 24.103 50.096 1.00 33.53 243 PHE A CA 1
ATOM 1886 C C . PHE A 1 243 ? -43.735 22.709 49.720 1.00 33.53 243 PHE A C 1
ATOM 1888 O O . PHE A 1 243 ? -43.175 22.086 48.820 1.00 33.53 243 PHE A O 1
ATOM 1895 N N . ALA A 1 244 ? -44.822 22.227 50.333 1.00 37.47 244 ALA A N 1
ATOM 1896 C CA . ALA A 1 244 ? -45.390 20.923 49.984 1.00 37.47 244 ALA A CA 1
ATOM 1897 C C . ALA A 1 244 ? -45.898 20.894 48.528 1.00 37.47 244 ALA A C 1
ATOM 1899 O O . ALA A 1 244 ? -45.637 19.939 47.806 1.00 37.47 244 ALA A O 1
ATOM 1900 N N . GLY A 1 245 ? -46.519 21.984 48.057 1.00 33.94 245 GLY A N 1
ATOM 1901 C CA . GLY A 1 245 ? -47.009 22.083 46.677 1.00 33.94 245 GLY A CA 1
ATOM 1902 C C . GLY A 1 245 ? -45.897 22.112 45.623 1.00 33.94 245 GLY A C 1
ATOM 1903 O O . GLY A 1 245 ? -46.043 21.506 44.567 1.00 33.94 245 GLY A O 1
ATOM 1904 N N . LEU A 1 246 ? -44.759 22.749 45.925 1.00 37.69 246 LEU A N 1
ATOM 1905 C CA . LEU A 1 246 ? -43.630 22.849 44.994 1.00 37.69 246 LEU A CA 1
ATOM 1906 C C . LEU A 1 246 ? -42.839 21.532 44.915 1.00 37.69 246 LEU A C 1
ATOM 1908 O O . LEU A 1 246 ? -42.398 21.148 43.837 1.00 37.69 246 LEU A O 1
ATOM 1912 N N . ALA A 1 247 ? -42.694 20.812 46.033 1.00 38.53 247 ALA A N 1
ATOM 1913 C CA . ALA A 1 247 ? -42.032 19.506 46.067 1.00 38.53 247 ALA A CA 1
ATOM 1914 C C . ALA A 1 247 ? -42.836 18.421 45.320 1.00 38.53 247 ALA A C 1
ATOM 1916 O O . ALA A 1 247 ? -42.244 17.582 44.637 1.00 38.53 247 ALA A O 1
ATOM 1917 N N . GLU A 1 248 ? -44.171 18.473 45.389 1.00 34.25 248 GLU A N 1
ATOM 1918 C CA . GLU A 1 248 ? -45.067 17.592 44.627 1.00 34.25 248 GLU A CA 1
ATOM 1919 C C . GLU A 1 248 ? -45.044 17.940 43.122 1.00 34.25 248 GLU A C 1
ATOM 1921 O O . GLU A 1 248 ? -44.933 17.048 42.278 1.00 34.25 248 GLU A O 1
ATOM 1926 N N . GLN A 1 249 ? -45.033 19.236 42.768 1.00 35.91 249 GLN A N 1
ATOM 1927 C CA . GLN A 1 249 ? -44.893 19.700 41.376 1.00 35.91 249 GLN A CA 1
ATOM 1928 C C . GLN A 1 249 ? -43.520 19.377 40.763 1.00 35.91 249 GLN A C 1
ATOM 1930 O O . GLN A 1 249 ? -43.437 19.057 39.577 1.00 35.91 249 GLN A O 1
ATOM 1935 N N . LEU A 1 250 ? -42.439 19.411 41.547 1.00 38.72 250 LEU A N 1
ATOM 1936 C CA . LEU A 1 250 ? -41.090 19.041 41.096 1.00 38.72 250 LEU A CA 1
ATOM 1937 C C . LEU A 1 250 ? -40.918 17.520 40.936 1.00 38.72 250 LEU A C 1
ATOM 1939 O O . LEU A 1 250 ? -40.172 17.083 40.063 1.00 38.72 250 LEU A O 1
ATOM 1943 N N . ARG A 1 251 ? -41.651 16.699 41.706 1.00 39.81 251 ARG A N 1
ATOM 1944 C CA . ARG A 1 251 ? -41.722 15.240 41.493 1.00 39.81 251 ARG A CA 1
ATOM 1945 C C . ARG A 1 251 ? -42.539 14.855 40.258 1.00 39.81 251 ARG A C 1
ATOM 1947 O O . ARG A 1 251 ? -42.166 13.908 39.574 1.00 39.81 251 ARG A O 1
ATOM 1954 N N . GLN A 1 252 ? -43.625 15.573 39.963 1.00 35.75 252 GLN A N 1
ATOM 1955 C CA . GLN A 1 252 ? -44.495 15.280 38.814 1.00 35.75 252 GLN A CA 1
ATOM 1956 C C . GLN A 1 252 ? -43.975 15.826 37.472 1.00 35.75 252 GLN A C 1
ATOM 1958 O O . GLN A 1 252 ? -44.399 15.352 36.423 1.00 35.75 252 GLN A O 1
ATOM 1963 N N . SER A 1 253 ? -43.043 16.785 37.478 1.00 33.62 253 SER A N 1
ATOM 1964 C CA . SER A 1 253 ? -42.513 17.418 36.257 1.00 33.62 253 SER A CA 1
ATOM 1965 C C . SER A 1 253 ? -41.246 16.775 35.683 1.00 33.62 253 SER A C 1
ATOM 1967 O O . SER A 1 253 ? -40.757 17.248 34.661 1.00 33.62 253 SER A O 1
ATOM 1969 N N . GLY A 1 254 ? -40.713 15.704 36.286 1.00 34.53 254 GLY A N 1
ATOM 1970 C CA . GLY A 1 254 ? -39.660 14.873 35.678 1.00 34.53 254 GLY A CA 1
ATOM 1971 C C . GLY A 1 254 ? -38.387 15.611 35.231 1.00 34.53 254 GLY A C 1
ATOM 1972 O O . GLY A 1 254 ? -37.609 15.061 34.459 1.00 34.53 254 GLY A O 1
ATOM 1973 N N . SER A 1 255 ? -38.164 16.844 35.691 1.00 34.81 255 SER A N 1
ATOM 1974 C CA . SER A 1 255 ? -37.040 17.686 35.285 1.00 34.81 255 SER A CA 1
ATOM 1975 C C . SER A 1 255 ? -36.105 17.878 36.471 1.00 34.81 255 SER A C 1
ATOM 1977 O O . SER A 1 255 ? -36.047 18.924 37.116 1.00 34.81 255 SER A O 1
ATOM 1979 N N . THR A 1 256 ? -35.363 16.822 36.790 1.00 33.56 256 THR A N 1
ATOM 1980 C CA . THR A 1 256 ? -34.075 16.993 37.457 1.00 33.56 256 THR A CA 1
ATOM 1981 C C . THR A 1 256 ? -33.157 17.677 36.452 1.00 33.56 256 THR A C 1
ATOM 1983 O O . THR A 1 256 ? -32.833 17.073 35.430 1.00 33.56 256 THR A O 1
ATOM 1986 N N . PHE A 1 257 ? -32.754 18.924 36.720 1.00 38.19 257 PHE A N 1
ATOM 1987 C CA . PHE A 1 257 ? -31.648 19.576 36.015 1.00 38.19 257 PHE A CA 1
ATOM 1988 C C . PHE A 1 257 ? -30.490 18.576 35.916 1.00 38.19 257 PHE A C 1
ATOM 1990 O O . PHE A 1 257 ? -29.933 18.159 36.932 1.00 38.19 257 PHE A O 1
ATOM 1997 N N . GLY A 1 258 ? -30.230 18.111 34.695 1.00 45.22 258 GLY A N 1
ATOM 1998 C CA . GLY A 1 258 ? -29.482 16.894 34.411 1.00 45.22 258 GLY A CA 1
ATOM 1999 C C . GLY A 1 258 ? -27.986 17.040 34.632 1.00 45.22 258 GLY A C 1
ATOM 2000 O O . GLY A 1 258 ? -27.226 17.069 33.675 1.00 45.22 258 GLY A O 1
ATOM 2001 N N . LEU A 1 259 ? -27.559 17.137 35.888 1.00 46.78 259 LEU A N 1
ATOM 2002 C CA . LEU A 1 259 ? -26.165 17.033 36.291 1.00 46.78 259 LEU A CA 1
ATOM 2003 C C . LEU A 1 259 ? -25.964 15.695 37.008 1.00 46.78 259 LEU A C 1
ATOM 2005 O O . LEU A 1 259 ? -26.374 15.541 38.158 1.00 46.78 259 LEU A O 1
ATOM 2009 N N . LYS A 1 260 ? -25.351 14.710 36.340 1.00 56.84 260 LYS A N 1
ATOM 2010 C CA . LYS A 1 260 ? -24.889 13.499 37.034 1.00 56.84 260 LYS A CA 1
ATOM 2011 C C . LYS A 1 260 ? -23.685 13.868 37.918 1.00 56.84 260 LYS A C 1
ATOM 2013 O O . LYS A 1 260 ? -22.792 14.566 37.423 1.00 56.84 260 LYS A O 1
ATOM 2018 N N . PRO A 1 261 ? -23.647 13.443 39.194 1.00 60.28 261 PRO A N 1
ATOM 2019 C CA . PRO A 1 261 ? -22.482 13.622 40.062 1.00 60.28 261 PRO A CA 1
ATOM 2020 C C . PRO A 1 261 ? -21.196 13.059 39.430 1.00 60.28 261 PRO A C 1
ATOM 2022 O O . PRO A 1 261 ? -21.254 12.225 38.532 1.00 60.28 261 PRO A O 1
ATOM 2025 N N . GLU A 1 262 ? -20.030 13.542 39.865 1.00 71.00 262 GLU A N 1
ATOM 2026 C CA . GLU A 1 262 ? -18.739 12.988 39.432 1.00 71.00 262 GLU A CA 1
ATOM 2027 C C . GLU A 1 262 ? -18.607 11.547 39.950 1.00 71.00 262 GLU A C 1
ATOM 2029 O O . GLU A 1 262 ? -18.586 11.320 41.158 1.00 71.00 262 GLU A O 1
ATOM 2034 N N . ASP A 1 263 ? -18.550 10.587 39.026 1.00 70.12 263 ASP A N 1
ATOM 2035 C CA . ASP A 1 263 ? -18.549 9.153 39.337 1.00 70.12 263 ASP A CA 1
ATOM 2036 C C . ASP A 1 263 ? -17.142 8.624 39.705 1.00 70.12 263 ASP A C 1
ATOM 2038 O O . ASP A 1 263 ? -17.018 7.544 40.283 1.00 70.12 263 ASP A O 1
ATOM 2042 N N . ARG A 1 264 ? -16.072 9.357 39.351 1.00 77.06 264 ARG A N 1
ATOM 2043 C CA . ARG A 1 264 ? -14.670 8.952 39.573 1.00 77.06 264 ARG A CA 1
ATOM 2044 C C . ARG A 1 264 ? -14.197 9.325 40.977 1.00 77.06 264 ARG A C 1
ATOM 2046 O O . ARG A 1 264 ? -14.493 10.414 41.466 1.00 77.06 264 ARG A O 1
ATOM 2053 N N . SER A 1 265 ? -13.382 8.476 41.605 1.00 83.25 265 SER A N 1
ATOM 2054 C CA . SER A 1 265 ? -12.654 8.872 42.819 1.00 83.25 265 SER A CA 1
ATOM 2055 C C . SER A 1 265 ? -11.512 9.845 42.486 1.00 83.25 265 SER A C 1
ATOM 2057 O O . SER A 1 265 ? -10.998 9.862 41.365 1.00 83.25 265 SER A O 1
ATOM 2059 N N . GLN A 1 266 ? -11.074 10.654 43.458 1.00 82.12 266 GLN A N 1
ATOM 2060 C CA . GLN A 1 266 ? -9.935 11.565 43.254 1.00 82.12 266 GLN A CA 1
ATOM 2061 C C . GLN A 1 266 ? -8.649 10.809 42.889 1.00 82.12 266 GLN A C 1
ATOM 2063 O O . GLN A 1 266 ? -7.856 11.288 42.083 1.00 82.12 266 GLN A O 1
ATOM 2068 N N . GLU A 1 267 ? -8.450 9.616 43.453 1.00 82.00 267 GLU A N 1
ATOM 2069 C CA . GLU A 1 267 ? -7.306 8.753 43.145 1.00 82.00 267 GLU A CA 1
ATOM 2070 C C . GLU A 1 267 ? -7.384 8.197 41.722 1.00 82.00 267 GLU A C 1
ATOM 2072 O O . GLU A 1 267 ? -6.391 8.237 40.997 1.00 82.00 267 GLU A O 1
ATOM 2077 N N . GLN A 1 268 ? -8.571 7.757 41.290 1.00 83.06 268 GLN A N 1
ATOM 2078 C CA . GLN A 1 268 ? -8.809 7.300 39.919 1.00 83.06 268 GLN A CA 1
ATOM 2079 C C . GLN A 1 268 ? -8.558 8.424 38.910 1.00 83.06 268 GLN A C 1
ATOM 2081 O O . GLN A 1 268 ? -7.863 8.215 37.922 1.00 83.06 268 GLN A O 1
ATOM 2086 N N . TYR A 1 269 ? -9.031 9.640 39.193 1.00 83.31 269 TYR A N 1
ATOM 2087 C CA . TYR A 1 269 ? -8.788 10.794 38.330 1.00 83.31 269 TYR A CA 1
ATOM 2088 C C . TYR A 1 269 ? -7.302 11.180 38.262 1.00 83.31 269 TYR A C 1
ATOM 2090 O O . TYR A 1 269 ? -6.773 11.421 37.181 1.00 83.31 269 TYR A O 1
ATOM 2098 N N . ARG A 1 270 ? -6.586 11.181 39.394 1.00 84.25 270 ARG A N 1
ATOM 2099 C CA . ARG A 1 270 ? -5.130 11.421 39.411 1.00 84.25 270 ARG A CA 1
ATOM 2100 C C . ARG A 1 270 ? -4.365 10.364 38.612 1.00 84.25 270 ARG A C 1
ATOM 2102 O O . ARG A 1 270 ? -3.421 10.707 37.902 1.00 84.25 270 ARG A O 1
ATOM 2109 N N . ALA A 1 271 ? -4.784 9.101 38.693 1.00 83.25 271 ALA A N 1
ATOM 2110 C CA . ALA A 1 271 ? -4.213 8.022 37.894 1.00 83.25 271 ALA A CA 1
ATOM 2111 C C . ALA A 1 271 ? -4.481 8.217 36.390 1.00 83.25 271 ALA A C 1
ATOM 2113 O O . ALA A 1 271 ? -3.555 8.073 35.595 1.00 83.25 271 ALA A O 1
ATOM 2114 N N . GLU A 1 272 ? -5.696 8.626 36.002 1.00 83.50 272 GLU A N 1
ATOM 2115 C CA . GLU A 1 272 ? -6.039 8.978 34.614 1.00 83.50 272 GLU A CA 1
ATOM 2116 C C . GLU A 1 272 ? -5.163 10.123 34.079 1.00 83.50 272 GLU A C 1
ATOM 2118 O O . GLU A 1 272 ? -4.628 10.028 32.976 1.00 83.50 272 GLU A O 1
ATOM 2123 N N . VAL A 1 273 ? -4.950 11.185 34.867 1.00 83.62 273 VAL A N 1
ATOM 2124 C CA . VAL A 1 273 ? -4.090 12.323 34.485 1.00 83.62 273 VAL A CA 1
ATOM 2125 C C . VAL A 1 273 ? -2.617 11.906 34.346 1.00 83.62 273 VAL A C 1
ATOM 2127 O O . VAL A 1 273 ? -1.914 12.364 33.440 1.00 83.62 273 VAL A O 1
ATOM 2130 N N . SER A 1 274 ? -2.136 11.012 35.212 1.00 84.88 274 SER A N 1
ATOM 2131 C CA . SER A 1 274 ? -0.780 10.454 35.116 1.00 84.88 274 SER A CA 1
ATOM 2132 C C . SER A 1 274 ? -0.599 9.589 33.859 1.00 84.88 274 SER A C 1
ATOM 2134 O O . SER A 1 274 ? 0.369 9.752 33.107 1.00 84.88 274 SER A O 1
ATOM 2136 N N . ALA A 1 275 ? -1.574 8.719 33.576 1.00 83.44 275 ALA A N 1
ATOM 2137 C CA . ALA A 1 275 ? -1.592 7.881 32.380 1.00 83.44 275 ALA A CA 1
ATOM 2138 C C . ALA A 1 275 ? -1.661 8.723 31.096 1.00 83.44 275 ALA A C 1
ATOM 2140 O O . ALA A 1 275 ? -0.935 8.456 30.134 1.00 83.44 275 ALA A O 1
ATOM 2141 N N . TYR A 1 276 ? -2.469 9.785 31.104 1.00 84.19 276 TYR A N 1
ATOM 2142 C CA . TYR A 1 276 ? -2.536 10.757 30.019 1.00 84.19 276 TYR A CA 1
ATOM 2143 C C . TYR A 1 276 ? -1.181 11.427 29.771 1.00 84.19 276 TYR A C 1
ATOM 2145 O O . TYR A 1 276 ? -0.695 11.392 28.645 1.00 84.19 276 TYR A O 1
ATOM 2153 N N . GLY A 1 277 ? -0.524 11.960 30.807 1.00 80.38 277 GLY A N 1
ATOM 2154 C CA . GLY A 1 277 ? 0.789 12.595 30.643 1.00 80.38 277 GLY A CA 1
ATOM 2155 C C . GLY A 1 277 ? 1.857 11.634 30.117 1.00 80.38 277 GLY A C 1
ATOM 2156 O O . GLY A 1 277 ? 2.655 12.011 29.264 1.00 80.38 277 GLY A O 1
ATOM 2157 N N . THR A 1 278 ? 1.819 10.366 30.539 1.00 84.75 278 THR A N 1
ATOM 2158 C CA . THR A 1 278 ? 2.702 9.316 29.998 1.00 84.75 278 THR A CA 1
ATOM 2159 C C . THR A 1 278 ? 2.442 9.066 28.511 1.00 84.75 278 THR A C 1
ATOM 2161 O O . THR A 1 278 ? 3.380 8.909 27.733 1.00 84.75 278 THR A O 1
ATOM 2164 N N . THR A 1 279 ? 1.173 9.037 28.103 1.00 83.44 279 THR A N 1
ATOM 2165 C CA . THR A 1 279 ? 0.772 8.829 26.703 1.00 83.44 279 THR A CA 1
ATOM 2166 C C . THR A 1 279 ? 1.155 10.031 25.840 1.00 83.44 279 THR A C 1
ATOM 2168 O O . THR A 1 279 ? 1.737 9.867 24.772 1.00 83.44 279 THR A O 1
ATOM 2171 N N . LEU A 1 280 ? 0.919 11.245 26.341 1.00 82.00 280 LEU A N 1
ATOM 2172 C CA . LEU A 1 280 ? 1.291 12.493 25.682 1.00 82.00 280 LEU A CA 1
ATOM 2173 C C . LEU A 1 280 ? 2.811 12.598 25.497 1.00 82.00 280 LEU A C 1
ATOM 2175 O O . LEU A 1 280 ? 3.274 12.872 24.394 1.00 82.00 280 LEU A O 1
ATOM 2179 N N . ALA A 1 281 ? 3.595 12.301 26.536 1.00 83.56 281 ALA A N 1
ATOM 2180 C CA . ALA A 1 281 ? 5.056 12.305 26.461 1.00 83.56 281 ALA A CA 1
ATOM 2181 C C . ALA A 1 281 ? 5.606 11.323 25.410 1.00 83.56 281 ALA A C 1
ATOM 2183 O O . ALA A 1 281 ? 6.628 11.607 24.789 1.00 83.56 281 ALA A O 1
ATOM 2184 N N . LYS A 1 282 ? 4.925 10.189 25.189 1.00 84.06 282 LYS A N 1
ATOM 2185 C CA . LYS A 1 282 ? 5.283 9.217 24.145 1.00 84.06 282 LYS A CA 1
ATOM 2186 C C . LYS A 1 282 ? 4.930 9.689 22.732 1.00 84.06 282 LYS A C 1
ATOM 2188 O O . LYS A 1 282 ? 5.655 9.344 21.808 1.00 84.06 282 LYS A O 1
ATOM 2193 N N . ALA A 1 283 ? 3.853 10.457 22.564 1.00 79.94 283 ALA A N 1
ATOM 2194 C CA . ALA A 1 283 ? 3.393 10.936 21.257 1.00 79.94 283 ALA 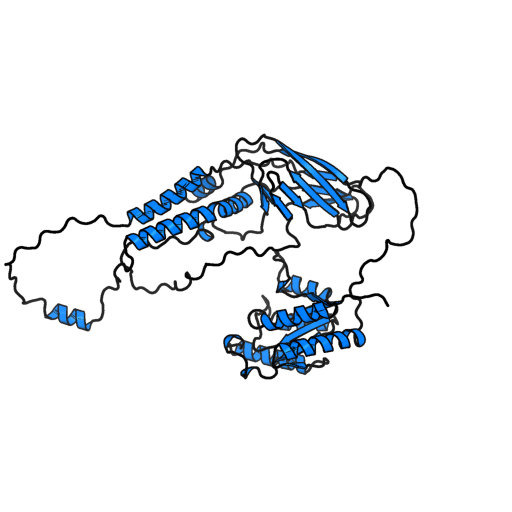A CA 1
ATOM 2195 C C . ALA A 1 283 ? 4.188 12.152 20.739 1.00 79.94 283 ALA A C 1
ATOM 2197 O O . ALA A 1 283 ? 4.409 12.289 19.537 1.00 79.94 283 ALA A O 1
ATOM 2198 N N . LEU A 1 284 ? 4.659 13.026 21.639 1.00 82.75 284 LEU A N 1
ATOM 2199 C CA . LEU A 1 284 ? 5.326 14.287 21.279 1.00 82.75 284 LEU A CA 1
ATOM 2200 C C . LEU A 1 284 ? 6.546 14.154 20.343 1.00 82.75 284 LEU A C 1
ATOM 2202 O O . LEU A 1 284 ? 6.663 14.990 19.447 1.00 82.75 284 LEU A O 1
ATOM 2206 N N . PRO A 1 285 ? 7.448 13.159 20.483 1.00 82.19 285 PRO A N 1
ATOM 2207 C CA . PRO A 1 285 ? 8.564 12.990 19.553 1.00 82.19 285 PRO A CA 1
ATOM 2208 C C . PRO A 1 285 ? 8.117 12.781 18.102 1.00 82.19 285 PRO A C 1
ATOM 2210 O O . PRO A 1 285 ? 8.671 13.409 17.205 1.00 82.19 285 PRO A O 1
ATOM 2213 N N . THR A 1 286 ? 7.083 11.970 17.874 1.00 81.81 286 THR A N 1
ATOM 2214 C CA . THR A 1 286 ? 6.533 11.718 16.534 1.00 81.81 286 THR A CA 1
ATOM 2215 C C . THR A 1 286 ? 5.868 12.969 15.963 1.00 81.81 286 THR A C 1
ATOM 2217 O O . THR A 1 286 ? 6.134 13.343 14.822 1.00 81.81 286 THR A O 1
ATOM 2220 N N . ILE A 1 287 ? 5.084 13.682 16.779 1.00 81.31 287 ILE A N 1
ATOM 2221 C CA . ILE A 1 287 ? 4.455 14.952 16.381 1.00 81.31 287 ILE A CA 1
ATOM 2222 C C . ILE A 1 287 ? 5.529 15.984 16.004 1.00 81.31 287 ILE A C 1
ATOM 2224 O O . ILE A 1 287 ? 5.405 16.681 14.998 1.00 81.31 287 ILE A O 1
ATOM 2228 N N . ARG A 1 288 ? 6.627 16.062 16.767 1.00 83.81 288 ARG A N 1
ATOM 2229 C CA . ARG A 1 288 ? 7.768 16.936 16.457 1.00 83.81 288 ARG A CA 1
ATOM 2230 C C . ARG A 1 288 ? 8.384 16.606 15.099 1.00 83.81 288 ARG A C 1
ATOM 2232 O O . ARG A 1 288 ? 8.670 17.526 14.337 1.00 83.81 288 ARG A O 1
ATOM 2239 N N . GLU A 1 289 ? 8.611 15.329 14.806 1.00 81.94 289 GLU A N 1
ATOM 2240 C CA . GLU A 1 289 ? 9.175 14.884 13.526 1.00 81.94 289 GLU A CA 1
ATOM 2241 C C . GLU A 1 289 ? 8.274 15.303 12.350 1.00 81.94 289 GLU A C 1
ATOM 2243 O O . GLU A 1 289 ? 8.759 15.895 11.384 1.00 81.94 289 GLU A O 1
ATOM 2248 N N . GLN A 1 290 ? 6.956 15.131 12.482 1.00 80.06 290 GLN A N 1
ATOM 2249 C CA . GLN A 1 290 ? 5.967 15.572 11.489 1.00 80.06 290 GLN A CA 1
ATOM 2250 C C . GLN A 1 290 ? 5.908 17.102 11.339 1.00 80.06 290 GLN A C 1
ATOM 2252 O O . GLN A 1 290 ? 5.778 17.623 10.229 1.00 80.06 290 GLN A O 1
ATOM 2257 N N . MET A 1 291 ? 6.028 17.852 12.440 1.00 79.69 291 MET A N 1
ATOM 2258 C CA . MET A 1 291 ? 6.117 19.316 12.402 1.00 79.69 291 MET A CA 1
ATOM 2259 C C . MET A 1 291 ? 7.393 19.781 11.694 1.00 79.69 291 MET A C 1
ATOM 2261 O O . MET A 1 291 ? 7.355 20.719 10.897 1.00 79.69 291 MET A O 1
ATOM 2265 N N . ALA A 1 292 ? 8.522 19.127 11.966 1.00 81.81 292 ALA A N 1
ATOM 2266 C CA . ALA A 1 292 ? 9.798 19.449 11.346 1.00 81.81 292 ALA A CA 1
ATOM 2267 C C . ALA A 1 292 ? 9.792 19.175 9.839 1.00 81.81 292 ALA A C 1
ATOM 2269 O O . ALA A 1 292 ? 10.243 20.033 9.080 1.00 81.81 292 ALA A O 1
ATOM 2270 N N . ALA A 1 293 ? 9.188 18.065 9.403 1.00 80.62 293 ALA A N 1
ATOM 2271 C CA . ALA A 1 293 ? 9.025 17.729 7.989 1.00 80.62 293 ALA A CA 1
ATOM 2272 C C . ALA A 1 293 ? 8.270 18.805 7.178 1.00 80.62 293 ALA A C 1
ATOM 2274 O O . ALA A 1 293 ? 8.477 18.923 5.975 1.00 80.62 293 ALA A O 1
ATOM 2275 N N . ARG A 1 294 ? 7.429 19.624 7.830 1.00 77.00 294 ARG A N 1
ATOM 2276 C CA . ARG A 1 294 ? 6.668 20.717 7.191 1.00 77.00 294 ARG A CA 1
ATOM 2277 C C . ARG A 1 294 ? 7.403 22.048 7.096 1.00 77.00 294 ARG A C 1
ATOM 2279 O O . ARG A 1 294 ? 7.043 22.892 6.280 1.00 77.00 294 ARG A O 1
ATOM 2286 N N . VAL A 1 295 ? 8.331 22.299 8.015 1.00 78.00 295 VAL A N 1
ATOM 2287 C CA . VAL A 1 295 ? 8.955 23.622 8.188 1.00 78.00 295 VAL A CA 1
ATOM 2288 C C . VAL A 1 295 ? 10.371 23.646 7.631 1.00 78.00 295 VAL A C 1
ATOM 2290 O O . VAL A 1 295 ? 10.823 24.685 7.147 1.00 78.00 295 VAL A O 1
ATOM 2293 N N . LEU A 1 296 ? 11.082 22.527 7.734 1.00 83.38 296 LEU A N 1
ATOM 2294 C CA . LEU A 1 296 ? 12.455 22.410 7.268 1.00 83.38 296 LEU A CA 1
ATOM 2295 C C . LEU A 1 296 ? 12.495 22.119 5.768 1.00 83.38 296 LEU A C 1
ATOM 2297 O O . LEU A 1 296 ? 11.601 21.485 5.212 1.00 83.38 296 LEU A O 1
ATOM 2301 N N . ALA A 1 297 ? 13.561 22.583 5.118 1.00 82.62 297 ALA A N 1
ATOM 2302 C CA . ALA A 1 297 ? 13.812 22.262 3.723 1.00 82.62 297 ALA A CA 1
ATOM 2303 C C . ALA A 1 297 ? 14.153 20.764 3.579 1.00 82.62 297 ALA A C 1
ATOM 2305 O O . ALA A 1 297 ? 14.926 20.242 4.393 1.00 82.62 297 ALA A O 1
ATOM 2306 N N . PRO A 1 298 ? 13.597 20.068 2.572 1.00 86.06 298 PRO A N 1
ATOM 2307 C CA . PRO A 1 298 ? 13.953 18.685 2.297 1.00 86.06 298 PRO A CA 1
ATOM 2308 C C . PRO A 1 298 ? 15.386 18.584 1.771 1.00 86.06 298 PRO A C 1
ATOM 2310 O O . PRO A 1 298 ? 15.890 19.491 1.109 1.00 86.06 298 PRO A O 1
ATOM 2313 N N . LEU A 1 299 ? 16.023 17.442 2.018 1.00 86.69 299 LEU A N 1
ATOM 2314 C CA . LEU A 1 299 ? 17.250 17.063 1.336 1.00 86.69 299 LEU A CA 1
ATOM 2315 C C . LEU A 1 299 ? 16.915 16.696 -0.113 1.00 86.69 299 LEU A C 1
ATOM 2317 O O . LEU A 1 299 ? 16.145 15.763 -0.360 1.00 86.69 299 LEU A O 1
ATOM 2321 N N . ILE A 1 300 ? 17.522 17.415 -1.053 1.00 85.88 300 ILE A N 1
ATOM 2322 C CA . ILE A 1 300 ? 17.362 17.187 -2.487 1.00 85.88 300 ILE A CA 1
ATOM 2323 C C . ILE A 1 300 ? 18.686 16.664 -3.043 1.00 85.88 300 ILE A C 1
ATOM 2325 O O . ILE A 1 300 ? 19.714 17.343 -2.981 1.00 85.88 300 ILE A O 1
ATOM 2329 N N . VAL A 1 301 ? 18.653 15.450 -3.588 1.00 87.75 301 VAL A N 1
ATOM 2330 C CA . VAL A 1 301 ? 19.808 14.800 -4.213 1.00 87.75 301 VAL A CA 1
ATOM 2331 C C . VAL A 1 301 ? 19.555 14.668 -5.708 1.00 87.75 301 VAL A C 1
ATOM 2333 O O . VAL A 1 301 ? 18.564 14.082 -6.132 1.00 87.75 301 VAL A O 1
ATOM 2336 N N . ASN A 1 302 ? 20.462 15.196 -6.517 1.00 88.31 302 ASN A N 1
ATOM 2337 C CA . ASN A 1 302 ? 20.396 15.139 -7.968 1.00 88.31 302 ASN A CA 1
ATOM 2338 C C . ASN A 1 302 ? 21.317 14.042 -8.488 1.00 88.31 302 ASN A C 1
ATOM 2340 O O . ASN A 1 302 ? 22.533 14.100 -8.304 1.00 88.31 302 ASN A O 1
ATOM 2344 N N . VAL A 1 303 ? 20.741 13.061 -9.180 1.00 89.81 303 VAL A N 1
ATOM 2345 C CA . VAL A 1 303 ? 21.490 11.975 -9.817 1.00 89.81 303 VAL A CA 1
ATOM 2346 C C . VAL A 1 303 ? 21.421 12.145 -11.326 1.00 89.81 303 VAL A C 1
ATOM 2348 O O . VAL A 1 303 ? 20.346 12.090 -11.919 1.00 89.81 303 VAL A O 1
ATOM 2351 N N . THR A 1 304 ? 22.569 12.348 -11.964 1.00 88.94 304 THR A N 1
ATOM 2352 C CA . THR A 1 304 ? 22.676 12.630 -13.398 1.00 88.94 304 THR A CA 1
ATOM 2353 C C . THR A 1 304 ? 23.445 11.539 -14.118 1.00 88.94 304 THR A C 1
ATOM 2355 O O . THR A 1 304 ? 24.545 11.159 -13.718 1.00 88.94 304 THR A O 1
ATOM 2358 N N . ASN A 1 305 ? 22.884 11.087 -15.237 1.00 91.19 305 ASN A N 1
ATOM 2359 C CA . ASN A 1 305 ? 23.530 10.193 -16.181 1.00 91.19 305 ASN A CA 1
ATOM 2360 C C . ASN A 1 305 ? 24.200 11.015 -17.304 1.00 91.19 305 ASN A C 1
ATOM 2362 O O . ASN A 1 305 ? 23.506 11.434 -18.231 1.00 91.19 305 ASN A O 1
ATOM 2366 N N . PRO A 1 306 ? 25.525 11.255 -17.275 1.00 85.38 306 PRO A N 1
ATOM 2367 C CA . PRO A 1 306 ? 26.237 11.973 -18.336 1.00 85.38 306 PRO A CA 1
ATOM 2368 C C . PRO A 1 306 ? 26.330 11.189 -19.656 1.00 85.38 306 PRO A C 1
ATOM 2370 O O . PRO A 1 306 ? 26.652 11.766 -20.701 1.00 85.38 306 PRO A O 1
ATOM 2373 N N . GLU A 1 307 ? 26.061 9.884 -19.633 1.00 82.94 307 GLU A N 1
ATOM 2374 C CA . GLU A 1 307 ? 26.266 9.002 -20.774 1.00 82.94 307 GLU A CA 1
ATOM 2375 C C . GLU A 1 307 ? 25.208 9.150 -21.865 1.00 82.94 307 GLU A C 1
ATOM 2377 O O . GLU A 1 307 ? 24.109 9.680 -21.694 1.00 82.94 307 GLU A O 1
ATOM 2382 N N . ARG A 1 308 ? 25.551 8.606 -23.036 1.00 83.56 308 ARG A N 1
ATOM 2383 C CA . ARG A 1 308 ? 24.643 8.500 -24.189 1.00 83.56 308 ARG A CA 1
ATOM 2384 C C . ARG A 1 308 ? 23.797 7.221 -24.184 1.00 83.56 308 ARG A C 1
ATOM 2386 O O . ARG A 1 308 ? 23.007 7.023 -25.103 1.00 83.56 308 ARG A O 1
ATOM 2393 N N . LYS A 1 309 ? 23.944 6.373 -23.162 1.00 82.81 309 LYS A N 1
ATOM 2394 C CA . LYS A 1 309 ? 23.179 5.131 -22.971 1.00 82.81 309 LYS A CA 1
ATOM 2395 C C . LYS A 1 309 ? 22.266 5.248 -21.749 1.00 82.81 309 LYS A C 1
ATOM 2397 O O . LYS A 1 309 ? 22.579 5.982 -20.816 1.00 82.81 309 LYS A O 1
ATOM 2402 N N . ASN A 1 310 ? 21.162 4.504 -21.754 1.00 84.94 310 ASN A N 1
ATOM 2403 C CA . ASN A 1 310 ? 20.267 4.410 -20.598 1.00 84.94 310 ASN A CA 1
ATOM 2404 C C . ASN A 1 310 ? 20.943 3.651 -19.452 1.00 84.94 310 ASN A C 1
ATOM 2406 O O . ASN A 1 310 ? 21.610 2.642 -19.697 1.00 84.94 310 ASN A O 1
ATOM 2410 N N . LEU A 1 311 ? 20.694 4.093 -18.223 1.00 86.06 311 LEU A N 1
ATOM 2411 C CA . LEU A 1 311 ? 20.952 3.321 -17.010 1.00 86.06 311 LEU A CA 1
ATOM 2412 C C . LEU A 1 311 ? 19.600 2.873 -16.453 1.00 86.06 311 LEU A C 1
ATOM 2414 O O . LEU A 1 311 ? 18.713 3.703 -16.265 1.00 86.06 311 LEU A O 1
ATOM 2418 N N . ALA A 1 312 ? 19.428 1.570 -16.267 1.00 86.12 312 ALA A N 1
ATOM 2419 C CA . ALA A 1 312 ? 18.181 0.971 -15.806 1.00 86.12 312 ALA A CA 1
ATOM 2420 C C . ALA A 1 312 ? 18.343 0.460 -14.376 1.00 86.12 312 ALA A C 1
ATOM 2422 O O . ALA A 1 312 ? 19.398 -0.084 -14.038 1.00 86.12 312 ALA A O 1
ATOM 2423 N N . GLY A 1 313 ? 17.303 0.610 -13.555 1.00 84.56 313 GLY A N 1
ATOM 2424 C CA . GLY A 1 313 ? 17.317 0.170 -12.158 1.00 84.56 313 GLY A CA 1
ATOM 2425 C C . GLY A 1 313 ? 18.504 0.742 -11.383 1.00 84.56 313 GLY A C 1
ATOM 2426 O O . GLY A 1 313 ? 19.265 -0.007 -10.782 1.00 84.56 313 GLY A O 1
ATOM 2427 N N . VAL A 1 314 ? 18.707 2.053 -11.485 1.00 87.38 314 VAL A N 1
ATOM 2428 C CA . VAL A 1 314 ? 19.713 2.790 -10.723 1.00 87.38 314 VAL A CA 1
ATOM 2429 C C . VAL A 1 314 ? 19.279 2.825 -9.264 1.00 87.38 314 VAL A C 1
ATOM 2431 O O . VAL A 1 314 ? 18.198 3.327 -8.959 1.00 87.38 314 VAL A O 1
ATOM 2434 N N . GLU A 1 315 ? 20.113 2.303 -8.374 1.00 87.94 315 GLU A N 1
ATOM 2435 C CA . GLU A 1 315 ? 19.906 2.345 -6.926 1.00 87.94 315 GLU A CA 1
ATOM 2436 C C . GLU A 1 315 ? 20.931 3.283 -6.297 1.00 87.94 315 GLU A C 1
ATOM 2438 O O . GLU A 1 315 ? 22.127 3.151 -6.546 1.00 87.94 315 GLU A O 1
ATOM 2443 N N . LEU A 1 316 ? 20.464 4.228 -5.478 1.00 88.44 316 LEU A N 1
ATOM 2444 C CA . LEU A 1 316 ? 21.316 5.135 -4.712 1.00 88.44 316 LEU A CA 1
ATOM 2445 C C . LEU A 1 316 ? 21.226 4.781 -3.228 1.00 88.44 316 LEU A C 1
ATOM 2447 O O . LEU A 1 316 ? 20.139 4.770 -2.647 1.00 88.44 316 LEU A O 1
ATOM 2451 N N . VAL A 1 317 ? 22.382 4.581 -2.606 1.00 89.25 317 VAL A N 1
ATOM 2452 C CA . VAL A 1 317 ? 22.536 4.489 -1.156 1.00 89.25 317 VAL A CA 1
ATOM 2453 C C . VAL A 1 317 ? 23.351 5.685 -0.689 1.00 89.25 317 VAL A C 1
ATOM 2455 O O . VAL A 1 317 ? 24.472 5.878 -1.146 1.00 89.25 317 VAL A O 1
ATOM 2458 N N . LEU A 1 318 ? 22.793 6.491 0.209 1.00 88.62 318 LEU A N 1
ATOM 2459 C CA . LEU A 1 318 ? 23.440 7.661 0.798 1.00 88.62 318 LEU A CA 1
ATOM 2460 C C . LEU A 1 318 ? 23.601 7.436 2.302 1.00 88.62 318 LEU A C 1
ATOM 2462 O O . LEU A 1 318 ? 22.620 7.221 3.005 1.00 88.62 318 LEU A O 1
ATOM 2466 N N . HIS A 1 319 ? 24.826 7.505 2.799 1.00 88.69 319 HIS A N 1
ATOM 2467 C CA . HIS A 1 319 ? 25.160 7.400 4.211 1.00 88.69 319 HIS A CA 1
ATOM 2468 C C . HIS A 1 319 ? 25.614 8.762 4.738 1.00 88.69 319 HIS A C 1
ATOM 2470 O O . HIS A 1 319 ? 26.467 9.408 4.139 1.00 88.69 319 HIS A O 1
ATOM 2476 N N . ILE A 1 320 ? 25.044 9.216 5.850 1.00 87.62 320 ILE A N 1
ATOM 2477 C CA . ILE A 1 320 ? 25.323 10.514 6.469 1.00 87.62 320 ILE A CA 1
ATOM 2478 C C . ILE A 1 320 ? 25.892 10.268 7.862 1.00 87.62 320 ILE A C 1
ATOM 2480 O O . ILE A 1 320 ? 25.216 9.681 8.707 1.00 87.62 320 ILE A O 1
ATOM 2484 N N . GLU A 1 321 ? 27.112 10.748 8.105 1.00 83.00 321 GLU A N 1
ATOM 2485 C CA . GLU A 1 321 ? 27.833 10.497 9.353 1.00 83.00 321 GLU A CA 1
ATOM 2486 C C . GLU A 1 321 ? 27.276 11.317 10.536 1.00 83.00 321 GLU A C 1
ATOM 2488 O O . GLU A 1 321 ? 27.067 12.533 10.445 1.00 83.00 321 GLU A O 1
ATOM 2493 N N . GLY A 1 322 ? 27.149 10.664 11.695 1.00 80.94 322 GLY A N 1
ATOM 2494 C CA . GLY A 1 322 ? 26.892 11.293 12.996 1.00 80.94 322 GLY A CA 1
ATOM 2495 C C . GLY A 1 322 ? 25.418 11.379 13.402 1.00 80.94 322 GLY A C 1
ATOM 2496 O O . GLY A 1 322 ? 24.536 10.906 12.694 1.00 80.94 322 GLY A O 1
ATOM 2497 N N . ASP A 1 323 ? 25.159 12.002 14.561 1.00 79.81 323 ASP A N 1
ATOM 2498 C CA . ASP A 1 323 ? 23.828 12.082 15.188 1.00 79.81 323 ASP A CA 1
ATOM 2499 C C . ASP A 1 323 ? 22.854 12.946 14.366 1.00 79.81 323 ASP A C 1
ATOM 2501 O O . ASP A 1 323 ? 22.695 14.152 14.573 1.00 79.81 323 ASP A O 1
ATOM 2505 N N . VAL A 1 324 ? 22.268 12.309 13.359 1.00 83.38 324 VAL A N 1
ATOM 2506 C CA . VAL A 1 324 ? 21.299 12.844 12.411 1.00 83.38 324 VAL A CA 1
ATOM 2507 C C . VAL A 1 324 ? 20.103 11.897 12.421 1.00 83.38 324 VAL A C 1
ATOM 2509 O O . VAL A 1 324 ? 20.249 10.684 12.571 1.00 83.38 324 VAL A O 1
ATOM 2512 N N . ARG A 1 325 ? 18.895 12.429 12.252 1.00 83.44 325 ARG A N 1
ATOM 2513 C CA . ARG A 1 325 ? 17.699 11.623 11.986 1.00 83.44 325 ARG A CA 1
ATOM 2514 C C . ARG A 1 325 ? 17.071 12.077 10.686 1.00 83.44 325 ARG A C 1
ATOM 2516 O O . ARG A 1 325 ? 16.806 13.258 10.525 1.00 83.44 325 ARG A O 1
ATOM 2523 N N . ALA A 1 326 ? 16.827 11.162 9.761 1.00 83.50 326 ALA A N 1
ATOM 2524 C CA . ALA A 1 326 ? 16.021 11.449 8.584 1.00 83.50 326 ALA A CA 1
ATOM 2525 C C . ALA A 1 326 ? 14.557 11.097 8.842 1.00 83.50 326 ALA A C 1
ATOM 2527 O O . ALA A 1 326 ? 14.255 9.999 9.300 1.00 83.50 326 ALA A O 1
ATOM 2528 N N . VAL A 1 327 ? 13.668 12.025 8.510 1.00 82.25 327 VAL A N 1
ATOM 2529 C CA . VAL A 1 327 ? 12.218 11.835 8.560 1.00 82.25 327 VAL A CA 1
ATOM 2530 C C . VAL A 1 327 ? 11.694 11.908 7.131 1.00 82.25 327 VAL A C 1
ATOM 2532 O O . VAL A 1 327 ? 12.056 12.848 6.415 1.00 82.25 327 VAL A O 1
ATOM 2535 N N . PRO A 1 328 ? 10.881 10.942 6.674 1.00 77.44 328 PRO A N 1
ATOM 2536 C CA . PRO A 1 328 ? 10.287 11.012 5.350 1.00 77.44 328 PRO A CA 1
ATOM 2537 C C . PRO A 1 328 ? 9.347 12.217 5.255 1.00 77.44 328 PRO A C 1
ATOM 2539 O O . PRO A 1 328 ? 8.565 12.493 6.164 1.00 77.44 328 PRO A O 1
ATOM 2542 N N . VAL A 1 329 ? 9.416 12.934 4.138 1.00 67.62 329 VAL A N 1
ATOM 2543 C CA . VAL A 1 329 ? 8.423 13.952 3.795 1.00 67.62 329 VAL A CA 1
ATOM 2544 C C . VAL A 1 329 ? 7.236 13.209 3.200 1.00 67.62 329 VAL A C 1
ATOM 2546 O O . VAL A 1 329 ? 7.221 12.892 2.014 1.00 67.62 329 VAL A O 1
ATOM 2549 N N . GLU A 1 330 ? 6.287 12.823 4.046 1.00 60.28 330 GLU A N 1
ATOM 2550 C CA . GLU A 1 330 ? 5.015 12.281 3.571 1.00 60.28 330 GLU A CA 1
ATOM 2551 C C . GLU A 1 330 ? 4.156 13.413 2.979 1.00 60.28 330 GLU A C 1
ATOM 2553 O O . GLU A 1 330 ? 4.268 14.568 3.399 1.00 60.28 330 GLU A O 1
ATOM 2558 N N . ASP A 1 331 ? 3.283 13.087 2.018 1.00 49.25 331 ASP A N 1
ATOM 2559 C CA . ASP A 1 331 ? 2.201 13.969 1.554 1.00 49.25 331 ASP A CA 1
ATOM 2560 C C . ASP A 1 331 ? 1.181 14.124 2.702 1.00 49.25 331 ASP A C 1
ATOM 2562 O O . ASP A 1 331 ? 0.094 13.545 2.676 1.00 49.25 331 ASP A O 1
ATOM 2566 N N . ILE A 1 332 ? 1.554 14.814 3.781 1.00 52.41 332 ILE A N 1
ATOM 2567 C CA . ILE A 1 332 ? 0.665 14.981 4.926 1.00 52.41 332 ILE A CA 1
ATOM 2568 C C . ILE A 1 332 ? -0.414 15.992 4.523 1.00 52.41 332 ILE A C 1
ATOM 2570 O O . ILE A 1 332 ? -0.082 17.110 4.128 1.00 52.41 332 ILE A O 1
ATOM 2574 N N . GLU A 1 333 ? -1.687 15.592 4.636 1.00 50.34 333 GLU A N 1
ATOM 2575 C CA . GLU A 1 333 ? -2.860 16.344 4.168 1.00 50.34 333 GLU A CA 1
ATOM 2576 C C . GLU A 1 333 ? -2.771 17.851 4.481 1.00 50.34 333 GLU A C 1
ATOM 2578 O O . GLU A 1 333 ? -2.418 18.267 5.596 1.00 50.34 333 GLU A O 1
ATOM 2583 N N . ASP A 1 334 ? -3.091 18.676 3.479 1.00 53.38 334 ASP A N 1
ATOM 2584 C CA . ASP A 1 334 ? -3.211 20.124 3.637 1.00 53.38 334 ASP A CA 1
ATOM 2585 C C . ASP A 1 334 ? -4.213 20.429 4.762 1.00 53.38 334 ASP A C 1
ATOM 2587 O O . ASP A 1 334 ? -5.395 20.102 4.660 1.00 53.38 334 ASP A O 1
ATOM 2591 N N . GLY A 1 335 ? -3.742 21.072 5.836 1.00 60.34 335 GLY A N 1
ATOM 2592 C CA . GLY A 1 335 ? -4.577 21.462 6.979 1.00 60.34 335 GLY A CA 1
ATOM 2593 C C . GLY A 1 335 ? -4.421 20.633 8.259 1.00 60.34 335 GLY A C 1
ATOM 2594 O O . GLY A 1 335 ? -5.128 20.928 9.215 1.00 60.34 335 GLY A O 1
ATOM 2595 N N . TRP A 1 336 ? -3.499 19.665 8.316 1.00 69.69 336 TRP A N 1
ATOM 2596 C CA . TRP A 1 336 ? -3.160 18.951 9.559 1.00 69.69 336 TRP A CA 1
ATOM 2597 C C . TRP A 1 336 ? -2.768 19.907 10.700 1.00 69.69 336 TRP A C 1
ATOM 2599 O O . TRP A 1 336 ? -1.846 20.723 10.545 1.00 69.69 336 TRP A O 1
ATOM 2609 N N . ASP A 1 337 ? -3.425 19.776 11.855 1.00 72.38 337 ASP A N 1
ATOM 2610 C CA . ASP A 1 337 ? -3.038 20.437 13.101 1.00 72.38 337 ASP A CA 1
ATOM 2611 C C . ASP A 1 337 ? -2.349 19.403 14.015 1.00 72.38 337 ASP A C 1
ATOM 2613 O O . ASP A 1 337 ? -2.918 18.341 14.260 1.00 72.38 337 ASP A O 1
ATOM 2617 N N . PRO A 1 338 ? -1.160 19.691 14.587 1.00 75.00 338 PRO A N 1
ATOM 2618 C CA . PRO A 1 338 ? -0.541 18.855 15.618 1.00 75.00 338 PRO A CA 1
ATOM 2619 C C . PRO A 1 338 ? -1.484 18.390 16.736 1.00 75.00 338 PRO A C 1
ATOM 2621 O O . PRO A 1 338 ? -1.228 17.356 17.345 1.00 75.00 338 PRO A O 1
ATOM 2624 N N . LYS A 1 339 ? -2.552 19.144 17.035 1.00 73.69 339 LYS A N 1
ATOM 2625 C CA . LYS A 1 339 ? -3.584 18.766 18.014 1.00 73.69 339 LYS A CA 1
ATOM 2626 C C . LYS A 1 339 ? -4.370 17.514 17.626 1.00 73.69 339 LYS A C 1
ATOM 2628 O O . LYS A 1 339 ? -4.842 16.834 18.533 1.00 73.69 339 LYS A O 1
ATOM 2633 N N . ASP A 1 340 ? -4.515 17.221 16.337 1.00 72.94 340 ASP A N 1
ATOM 2634 C CA . ASP A 1 340 ? -5.296 16.080 15.845 1.00 72.94 340 ASP A CA 1
ATOM 2635 C C . ASP A 1 340 ? -4.642 14.743 16.230 1.00 72.94 340 ASP A C 1
ATOM 2637 O O . ASP A 1 340 ? -5.338 13.779 16.546 1.00 72.94 340 ASP A O 1
ATOM 2641 N N . ASP A 1 341 ? -3.306 14.717 16.301 1.00 74.06 341 ASP A N 1
ATOM 2642 C CA . ASP A 1 341 ? -2.514 13.550 16.711 1.00 74.06 341 ASP A CA 1
ATOM 2643 C C . ASP A 1 341 ? -2.173 13.544 18.213 1.00 74.06 341 ASP A C 1
ATOM 2645 O O . ASP A 1 341 ? -1.531 12.616 18.721 1.00 74.06 341 ASP A O 1
ATOM 2649 N N . MET A 1 342 ? -2.600 14.567 18.966 1.00 78.50 342 MET A N 1
ATOM 2650 C CA . MET A 1 342 ? -2.443 14.564 20.419 1.00 78.50 342 MET A CA 1
ATOM 2651 C C . MET A 1 342 ? -3.457 13.610 21.065 1.00 78.50 342 MET A C 1
ATOM 2653 O O . MET A 1 342 ? -4.642 13.630 20.724 1.00 78.50 342 MET A O 1
ATOM 2657 N N . PRO A 1 343 ? -3.043 12.814 22.070 1.00 78.88 343 PRO A N 1
ATOM 2658 C CA . PRO A 1 343 ? -3.978 12.029 22.862 1.00 78.88 343 PRO A CA 1
ATOM 2659 C C . PRO A 1 343 ? -5.086 12.912 23.442 1.00 78.88 343 PRO A C 1
ATOM 2661 O O . PRO A 1 343 ? -4.836 14.027 23.902 1.00 78.88 343 PRO A O 1
ATOM 2664 N N . THR A 1 344 ? -6.318 12.408 23.469 1.00 78.19 344 THR A N 1
ATOM 2665 C CA . THR A 1 344 ? -7.439 13.157 24.039 1.00 78.19 344 THR A CA 1
ATOM 2666 C C . THR A 1 344 ? -7.244 13.338 25.543 1.00 78.19 344 THR A C 1
ATOM 2668 O O . THR A 1 344 ? -7.111 12.364 26.289 1.00 78.19 344 THR A O 1
ATOM 2671 N N . ALA A 1 345 ? -7.242 14.590 26.002 1.00 81.19 345 ALA A N 1
ATOM 2672 C CA . ALA A 1 345 ? -7.125 14.898 27.421 1.00 81.19 345 ALA A CA 1
ATOM 2673 C C . ALA A 1 345 ? -8.314 14.326 28.219 1.00 81.19 345 ALA A C 1
ATOM 2675 O O . ALA A 1 345 ? -9.460 14.395 27.759 1.00 81.19 345 ALA A O 1
ATOM 2676 N N . PRO A 1 346 ? -8.085 13.798 29.436 1.00 83.56 346 PRO A N 1
ATOM 2677 C CA . PRO A 1 346 ? -9.167 13.330 30.282 1.00 83.56 346 PRO A CA 1
ATOM 2678 C C . PRO A 1 346 ? -10.062 14.503 30.684 1.00 83.56 346 PRO A C 1
ATOM 2680 O O . PRO A 1 346 ? -9.630 15.647 30.840 1.00 83.56 346 PRO A O 1
ATOM 2683 N N . ARG A 1 347 ? -11.345 14.210 30.894 1.00 81.88 347 ARG A N 1
ATOM 2684 C CA . ARG A 1 347 ? -12.326 15.220 31.295 1.00 81.88 347 ARG A CA 1
ATOM 2685 C C . ARG A 1 347 ? -11.929 15.858 32.627 1.00 81.88 347 ARG A C 1
ATOM 2687 O O . ARG A 1 347 ? -11.744 15.128 33.605 1.00 81.88 347 ARG A O 1
ATOM 2694 N N . LYS A 1 348 ? -11.937 17.197 32.685 1.00 83.94 348 LYS A N 1
ATOM 2695 C CA . LYS A 1 348 ? -11.786 17.966 33.933 1.00 83.94 348 LYS A CA 1
ATOM 2696 C C . LYS A 1 348 ? -12.738 17.456 35.020 1.00 83.94 348 LYS A C 1
ATOM 2698 O O . LYS A 1 348 ? -13.873 17.063 34.738 1.00 83.94 348 LYS A O 1
ATOM 2703 N N . TRP A 1 349 ? -12.270 17.469 36.260 1.00 76.25 349 TRP A N 1
ATOM 2704 C CA . TRP A 1 349 ? -13.058 17.080 37.426 1.00 76.25 349 TRP A CA 1
ATOM 2705 C C . TRP A 1 349 ? -14.348 17.914 37.551 1.00 76.25 349 TRP A C 1
ATOM 2707 O O . TRP A 1 349 ? -14.302 19.140 37.460 1.00 76.25 349 TRP A O 1
ATOM 2717 N N . GLY A 1 350 ? -15.502 17.265 37.756 1.00 73.06 350 GLY A N 1
ATOM 2718 C CA . GLY A 1 350 ? -16.783 17.951 37.973 1.00 73.06 350 GLY A CA 1
ATOM 2719 C C . GLY A 1 350 ? -18.030 17.178 37.509 1.00 73.06 350 GLY A C 1
ATOM 2720 O O . GLY A 1 350 ? -17.919 16.118 36.896 1.00 73.06 350 GLY A O 1
ATOM 2721 N N . PRO A 1 351 ? -19.243 17.686 37.799 1.00 65.81 351 PRO A N 1
ATOM 2722 C CA . PRO A 1 351 ? -20.501 17.033 37.423 1.00 65.81 351 PRO A CA 1
ATOM 2723 C C . PRO A 1 351 ? -20.763 17.063 35.902 1.00 65.81 351 PRO A C 1
ATOM 2725 O O . PRO A 1 351 ? -20.322 17.970 35.196 1.00 65.81 351 PRO A O 1
ATOM 2728 N N . ARG A 1 352 ? -21.505 16.070 35.388 1.00 62.50 352 ARG A N 1
ATOM 2729 C CA . ARG A 1 352 ? -21.783 15.871 33.948 1.00 62.50 352 ARG A CA 1
ATOM 2730 C C . ARG A 1 352 ? -23.152 16.421 33.555 1.00 62.50 352 ARG A C 1
ATOM 2732 O O . ARG A 1 352 ? -24.145 15.938 34.082 1.00 62.50 352 ARG A O 1
ATOM 2739 N N . SER A 1 353 ? -23.228 17.336 32.586 1.00 41.97 353 SER A N 1
ATOM 2740 C CA . SER A 1 353 ? -24.506 17.787 32.007 1.00 41.97 353 SER A CA 1
ATOM 2741 C C . SER A 1 353 ? -25.061 16.757 31.013 1.00 41.97 353 SER A C 1
ATOM 2743 O O . SER A 1 353 ? -24.343 16.334 30.110 1.00 41.97 353 SER A O 1
ATOM 2745 N N . THR A 1 354 ? -26.324 16.350 31.150 1.00 35.59 354 THR A N 1
ATOM 2746 C CA . THR A 1 354 ? -27.026 15.493 30.185 1.00 35.59 354 THR A CA 1
ATOM 2747 C C . THR A 1 354 ? -27.699 16.350 29.116 1.00 35.59 354 THR A C 1
ATOM 2749 O O . THR A 1 354 ? -28.913 16.545 29.121 1.00 35.59 354 THR A O 1
ATOM 2752 N N . TRP A 1 355 ? -26.903 16.845 28.177 1.00 28.69 355 TRP A N 1
ATOM 2753 C CA . TRP A 1 355 ? -27.363 17.092 26.815 1.00 28.69 355 TRP A CA 1
ATOM 2754 C C . TRP A 1 355 ? -26.573 16.136 25.923 1.00 28.69 355 TRP A C 1
ATOM 2756 O O . TRP A 1 355 ? -25.371 15.957 26.111 1.00 28.69 355 TRP A O 1
ATOM 2766 N N . ALA A 1 356 ? -27.267 15.415 25.046 1.00 31.11 356 ALA A N 1
ATOM 2767 C CA . ALA A 1 356 ? -26.642 14.424 24.187 1.00 31.11 356 ALA A CA 1
ATOM 2768 C C . ALA A 1 356 ? -25.725 15.127 23.176 1.00 31.11 356 ALA A C 1
ATOM 2770 O O . ALA A 1 356 ? -26.210 15.710 22.209 1.00 31.11 356 ALA A O 1
ATOM 2771 N N . SER A 1 357 ? -24.412 15.048 23.391 1.00 31.28 357 SER A N 1
ATOM 2772 C CA . SER A 1 357 ? -23.435 15.096 22.309 1.00 31.28 357 SER A CA 1
ATOM 2773 C C . SER A 1 357 ? -23.019 13.663 21.980 1.00 31.28 357 SER A C 1
ATOM 2775 O O . SER A 1 357 ? -22.797 12.822 22.855 1.00 31.28 357 SER A O 1
ATOM 2777 N N . THR A 1 358 ? -23.011 13.366 20.689 1.00 30.41 358 THR A N 1
ATOM 2778 C CA . THR A 1 358 ? -22.507 12.140 20.078 1.00 30.41 358 THR A CA 1
ATOM 2779 C C . THR A 1 358 ? -21.011 11.995 20.335 1.00 30.41 358 THR A C 1
ATOM 2781 O O . THR A 1 358 ? -20.223 12.342 19.473 1.00 30.41 358 THR A O 1
ATOM 2784 N N . ASP A 1 359 ? -20.633 11.454 21.489 1.00 33.25 359 ASP A N 1
ATOM 2785 C CA . ASP A 1 359 ? -19.270 10.990 21.765 1.00 33.25 359 ASP A CA 1
ATOM 2786 C C . ASP A 1 359 ? -19.332 9.600 22.405 1.00 33.25 359 ASP A C 1
ATOM 2788 O O . ASP A 1 359 ? -19.060 9.385 23.585 1.00 33.25 359 ASP A O 1
ATOM 2792 N N . PHE A 1 360 ? -19.755 8.632 21.591 1.00 25.92 360 PHE A N 1
ATOM 2793 C CA . PHE A 1 360 ? -19.617 7.200 21.859 1.00 25.92 360 PHE A CA 1
ATOM 2794 C C . PHE A 1 360 ? -18.706 6.567 20.797 1.00 25.92 360 PHE A C 1
ATOM 2796 O O . PHE A 1 360 ? -19.070 5.590 20.154 1.00 25.92 360 PHE A O 1
ATOM 2803 N N . LEU A 1 361 ? -17.528 7.161 20.575 1.00 28.00 361 LEU A N 1
ATOM 2804 C CA . LEU A 1 361 ? -16.430 6.589 19.781 1.00 28.00 361 LEU A CA 1
ATOM 2805 C C . LEU A 1 361 ? -15.066 7.077 20.310 1.00 28.00 361 LEU A C 1
ATOM 2807 O O . LEU A 1 361 ? -14.288 7.681 19.585 1.00 28.00 361 LEU A O 1
ATOM 2811 N N . ALA A 1 362 ? -14.762 6.827 21.586 1.00 30.55 362 ALA A N 1
ATOM 2812 C CA . ALA A 1 362 ? -13.417 7.081 22.127 1.00 30.55 362 ALA A CA 1
ATOM 2813 C C . ALA A 1 362 ? -12.985 6.056 23.190 1.00 30.55 362 ALA A C 1
ATOM 2815 O O . ALA A 1 362 ? -12.269 6.370 24.136 1.00 30.55 362 ALA A O 1
ATOM 2816 N N . SER A 1 363 ? -13.425 4.804 23.053 1.00 32.38 363 SER A N 1
ATOM 2817 C CA . SER A 1 363 ? -12.859 3.690 23.816 1.00 32.38 363 SER A CA 1
ATOM 2818 C C . SER A 1 363 ? -12.786 2.447 22.935 1.00 32.38 363 SER A C 1
ATOM 2820 O O . SER A 1 363 ? -13.670 1.600 22.976 1.00 32.38 363 SER A O 1
ATOM 2822 N N . ILE A 1 364 ? -11.788 2.430 22.057 1.00 31.75 364 ILE A N 1
ATOM 2823 C CA . ILE A 1 364 ? -10.876 1.328 21.708 1.00 31.75 364 ILE A CA 1
ATOM 2824 C C . ILE A 1 364 ? -9.861 2.014 20.779 1.00 31.75 364 ILE A C 1
ATOM 2826 O O . ILE A 1 364 ? -9.985 1.996 19.561 1.00 31.75 364 ILE A O 1
ATOM 2830 N N . SER A 1 365 ? -8.884 2.704 21.361 1.00 34.03 365 SER A N 1
ATOM 2831 C CA . SER A 1 365 ? -7.636 3.048 20.667 1.00 34.03 365 SER A CA 1
ATOM 2832 C C . SER A 1 365 ? -6.484 2.482 21.488 1.00 34.03 365 SER A C 1
ATOM 2834 O O . SER A 1 365 ? -5.639 3.190 22.025 1.00 34.03 365 SER A O 1
ATOM 2836 N N . GLY A 1 366 ? -6.534 1.166 21.669 1.00 37.72 366 GLY A N 1
ATOM 2837 C CA . GLY A 1 366 ? -5.395 0.365 22.077 1.00 37.72 366 GLY A CA 1
ATOM 2838 C C . GLY A 1 366 ? -5.043 -0.521 20.897 1.00 37.72 366 GLY A C 1
ATOM 2839 O O . GLY A 1 366 ? -5.581 -1.616 20.774 1.00 37.72 366 GLY A O 1
ATOM 2840 N N . ALA A 1 367 ? -4.211 -0.008 20.001 1.00 27.61 367 ALA A N 1
ATOM 2841 C CA . ALA A 1 367 ? -3.524 -0.808 19.005 1.00 27.61 367 ALA A CA 1
ATOM 2842 C C . ALA A 1 367 ? -2.207 -0.103 18.695 1.00 27.61 367 ALA A C 1
ATOM 2844 O O . ALA A 1 367 ? -2.166 0.864 17.938 1.00 27.61 367 ALA A O 1
ATOM 2845 N N . ASP A 1 368 ? -1.145 -0.588 19.331 1.00 31.33 368 ASP A N 1
ATOM 2846 C CA . ASP A 1 368 ? 0.200 -0.443 18.800 1.00 31.33 368 ASP A CA 1
ATOM 2847 C C . ASP A 1 368 ? 0.191 -0.961 17.354 1.00 31.33 368 ASP A C 1
ATOM 2849 O O . ASP A 1 368 ? -0.170 -2.113 17.099 1.00 31.33 368 ASP A O 1
ATOM 2853 N N . PHE A 1 369 ? 0.578 -0.111 16.406 1.00 27.98 369 PHE A N 1
ATOM 2854 C CA . PHE A 1 369 ? 0.857 -0.518 15.035 1.00 27.98 369 PHE A CA 1
ATOM 2855 C C . PHE A 1 369 ? 2.338 -0.291 14.746 1.00 27.98 369 PHE A C 1
ATOM 2857 O O . PHE A 1 369 ? 2.798 0.848 14.721 1.00 27.98 369 PHE A O 1
ATOM 2864 N N . PRO A 1 370 ? 3.065 -1.360 14.407 1.00 35.62 370 PRO A N 1
ATOM 2865 C CA . PRO A 1 370 ? 4.046 -1.276 13.350 1.00 35.62 370 PRO A CA 1
ATOM 286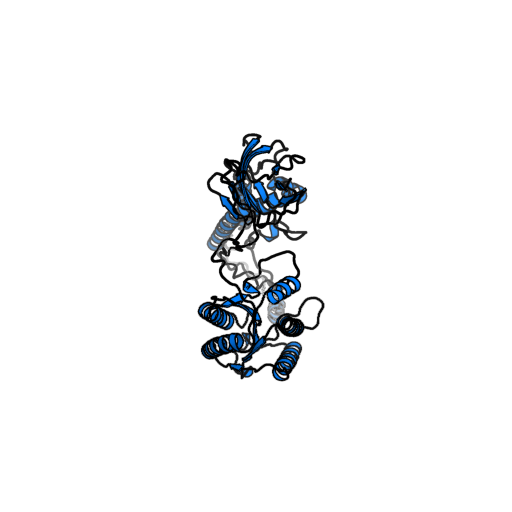6 C C . PRO A 1 370 ? 3.636 -2.281 12.276 1.00 35.62 370 PRO A C 1
ATOM 2868 O O . PRO A 1 370 ? 3.773 -3.490 12.446 1.00 35.62 370 PRO A O 1
ATOM 2871 N N . LEU A 1 371 ? 3.116 -1.789 11.156 1.00 29.02 371 LEU A N 1
ATOM 2872 C CA . LEU A 1 371 ? 2.999 -2.585 9.937 1.00 29.02 371 LEU A CA 1
ATOM 2873 C C . LEU A 1 371 ? 3.605 -1.770 8.802 1.00 29.02 371 LEU A C 1
ATOM 2875 O O . LEU A 1 371 ? 3.010 -0.823 8.295 1.00 29.02 371 LEU A O 1
ATOM 2879 N N . GLY A 1 372 ? 4.852 -2.121 8.491 1.00 27.17 372 GLY A N 1
ATOM 2880 C CA . GLY A 1 372 ? 5.673 -1.475 7.484 1.00 27.17 372 GLY A CA 1
ATOM 2881 C C . GLY A 1 372 ? 5.105 -1.615 6.074 1.00 27.17 372 GLY A C 1
ATOM 2882 O O . GLY A 1 372 ? 4.665 -2.686 5.657 1.00 27.17 372 GLY A O 1
ATOM 2883 N N . SER A 1 373 ? 5.185 -0.517 5.327 1.00 31.05 373 SER A N 1
ATOM 2884 C CA . SER A 1 373 ? 4.997 -0.462 3.880 1.00 31.05 373 SER A CA 1
ATOM 2885 C C . SER A 1 373 ? 6.365 -0.581 3.198 1.00 31.05 373 SER A C 1
ATOM 2887 O O . SER A 1 373 ? 7.031 0.411 2.906 1.00 31.05 373 SER A O 1
ATOM 2889 N N . LEU A 1 374 ? 6.809 -1.810 2.941 1.00 35.72 374 LEU A N 1
ATOM 2890 C CA . LEU A 1 374 ? 8.030 -2.085 2.181 1.00 35.72 374 LEU A CA 1
ATOM 2891 C C . LEU A 1 374 ? 7.705 -2.098 0.680 1.00 35.72 374 LEU A C 1
ATOM 2893 O O . LEU A 1 374 ? 7.164 -3.093 0.214 1.00 35.72 374 LEU A O 1
ATOM 2897 N N . ALA A 1 375 ? 8.016 -1.020 -0.062 1.00 36.84 375 ALA A N 1
ATOM 2898 C CA . ALA A 1 375 ? 8.478 -1.113 -1.469 1.00 36.84 375 ALA A CA 1
ATOM 2899 C C . ALA A 1 375 ? 8.730 0.222 -2.207 1.00 36.84 375 ALA A C 1
ATOM 2901 O O . ALA A 1 375 ? 9.273 0.179 -3.308 1.00 36.84 375 ALA A O 1
ATOM 2902 N N . ARG A 1 376 ? 8.354 1.405 -1.694 1.00 44.94 376 ARG A N 1
ATOM 2903 C CA . ARG A 1 376 ? 8.619 2.675 -2.423 1.00 44.94 376 ARG A CA 1
ATOM 2904 C C . ARG A 1 376 ? 9.051 3.872 -1.589 1.00 44.94 376 ARG A C 1
ATOM 2906 O O . ARG A 1 376 ? 9.315 4.929 -2.152 1.00 44.94 376 ARG A O 1
ATOM 2913 N N . GLN A 1 377 ? 9.140 3.713 -0.279 1.00 59.91 377 GLN A N 1
ATOM 2914 C CA . GLN A 1 377 ? 9.741 4.728 0.571 1.00 59.91 377 GLN A CA 1
ATOM 2915 C C . GLN A 1 377 ? 11.254 4.533 0.580 1.00 59.91 377 GLN A C 1
ATOM 2917 O O . GLN A 1 377 ? 11.735 3.402 0.463 1.00 59.91 377 GLN A O 1
ATOM 2922 N N . VAL A 1 378 ? 11.989 5.639 0.708 1.00 68.00 378 VAL A N 1
ATOM 2923 C CA . VAL A 1 378 ? 13.413 5.569 1.034 1.00 68.00 378 VAL A CA 1
ATOM 2924 C C . VAL A 1 378 ? 13.537 4.746 2.304 1.00 68.00 378 VAL A C 1
ATOM 2926 O O . VAL A 1 378 ? 12.880 5.048 3.300 1.00 68.00 378 VAL A O 1
ATOM 2929 N N . GLN A 1 379 ? 14.320 3.675 2.258 1.00 76.19 379 GLN A N 1
ATOM 2930 C CA . GLN A 1 379 ? 14.581 2.899 3.461 1.00 76.19 379 GLN A CA 1
ATOM 2931 C C . GLN A 1 379 ? 15.565 3.698 4.304 1.00 76.19 379 GLN A C 1
ATOM 2933 O O . GLN A 1 379 ? 16.636 4.065 3.818 1.00 76.19 379 GLN A O 1
ATOM 2938 N N . ILE A 1 380 ? 15.167 3.996 5.536 1.00 80.56 380 ILE A N 1
ATOM 2939 C CA . ILE A 1 380 ? 15.953 4.783 6.478 1.00 80.56 380 ILE A CA 1
ATOM 2940 C C . ILE A 1 380 ? 16.409 3.843 7.589 1.00 80.56 380 ILE A C 1
ATOM 2942 O O . ILE A 1 380 ? 15.586 3.253 8.288 1.00 80.56 380 ILE A O 1
ATOM 2946 N N . GLU A 1 381 ? 17.719 3.702 7.747 1.00 78.00 381 GLU A N 1
ATOM 2947 C CA . GLU A 1 381 ? 18.336 2.966 8.850 1.00 78.00 381 GLU A CA 1
ATOM 2948 C C . GLU A 1 381 ? 19.013 3.978 9.793 1.00 78.00 381 GLU A C 1
ATOM 2950 O O . GLU A 1 381 ? 19.759 4.849 9.338 1.00 78.00 381 GLU A O 1
ATOM 2955 N N . HIS A 1 382 ? 18.725 3.881 11.098 1.00 79.25 382 HIS A N 1
ATOM 2956 C CA . HIS A 1 382 ? 19.316 4.719 12.148 1.00 79.25 382 HIS A CA 1
ATOM 2957 C C . HIS A 1 382 ? 20.213 3.868 13.054 1.00 79.25 382 HIS A C 1
ATOM 2959 O O . HIS A 1 382 ? 19.712 3.021 13.794 1.00 79.25 382 HIS A O 1
ATOM 2965 N N . ASP A 1 383 ? 21.520 4.114 13.043 1.00 66.88 383 ASP A N 1
ATOM 2966 C CA . ASP A 1 383 ? 22.515 3.367 13.833 1.00 66.88 383 ASP A CA 1
ATOM 2967 C C . ASP A 1 383 ? 23.491 4.281 14.603 1.00 66.88 383 ASP A C 1
ATOM 2969 O O . ASP A 1 383 ? 24.556 3.856 15.049 1.00 66.88 383 ASP A O 1
ATOM 2973 N N . GLY A 1 384 ? 23.115 5.552 14.789 1.00 63.78 384 GLY A N 1
ATOM 2974 C CA . GLY A 1 384 ? 24.016 6.626 15.231 1.00 63.78 384 GLY A CA 1
ATOM 2975 C C . GLY A 1 384 ? 24.606 7.420 14.060 1.00 63.78 384 GLY A C 1
ATOM 2976 O O . GLY A 1 384 ? 25.224 8.459 14.279 1.00 63.78 384 GLY A O 1
ATOM 2977 N N . SER A 1 385 ? 24.377 6.940 12.838 1.00 78.56 385 SER A N 1
ATOM 2978 C CA . SER A 1 385 ? 24.413 7.653 11.563 1.00 78.56 385 SER A CA 1
ATOM 2979 C C . SER A 1 385 ? 23.097 7.379 10.815 1.00 78.56 385 SER A C 1
ATOM 2981 O O . SER A 1 385 ? 22.200 6.706 11.342 1.00 78.56 385 SER A O 1
ATOM 2983 N N . VAL A 1 386 ? 22.929 7.941 9.616 1.00 85.31 386 VAL A N 1
ATOM 2984 C CA . VAL A 1 386 ? 21.728 7.702 8.799 1.00 85.31 386 VAL A CA 1
ATOM 2985 C C . VAL A 1 386 ? 22.111 7.108 7.463 1.00 85.31 386 VAL A C 1
ATOM 2987 O O . VAL A 1 386 ? 22.860 7.723 6.711 1.00 85.31 386 VAL A O 1
ATOM 2990 N N . THR A 1 387 ? 21.522 5.963 7.129 1.00 84.62 387 THR A N 1
ATOM 2991 C CA . THR A 1 387 ? 21.620 5.387 5.785 1.00 84.62 387 THR A CA 1
ATOM 2992 C C . THR A 1 387 ? 20.272 5.482 5.083 1.00 84.62 387 THR A C 1
ATOM 2994 O O . THR A 1 387 ? 19.258 5.015 5.596 1.00 84.62 387 THR A O 1
ATOM 2997 N N . LEU A 1 388 ? 20.273 6.096 3.903 1.00 86.31 388 LEU A N 1
ATOM 2998 C CA . LEU A 1 388 ? 19.128 6.309 3.029 1.00 86.31 388 LEU A CA 1
ATOM 2999 C C . LEU A 1 388 ? 19.288 5.437 1.787 1.00 86.31 388 LEU A C 1
ATOM 3001 O O . LEU A 1 388 ? 20.219 5.641 1.009 1.00 86.31 388 LEU A O 1
ATOM 3005 N N . ARG A 1 389 ? 18.383 4.482 1.570 1.00 85.06 389 ARG A N 1
ATOM 3006 C CA . ARG A 1 389 ? 18.340 3.692 0.329 1.00 85.06 389 ARG A CA 1
ATOM 3007 C C . ARG A 1 389 ? 17.155 4.114 -0.515 1.00 85.06 389 ARG A C 1
ATOM 3009 O O . ARG A 1 389 ? 16.004 3.912 -0.121 1.00 85.06 389 ARG A O 1
ATOM 3016 N N . TYR A 1 390 ? 17.438 4.706 -1.666 1.00 85.56 390 TYR A N 1
ATOM 3017 C CA . TYR A 1 390 ? 16.418 5.150 -2.604 1.00 85.56 390 TYR A CA 1
ATOM 3018 C C . TYR A 1 390 ? 15.921 3.969 -3.446 1.00 85.56 390 TYR A C 1
ATOM 3020 O O . TYR A 1 390 ? 16.724 3.124 -3.843 1.00 85.56 390 TYR A O 1
ATOM 3028 N N . PRO A 1 391 ? 14.607 3.892 -3.730 1.00 81.00 391 PRO A N 1
ATOM 3029 C CA . PRO A 1 391 ? 14.067 2.837 -4.578 1.00 81.00 391 PRO A CA 1
ATOM 3030 C C . PRO A 1 391 ? 14.654 2.922 -6.000 1.00 81.00 391 PRO A C 1
ATOM 3032 O O . PRO A 1 391 ? 14.937 4.031 -6.455 1.00 81.00 391 PRO A O 1
ATOM 3035 N N . PRO A 1 392 ? 14.780 1.796 -6.727 1.00 84.25 392 PRO A N 1
ATOM 3036 C CA . PRO A 1 392 ? 15.369 1.782 -8.064 1.00 84.25 392 PRO A CA 1
ATOM 3037 C C . PRO A 1 392 ? 14.631 2.696 -9.049 1.00 84.25 392 PRO A C 1
ATOM 3039 O O . PRO A 1 392 ? 13.396 2.685 -9.110 1.00 84.25 392 PRO A O 1
ATOM 3042 N N . PHE A 1 393 ? 15.375 3.439 -9.869 1.00 85.56 393 PHE A N 1
ATOM 3043 C CA . PHE A 1 393 ? 14.827 4.318 -10.910 1.00 85.56 393 PHE A CA 1
ATOM 3044 C C . PHE A 1 393 ? 15.635 4.259 -12.213 1.00 85.56 393 PHE A C 1
ATOM 3046 O O . PHE A 1 393 ? 16.802 3.888 -12.224 1.00 85.56 393 PHE A O 1
ATOM 3053 N N . ASP A 1 394 ? 15.025 4.635 -13.337 1.00 87.56 394 ASP A N 1
ATOM 3054 C CA . ASP A 1 394 ? 15.693 4.616 -14.644 1.00 87.56 394 ASP A CA 1
ATOM 3055 C C . ASP A 1 394 ? 16.191 6.013 -15.035 1.00 87.56 394 ASP A C 1
ATOM 3057 O O . ASP A 1 394 ? 15.438 6.989 -14.989 1.00 87.56 394 ASP A O 1
ATOM 3061 N N . LEU A 1 395 ? 17.433 6.107 -15.514 1.00 86.50 395 LEU A N 1
ATOM 3062 C CA . LEU A 1 395 ? 18.012 7.339 -16.047 1.00 86.50 395 LEU A CA 1
ATOM 3063 C C . LEU A 1 395 ? 18.181 7.271 -17.563 1.00 86.50 395 LEU A C 1
ATOM 3065 O O . LEU A 1 395 ? 18.927 6.458 -18.121 1.00 86.50 395 LEU A O 1
ATOM 3069 N N . ARG A 1 396 ? 17.528 8.216 -18.242 1.00 86.12 396 ARG A N 1
ATOM 3070 C CA . ARG A 1 396 ? 17.706 8.463 -19.677 1.00 86.12 396 ARG A CA 1
ATOM 3071 C C . ARG A 1 396 ? 19.104 9.021 -19.978 1.00 86.12 396 ARG A C 1
ATOM 3073 O O . ARG A 1 396 ? 19.767 9.529 -19.073 1.00 86.12 396 ARG A O 1
ATOM 3080 N N . PRO A 1 397 ? 19.556 8.979 -21.241 1.00 86.25 397 PRO A N 1
ATOM 3081 C CA . PRO A 1 397 ? 20.864 9.482 -21.618 1.00 86.25 397 PRO A CA 1
ATOM 3082 C C . PRO A 1 397 ? 20.905 10.993 -21.434 1.00 86.25 397 PRO A C 1
ATOM 3084 O O . PRO A 1 397 ? 19.978 11.679 -21.874 1.00 86.25 397 PRO A O 1
ATOM 3087 N N . LYS A 1 398 ? 21.965 11.512 -20.809 1.00 85.06 398 LYS A N 1
ATOM 3088 C CA . LYS A 1 398 ? 22.092 12.931 -20.426 1.00 85.06 398 LYS A CA 1
ATOM 3089 C C . LYS A 1 398 ? 20.960 13.441 -19.520 1.00 85.06 398 LYS A C 1
ATOM 3091 O O . LYS A 1 398 ? 20.768 14.649 -19.411 1.00 85.06 398 LYS A O 1
ATOM 3096 N N . GLY A 1 399 ? 20.178 12.536 -18.934 1.00 83.56 399 GLY A N 1
ATOM 3097 C CA . GLY A 1 399 ? 19.059 12.853 -18.058 1.00 83.56 399 GLY A CA 1
ATOM 3098 C C . GLY A 1 399 ? 19.491 12.907 -16.598 1.00 83.56 399 GLY A C 1
ATOM 3099 O O . GLY A 1 399 ? 20.455 12.250 -16.206 1.00 83.56 399 GLY A O 1
ATOM 3100 N N . GLY A 1 400 ? 18.751 13.668 -15.800 1.00 86.69 400 GLY A N 1
ATOM 3101 C CA . GLY A 1 400 ? 18.879 13.688 -14.348 1.00 86.69 400 GLY A CA 1
ATOM 3102 C C . GLY A 1 400 ? 17.561 13.325 -13.679 1.00 86.69 400 GLY A C 1
ATOM 3103 O O . GLY A 1 400 ? 16.492 13.532 -14.258 1.00 86.69 400 GLY A O 1
ATOM 3104 N N . GLN A 1 401 ? 17.657 12.780 -12.474 1.00 86.75 401 GLN A N 1
ATOM 3105 C CA . GLN A 1 401 ? 16.540 12.551 -11.573 1.00 86.75 401 GLN A CA 1
ATOM 3106 C C . GLN A 1 401 ? 16.811 13.311 -10.278 1.00 86.75 401 GLN A C 1
ATOM 3108 O O . GLN A 1 401 ? 17.844 13.115 -9.636 1.00 86.75 401 GLN A O 1
ATOM 3113 N N . GLU A 1 402 ? 15.865 14.165 -9.908 1.00 85.50 402 GLU A N 1
ATOM 3114 C CA . GLU A 1 402 ? 15.827 14.785 -8.590 1.00 85.50 402 GLU A CA 1
ATOM 3115 C C . GLU A 1 402 ? 15.181 13.797 -7.611 1.00 85.50 402 GLU A C 1
ATOM 3117 O O . GLU A 1 402 ? 14.112 13.237 -7.888 1.00 85.50 402 GLU A O 1
ATOM 3122 N N . LEU A 1 403 ? 15.855 13.550 -6.493 1.00 84.19 403 LEU A N 1
ATOM 3123 C CA . LEU A 1 403 ? 15.407 12.692 -5.407 1.00 84.19 403 LEU A CA 1
ATOM 3124 C C . LEU A 1 403 ? 15.198 13.569 -4.171 1.00 84.19 403 LEU A C 1
ATOM 3126 O O . LEU A 1 403 ? 16.151 13.940 -3.487 1.00 84.19 403 LEU A O 1
ATOM 3130 N N . SER A 1 404 ? 13.943 13.908 -3.893 1.00 69.88 404 SER A N 1
ATOM 3131 C CA . SER A 1 404 ? 13.532 14.660 -2.709 1.00 69.88 404 SER A CA 1
ATOM 3132 C C . SER A 1 404 ? 12.520 13.833 -1.923 1.00 69.88 404 SER A C 1
ATOM 3134 O O . SER A 1 404 ? 11.466 13.456 -2.430 1.00 69.88 404 SER A O 1
ATOM 3136 N N . SER A 1 405 ? 12.874 13.454 -0.696 1.00 69.12 405 SER A N 1
ATOM 3137 C CA . SER A 1 405 ? 12.029 12.525 0.071 1.00 69.12 405 SER A CA 1
ATOM 3138 C C . SER A 1 405 ? 12.209 12.573 1.579 1.00 69.12 405 SER A C 1
ATOM 3140 O O . SER A 1 405 ? 11.394 11.988 2.287 1.00 69.12 405 SER A O 1
ATOM 3142 N N . VAL A 1 406 ? 13.267 13.208 2.091 1.00 84.25 406 VAL A N 1
ATOM 3143 C CA . VAL A 1 406 ? 13.559 13.221 3.527 1.00 84.25 406 VAL A CA 1
ATOM 3144 C C . VAL A 1 406 ? 13.966 14.605 4.004 1.00 84.25 406 VAL A C 1
ATOM 3146 O O . VAL A 1 406 ? 14.609 15.364 3.285 1.00 84.25 406 VAL A O 1
ATOM 3149 N N . VAL A 1 407 ? 13.624 14.909 5.248 1.00 86.50 407 VAL A N 1
ATOM 3150 C CA . VAL A 1 407 ? 14.135 16.049 6.004 1.00 86.50 407 VAL A CA 1
ATOM 3151 C C . VAL A 1 407 ? 15.134 15.526 7.028 1.00 86.50 407 VAL A C 1
ATOM 3153 O O . VAL A 1 407 ? 14.880 14.525 7.699 1.00 86.50 407 VAL A O 1
ATOM 3156 N N . LEU A 1 408 ? 16.276 16.201 7.149 1.00 86.06 408 LEU A N 1
ATOM 3157 C CA . LEU A 1 408 ? 17.305 15.855 8.126 1.00 86.06 408 LEU A CA 1
ATOM 3158 C C . LEU A 1 408 ? 17.113 16.673 9.403 1.00 86.06 408 LEU A C 1
ATOM 3160 O O . LEU A 1 408 ? 17.173 17.900 9.392 1.00 86.06 408 LEU A O 1
ATOM 3164 N N . LEU A 1 409 ? 16.913 15.976 10.512 1.00 84.56 409 LEU A N 1
ATOM 3165 C CA . LEU A 1 409 ? 16.855 16.528 11.852 1.00 84.56 409 LEU A CA 1
ATOM 3166 C C . LEU A 1 409 ? 18.233 16.398 12.483 1.00 84.56 409 LEU A C 1
ATOM 3168 O O . LEU A 1 409 ? 18.715 15.294 12.741 1.00 84.56 409 LEU A O 1
ATOM 3172 N N . VAL A 1 410 ? 18.854 17.542 12.737 1.00 84.12 410 VAL A N 1
ATOM 3173 C CA . VAL A 1 410 ? 20.169 17.621 13.368 1.00 84.12 410 VAL A CA 1
ATOM 3174 C C . VAL A 1 410 ? 20.042 18.422 14.664 1.00 84.12 410 VAL A C 1
ATOM 3176 O O . VAL A 1 410 ? 19.450 19.505 14.627 1.00 84.12 410 VAL A O 1
ATOM 3179 N N . PRO A 1 411 ? 20.554 17.921 15.804 1.00 77.56 411 PRO A N 1
ATOM 3180 C CA . PRO A 1 411 ? 20.529 18.654 17.066 1.00 77.56 411 PRO A CA 1
ATOM 3181 C C . PRO A 1 411 ? 21.290 19.983 16.995 1.00 77.56 411 PRO A C 1
ATOM 3183 O O . PRO A 1 411 ? 22.303 20.100 16.303 1.00 77.56 411 PRO A O 1
ATOM 3186 N N . ASP A 1 412 ? 20.840 20.974 17.762 1.00 66.56 412 ASP A N 1
ATOM 3187 C CA . ASP A 1 412 ? 21.565 22.231 17.949 1.00 66.56 412 ASP A CA 1
ATOM 3188 C C . ASP A 1 412 ? 22.952 21.999 18.582 1.00 66.56 412 ASP A C 1
ATOM 3190 O O . ASP A 1 412 ? 23.124 21.148 19.456 1.00 66.56 412 ASP A O 1
ATOM 3194 N N . GLY A 1 413 ? 23.961 22.736 18.114 1.00 66.69 413 GLY A N 1
ATOM 3195 C CA . GLY A 1 413 ? 25.371 22.537 18.487 1.00 66.69 413 GLY A CA 1
ATOM 3196 C C . GLY A 1 413 ? 26.133 21.496 17.653 1.00 66.69 413 GLY A C 1
ATOM 3197 O O . GLY A 1 413 ? 27.342 21.329 17.825 1.00 66.69 413 GLY A O 1
ATOM 3198 N N . ALA A 1 414 ? 25.465 20.832 16.710 1.00 65.94 414 ALA A N 1
ATOM 3199 C CA . ALA A 1 414 ? 26.100 20.049 15.657 1.00 65.94 414 ALA A CA 1
ATOM 3200 C C . ALA A 1 414 ? 27.098 20.878 14.824 1.00 65.94 414 ALA A C 1
ATOM 3202 O O . ALA A 1 414 ? 26.887 22.065 14.578 1.00 65.94 414 ALA A O 1
ATOM 3203 N N . ALA A 1 415 ? 28.170 20.247 14.319 1.00 71.12 415 ALA A N 1
ATOM 3204 C CA . ALA A 1 415 ? 29.070 20.921 13.379 1.00 71.12 415 ALA A CA 1
ATOM 3205 C C . ALA A 1 415 ? 28.298 21.444 12.150 1.00 71.12 415 ALA A C 1
ATOM 3207 O O . ALA A 1 415 ? 27.327 20.825 11.716 1.00 71.12 415 ALA A O 1
ATOM 3208 N N . ARG A 1 416 ? 28.739 22.580 11.598 1.00 78.06 416 ARG A N 1
ATOM 3209 C CA . ARG A 1 416 ? 28.053 23.276 10.493 1.00 78.06 416 ARG A CA 1
ATOM 3210 C C . ARG A 1 416 ? 27.989 22.466 9.205 1.00 78.06 416 ARG A C 1
ATOM 3212 O O . ARG A 1 416 ? 27.137 22.727 8.372 1.00 78.06 416 ARG A O 1
ATOM 3219 N N . THR A 1 417 ? 28.880 21.496 9.056 1.00 83.12 417 THR A N 1
ATOM 3220 C CA . THR A 1 417 ? 28.890 20.577 7.929 1.00 83.12 417 THR A CA 1
ATOM 3221 C C . THR A 1 417 ? 28.835 19.132 8.407 1.00 83.12 417 THR A C 1
ATOM 3223 O O . THR A 1 417 ? 29.208 18.809 9.545 1.00 83.12 417 THR A O 1
ATOM 3226 N N . ARG A 1 418 ? 28.350 18.247 7.537 1.00 84.12 418 ARG A N 1
ATOM 3227 C CA . ARG A 1 418 ? 28.409 16.794 7.727 1.00 84.12 418 ARG A CA 1
ATOM 3228 C C . ARG A 1 418 ? 28.942 16.119 6.486 1.00 84.12 418 ARG A C 1
ATOM 3230 O O . ARG A 1 418 ? 28.555 16.477 5.377 1.00 84.12 418 ARG A O 1
ATOM 3237 N N . ARG A 1 419 ? 29.818 15.139 6.688 1.00 85.75 419 ARG A N 1
ATOM 3238 C CA . ARG A 1 419 ? 30.253 14.265 5.609 1.00 85.75 419 ARG A CA 1
ATOM 3239 C C . ARG A 1 419 ? 29.138 13.269 5.313 1.00 85.75 419 ARG A C 1
ATOM 3241 O O . ARG A 1 419 ? 28.515 12.733 6.230 1.00 85.75 419 ARG A O 1
ATOM 3248 N N . ALA A 1 420 ? 28.900 13.047 4.033 1.00 87.25 420 ALA A N 1
ATOM 3249 C CA . ALA A 1 420 ? 28.064 11.976 3.542 1.00 87.25 420 ALA A CA 1
ATOM 3250 C C . ALA A 1 420 ? 28.835 11.194 2.478 1.00 87.25 420 ALA A C 1
ATOM 3252 O O . ALA A 1 420 ? 29.585 11.777 1.698 1.00 87.25 420 ALA A O 1
ATOM 3253 N N . THR A 1 421 ? 28.651 9.886 2.438 1.00 88.06 421 THR A N 1
ATOM 3254 C CA . THR A 1 421 ? 29.185 9.014 1.393 1.00 88.06 421 THR A CA 1
ATOM 3255 C C . THR A 1 421 ? 28.025 8.418 0.620 1.00 88.06 421 THR A C 1
ATOM 3257 O O . THR A 1 421 ? 26.934 8.235 1.158 1.00 88.06 421 THR A O 1
ATOM 3260 N N . TRP A 1 422 ? 28.215 8.151 -0.662 1.00 88.69 422 TRP A N 1
ATOM 3261 C CA . TRP A 1 422 ? 27.170 7.563 -1.488 1.00 88.69 422 TRP A CA 1
ATOM 3262 C C . TRP A 1 422 ? 27.719 6.450 -2.357 1.00 88.69 422 TRP A C 1
ATOM 3264 O O . TRP A 1 422 ? 28.882 6.475 -2.750 1.00 88.69 422 TRP A O 1
ATOM 3274 N N . ILE A 1 423 ? 26.850 5.491 -2.660 1.00 86.62 423 ILE A N 1
ATOM 3275 C CA . ILE A 1 423 ? 27.103 4.380 -3.570 1.00 86.62 423 ILE A CA 1
ATOM 3276 C C . ILE A 1 423 ? 25.939 4.315 -4.554 1.00 86.62 423 ILE A C 1
ATOM 3278 O O . ILE A 1 423 ? 24.775 4.391 -4.153 1.00 86.62 423 ILE A O 1
ATOM 3282 N N . VAL A 1 424 ? 26.251 4.166 -5.838 1.00 85.75 424 VAL A N 1
ATOM 3283 C CA . VAL A 1 424 ? 25.278 3.939 -6.901 1.00 85.75 424 VAL A CA 1
ATOM 3284 C C . VAL A 1 424 ? 25.621 2.690 -7.696 1.00 85.75 424 VAL A C 1
ATOM 3286 O O . VAL A 1 424 ? 26.757 2.501 -8.134 1.00 85.75 424 VAL A O 1
ATOM 3289 N N . THR A 1 425 ? 24.600 1.881 -7.949 1.00 86.06 425 THR A N 1
ATOM 3290 C CA . THR A 1 425 ? 24.646 0.720 -8.841 1.00 86.06 425 THR A CA 1
ATOM 3291 C C . THR A 1 425 ? 23.560 0.845 -9.909 1.00 86.06 425 THR A C 1
ATOM 3293 O O . THR A 1 425 ? 22.619 1.624 -9.761 1.00 86.06 425 THR A O 1
ATOM 3296 N N . ALA A 1 426 ? 23.687 0.111 -11.015 1.00 85.44 426 ALA A N 1
ATOM 3297 C CA . ALA A 1 426 ? 22.652 0.037 -12.045 1.00 85.44 426 ALA A CA 1
ATOM 3298 C C . ALA A 1 426 ? 22.515 -1.399 -12.556 1.00 85.44 426 ALA A C 1
ATOM 3300 O O . ALA A 1 426 ? 23.505 -2.057 -12.847 1.00 85.44 426 ALA A O 1
ATOM 3301 N N . THR A 1 427 ? 21.288 -1.883 -12.732 1.00 84.56 427 THR A N 1
ATOM 3302 C CA . THR A 1 427 ? 21.033 -3.282 -13.137 1.00 84.56 427 THR A CA 1
ATOM 3303 C C . THR A 1 427 ? 21.578 -3.661 -14.517 1.00 84.56 427 THR A C 1
ATOM 3305 O O . THR A 1 427 ? 21.781 -4.838 -14.798 1.00 84.56 427 THR A O 1
ATOM 3308 N N . ASN A 1 428 ? 21.790 -2.681 -15.400 1.00 80.69 428 ASN A N 1
ATOM 3309 C CA . ASN A 1 428 ? 22.247 -2.894 -16.775 1.00 80.69 428 ASN A CA 1
ATOM 3310 C C . ASN A 1 428 ? 23.700 -2.449 -17.021 1.00 80.69 428 ASN A C 1
ATOM 3312 O O . ASN A 1 428 ? 24.098 -2.281 -18.181 1.00 80.69 428 ASN A O 1
ATOM 3316 N N . ARG A 1 429 ? 24.471 -2.210 -15.954 1.00 75.31 429 ARG A N 1
ATOM 3317 C CA . ARG A 1 429 ? 25.900 -1.897 -16.006 1.00 75.31 429 ARG A CA 1
ATOM 3318 C C . ARG A 1 429 ? 26.624 -2.596 -14.868 1.00 75.31 429 ARG A C 1
ATOM 3320 O O . ARG A 1 429 ? 26.223 -2.474 -13.719 1.00 75.31 429 ARG A O 1
ATOM 3327 N N . ASP A 1 430 ? 27.727 -3.238 -15.204 1.00 67.25 430 ASP A N 1
ATOM 3328 C CA . ASP A 1 430 ? 28.663 -3.732 -14.207 1.00 67.25 430 ASP A CA 1
ATOM 3329 C C . ASP A 1 430 ? 29.488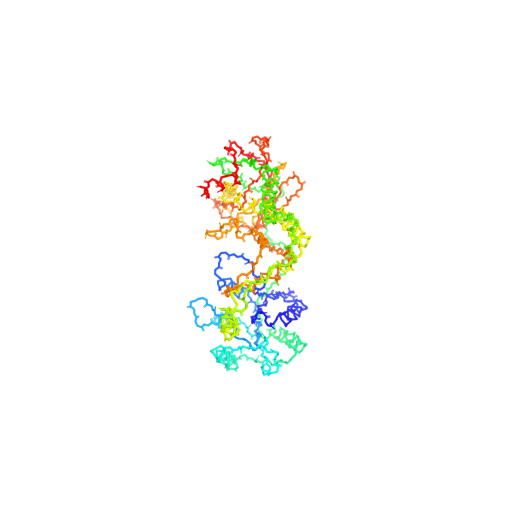 -2.560 -13.640 1.00 67.25 430 ASP A C 1
ATOM 3331 O O . ASP A 1 430 ? 29.742 -1.570 -14.336 1.00 67.25 430 ASP A O 1
ATOM 3335 N N . GLY A 1 431 ? 29.849 -2.656 -12.360 1.00 68.88 431 GLY A N 1
ATOM 3336 C CA . GLY A 1 431 ? 30.573 -1.621 -11.618 1.00 68.88 431 GLY A CA 1
ATOM 3337 C C . GLY A 1 431 ? 29.712 -0.856 -10.606 1.00 68.88 431 GLY A C 1
ATOM 3338 O O . GLY A 1 431 ? 28.482 -0.836 -10.669 1.00 68.88 431 GLY A O 1
ATOM 3339 N N . LEU A 1 432 ? 30.385 -0.215 -9.650 1.00 78.44 432 LEU A N 1
ATOM 3340 C CA . LEU A 1 432 ? 29.777 0.691 -8.677 1.00 78.44 432 LEU A CA 1
ATOM 3341 C C . LEU A 1 432 ? 30.375 2.085 -8.857 1.00 78.44 432 LEU A C 1
ATOM 3343 O O . LEU A 1 432 ? 31.546 2.230 -9.209 1.00 78.44 432 LEU A O 1
ATOM 3347 N N . ALA A 1 433 ? 29.568 3.114 -8.639 1.00 82.69 433 ALA A N 1
ATOM 3348 C CA . ALA A 1 433 ? 30.077 4.458 -8.422 1.00 82.69 433 ALA A CA 1
ATOM 3349 C C . ALA A 1 433 ? 29.975 4.781 -6.945 1.00 82.69 433 ALA A C 1
ATOM 3351 O O . ALA A 1 433 ? 28.941 4.541 -6.332 1.00 82.69 433 ALA A O 1
ATOM 3352 N N . GLU A 1 434 ? 31.025 5.365 -6.399 1.00 84.94 434 GLU A N 1
ATOM 3353 C CA . GLU A 1 434 ? 31.033 5.856 -5.034 1.00 84.94 434 GLU A CA 1
ATOM 3354 C C . GLU A 1 434 ? 31.639 7.251 -4.988 1.00 84.94 434 GLU A C 1
ATOM 3356 O O . GLU A 1 434 ? 32.408 7.655 -5.865 1.00 84.94 434 GLU A O 1
ATOM 3361 N N . GLY A 1 435 ? 31.271 8.003 -3.963 1.00 83.81 435 GLY A N 1
ATOM 3362 C CA . GLY A 1 435 ? 31.821 9.325 -3.749 1.00 83.81 435 GLY A CA 1
ATOM 3363 C C . GLY A 1 435 ? 31.460 9.887 -2.390 1.00 83.81 435 GLY A C 1
ATOM 3364 O O . GLY A 1 435 ? 30.719 9.293 -1.606 1.00 83.81 435 GLY A O 1
ATOM 3365 N N . GLU A 1 436 ? 31.994 11.073 -2.129 1.00 87.38 436 GLU A N 1
ATOM 3366 C CA . GLU A 1 436 ? 31.746 11.819 -0.905 1.00 87.38 436 GLU A CA 1
ATOM 3367 C C . GLU A 1 436 ? 31.065 13.146 -1.229 1.00 87.38 436 GLU A C 1
ATOM 3369 O O . GLU A 1 436 ? 31.304 13.765 -2.267 1.00 87.38 436 GLU A O 1
ATOM 3374 N N . LEU A 1 437 ? 30.202 13.582 -0.322 1.00 87.25 437 LEU A N 1
ATOM 3375 C CA . LEU A 1 437 ? 29.473 14.838 -0.370 1.00 87.25 437 LEU A CA 1
ATOM 3376 C C . LEU A 1 437 ? 29.571 15.509 0.997 1.00 87.25 437 LEU A C 1
ATOM 3378 O O . LEU A 1 437 ? 29.792 14.869 2.027 1.00 87.25 437 LEU A O 1
ATOM 3382 N N . THR A 1 438 ? 29.400 16.825 1.014 1.00 86.69 438 THR A N 1
ATOM 3383 C CA . THR A 1 438 ? 29.320 17.594 2.255 1.00 86.69 438 THR A CA 1
ATOM 3384 C C . THR A 1 438 ? 27.961 18.268 2.329 1.00 86.69 438 THR A C 1
ATOM 3386 O O . THR A 1 438 ? 27.592 19.023 1.436 1.00 86.69 438 THR A O 1
ATOM 3389 N N . LEU A 1 439 ? 27.225 17.985 3.398 1.00 86.19 439 LEU A N 1
ATOM 3390 C CA . LEU A 1 439 ? 25.958 18.627 3.724 1.00 86.19 439 LEU A CA 1
ATOM 3391 C C . LEU A 1 439 ? 26.220 19.906 4.513 1.00 86.19 439 LEU A C 1
ATOM 3393 O O . LEU A 1 439 ? 26.970 19.868 5.493 1.00 86.19 439 LEU A O 1
ATOM 3397 N N . ASP A 1 440 ? 25.579 21.005 4.120 1.00 85.12 440 ASP A N 1
ATOM 3398 C CA . ASP A 1 440 ? 25.658 22.290 4.816 1.00 85.12 440 ASP A CA 1
ATOM 3399 C C . ASP A 1 440 ? 24.422 22.531 5.698 1.00 85.12 440 ASP A C 1
ATOM 3401 O O . ASP A 1 440 ? 23.287 22.575 5.218 1.00 85.12 440 ASP A O 1
ATOM 3405 N N . PHE A 1 441 ? 24.665 22.717 6.997 1.00 83.88 441 PHE A N 1
ATOM 3406 C CA . PHE A 1 441 ? 23.676 23.040 8.027 1.00 83.88 441 PHE A CA 1
ATOM 3407 C C . PHE A 1 441 ? 23.818 24.490 8.531 1.00 83.88 441 PHE A C 1
ATOM 3409 O O . PHE A 1 441 ? 23.552 24.792 9.696 1.00 83.88 441 PHE A O 1
ATOM 3416 N N . SER A 1 442 ? 24.298 25.402 7.681 1.00 82.56 442 SER A N 1
ATOM 3417 C CA . SER A 1 442 ? 24.540 26.810 8.023 1.00 82.56 442 SER A CA 1
ATOM 3418 C C . SER A 1 442 ? 23.281 27.674 8.175 1.00 82.56 442 SER A C 1
ATOM 3420 O O . SER A 1 442 ? 23.392 28.836 8.582 1.00 82.56 442 SER A O 1
ATOM 3422 N N . ALA A 1 443 ? 22.089 27.150 7.869 1.00 84.06 443 ALA A N 1
ATOM 3423 C CA . ALA A 1 443 ? 20.859 27.924 7.969 1.00 84.06 443 ALA A CA 1
ATOM 3424 C C . ALA A 1 443 ? 20.513 28.271 9.425 1.00 84.06 443 ALA A C 1
ATOM 3426 O O . ALA A 1 443 ? 20.956 27.626 10.376 1.00 84.06 443 ALA A O 1
ATOM 3427 N N . ALA A 1 444 ? 19.683 29.303 9.602 1.00 83.56 444 ALA A N 1
ATOM 3428 C CA . ALA A 1 444 ? 19.250 29.729 10.926 1.00 83.56 444 ALA A CA 1
ATOM 3429 C C . ALA A 1 444 ? 18.545 28.572 11.668 1.00 83.56 444 ALA A C 1
ATOM 3431 O O . ALA A 1 444 ? 17.586 28.015 11.120 1.00 83.56 444 ALA A O 1
ATOM 3432 N N . PRO A 1 445 ? 18.969 28.236 12.902 1.00 84.25 445 PRO A N 1
ATOM 3433 C CA . PRO A 1 445 ? 18.342 27.180 13.683 1.00 84.25 445 PRO A CA 1
ATOM 3434 C C . PRO A 1 445 ? 16.836 27.408 13.869 1.00 84.25 445 PRO A C 1
ATOM 3436 O O . PRO A 1 445 ? 16.388 28.540 14.081 1.00 84.25 445 PRO A O 1
ATOM 3439 N N . ARG A 1 446 ? 16.044 26.335 13.798 1.00 84.31 446 ARG A N 1
ATOM 3440 C CA . ARG A 1 446 ? 14.578 26.381 13.922 1.00 84.31 446 ARG A CA 1
ATOM 3441 C C . ARG A 1 446 ? 14.112 25.752 15.229 1.00 84.31 446 ARG A C 1
ATOM 3443 O O . ARG A 1 446 ? 14.686 24.768 15.692 1.00 84.31 446 ARG A O 1
ATOM 3450 N N . ASN A 1 447 ? 13.066 26.321 15.824 1.00 85.06 447 ASN A N 1
ATOM 3451 C CA . ASN A 1 447 ? 12.346 25.723 16.948 1.00 85.06 447 ASN A CA 1
ATOM 3452 C C . ASN A 1 447 ? 10.899 25.515 16.503 1.00 85.06 447 ASN A C 1
ATOM 3454 O O . ASN A 1 447 ? 10.073 26.426 16.588 1.00 85.06 447 ASN A O 1
ATOM 3458 N N . VAL A 1 448 ? 10.612 24.337 15.956 1.00 84.12 448 VAL A N 1
ATOM 3459 C CA . VAL A 1 448 ? 9.323 24.064 15.307 1.00 84.12 448 VAL A CA 1
ATOM 3460 C C . VAL A 1 448 ? 8.183 24.076 16.322 1.00 84.12 448 VAL A C 1
ATOM 3462 O O . VAL A 1 448 ? 7.067 24.477 15.995 1.00 84.12 448 VAL A O 1
ATOM 3465 N N . TRP A 1 449 ? 8.486 23.734 17.578 1.00 80.12 449 TRP A N 1
ATOM 3466 C CA . TRP A 1 449 ? 7.526 23.746 18.676 1.00 80.12 449 TRP A CA 1
ATOM 3467 C C . TRP A 1 449 ? 7.073 25.165 19.055 1.00 80.12 449 TRP A C 1
ATOM 3469 O O . TRP A 1 449 ? 5.875 25.459 19.100 1.00 80.12 449 TRP A O 1
ATOM 3479 N N . ARG A 1 450 ? 8.018 26.081 19.298 1.00 78.25 450 ARG A N 1
ATOM 3480 C CA . ARG A 1 450 ? 7.720 27.484 19.641 1.00 78.25 450 ARG A CA 1
ATOM 3481 C C . ARG A 1 450 ? 7.135 28.247 18.463 1.00 78.25 450 ARG A C 1
ATOM 3483 O O . ARG A 1 450 ? 6.248 29.075 18.668 1.00 78.25 450 ARG A O 1
ATOM 3490 N N . ASP A 1 451 ? 7.617 27.979 17.252 1.00 79.12 451 ASP A N 1
ATOM 3491 C CA . ASP A 1 451 ? 7.113 28.623 16.040 1.00 79.12 451 ASP A CA 1
ATOM 3492 C C . ASP A 1 451 ? 5.638 28.277 15.797 1.00 79.12 451 ASP A C 1
ATOM 3494 O O . ASP A 1 451 ? 4.873 29.148 15.384 1.00 79.12 451 ASP A O 1
ATOM 3498 N N . TRP A 1 452 ? 5.208 27.050 16.112 1.00 76.56 452 TRP A N 1
ATOM 3499 C CA . TRP A 1 452 ? 3.795 26.671 16.057 1.00 76.56 452 TRP A CA 1
ATOM 3500 C C . TRP A 1 452 ? 2.956 27.378 17.127 1.00 76.56 452 TRP A C 1
ATOM 3502 O O . TRP A 1 452 ? 1.937 27.984 16.797 1.00 76.56 452 TRP A O 1
ATOM 3512 N N . TRP A 1 453 ? 3.405 27.394 18.386 1.00 67.62 453 TRP A N 1
ATOM 3513 C CA . TRP A 1 453 ? 2.681 28.067 19.474 1.00 67.62 453 TRP A CA 1
ATOM 3514 C C . TRP A 1 453 ? 2.486 29.566 19.233 1.00 67.62 453 TRP A C 1
ATOM 3516 O O . TRP A 1 453 ? 1.412 30.099 19.500 1.00 67.62 453 TRP A O 1
ATOM 3526 N N . ARG A 1 454 ? 3.491 30.251 18.675 1.00 69.38 454 ARG A N 1
ATOM 3527 C CA . ARG A 1 454 ? 3.386 31.673 18.305 1.00 69.38 454 ARG A CA 1
ATOM 3528 C C . ARG A 1 454 ? 2.356 31.956 17.215 1.00 69.38 454 ARG A C 1
ATOM 3530 O O . ARG A 1 454 ? 1.937 33.095 17.097 1.00 69.38 454 ARG A O 1
ATOM 3537 N N . ARG A 1 455 ? 1.989 30.965 16.398 1.00 65.31 455 ARG A N 1
ATOM 3538 C CA . ARG A 1 455 ? 0.930 31.109 15.385 1.00 65.31 455 ARG A CA 1
ATOM 3539 C C . ARG A 1 455 ? -0.473 30.906 15.965 1.00 65.31 455 ARG A C 1
ATOM 3541 O O . ARG A 1 455 ? -1.440 31.232 15.289 1.00 65.31 455 ARG A O 1
ATOM 3548 N N . GLN A 1 456 ? -0.580 30.325 17.161 1.00 57.19 456 GLN A N 1
ATOM 3549 C CA . GLN A 1 456 ? -1.846 30.009 17.838 1.00 57.19 456 GLN A CA 1
ATOM 3550 C C . GLN A 1 456 ? -2.253 31.070 18.875 1.00 57.19 456 GLN A C 1
ATOM 3552 O O . GLN A 1 456 ? -3.420 31.115 19.263 1.00 57.19 456 GLN A O 1
ATOM 3557 N N . ALA A 1 457 ? -1.292 31.873 19.341 1.00 45.66 457 ALA A N 1
ATOM 3558 C CA . ALA A 1 457 ? -1.491 33.043 20.199 1.00 45.66 457 ALA A CA 1
ATOM 3559 C C . ALA A 1 457 ? -1.678 34.303 19.349 1.00 45.66 457 ALA A C 1
ATOM 3561 O O . ALA A 1 457 ? -2.477 35.168 19.773 1.00 45.66 457 ALA A O 1
#

Radius of gyration: 32.31 Å; chains: 1; bounding box: 87×60×94 Å

InterPro domains:
  IPR025139 Domain of unknown function DUF4062 [PF13271] (8-89)